Protein AF-0000000080186053 (afdb_homodimer)

Radius of gyration: 22.61 Å; Cα contacts (8 Å, |Δi|>4): 946; chains: 2; bounding box: 53×70×53 Å

Nearest PDB structures (foldseek):
  4cyd-assembly2_C  TM=8.422E-01  e=8.838E-14  Corynebacterium glutamicum
  4cyd-assembly2_A  TM=8.359E-01  e=6.202E-14  Corynebacterium glutamicum
  3i54-assembly2_C  TM=8.418E-01  e=5.192E-13  Mycobacterium tuberculosis
  4ev0-assembly1_A  TM=4.659E-01  e=2.142E-13  Thermus thermophilus HB8
  6flo-assembly2_B  TM=8.415E-01  e=1.588E-06  Trypanosoma brucei brucei TREU927

Secondary structure (DSSP, 8-state):
------GGGSHHHHHS-HHHHHHHGGG-EEEEE-TT-EEE-TT----EEEEESS-EEEEEEE-TTS-EEE---B-TT--S-HHHHHT--S-SSEEEEEE-EEEEEEEHHHHHHHHHT-HHHHHHHHHHHHHHHHHHHHHHHHHHHS-HHHHHHHHHHHHHTTSSSSEEE--HHHHHHHHTS-HHHHHHHHHHHHHTTSEEEETTEEEES-HHHHHHHS-THHHHHHHHHIIIIIS-----------------SS---/------GGGSHHHHHS-HHHHHHHGGG-EEEEE-TT-EEE-TT----EEEEESS-EEEEEEE-TTS-EEE---B-TT--S-HHHHHT--S-SSEEEEEE-EEEEEEEHHHHHHHHHT-HHHHHHHHHHHHHHHHHHHHHHHHHHHS-HHHHHHHHHHHHHTTSSSSEEE--HHHHHHHHTS-HHHHHHHHHHHHHTTSEEEETTEEEES-HHHHHHHS-THHHHHHHHHIIIIIS-----------------SS---

InterPro domains:
  IPR012318 Crp-type HTH domain [PF13545] (150-216)
  IPR012318 Crp-type HTH domain [PS51063] (146-212)
  IPR014710 RmlC-like jelly roll fold [G3DSA:2.60.120.10] (8-148)
  IPR018490 Cyclic nucleotide-binding domain superfamily [SSF51206] (8-137)
  IPR036388 Winged helix-like DNA-binding domain superfamily [G3DSA:1.10.10.10] (149-217)
  IPR036390 Winged helix DNA-binding domain superfamily [SSF46785] (147-222)
  IPR050397 Global Transcriptional Regulators in Environmental Response [PTHR24567] (9-226)

Organism: NCBI:txid1233

Sequence (514 aa):
MFLLQSPKQNRILAALPPEDYARLLPYLEFVSMPLGQTIYEPRAAVTHMYFPTSSIVAPLYAIENGASVRLAIIGNEGLTGISALLGGGGTPAGIVVQSAGNGYRIKANTLKKEFDRGGNLQHVILRYTQALITQTSQNAVCNRHHNIEQQLCRFLLMSLDRLSGEEMQMTHEQIAIMLGVRRESVTQAALKLQTIGAIRYSRGHITVLDREELEDTVCECYAVVNDEYDRLLWNHVPDTVQEPAKPSTSKQLWSVNMFLLQSPKQNRILAALPPEDYARLLPYLEFVSMPLGQTIYEPRAAVTHMYFPTSSIVAPLYAIENGASVRLAIIGNEGLTGISALLGGGGTPAGIVVQSAGNGYRIKANTLKKEFDRGGNLQHVILRYTQALITQTSQNAVCNRHHNIEQQLCRFLLMSLDRLSGEEMQMTHEQIA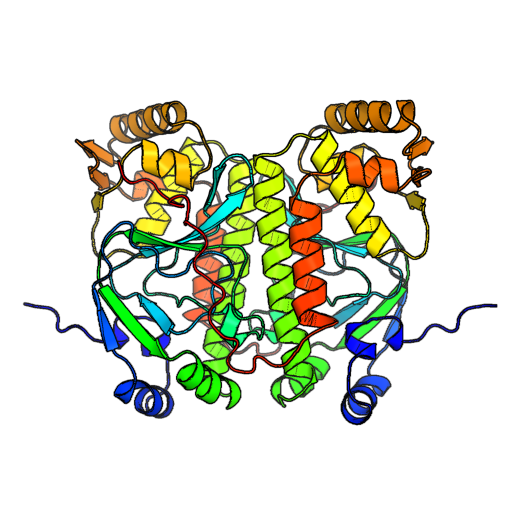IMLGVRRESVTQAALKLQTIGAIRYSRGHITVLDREELEDTVCECYAVVNDEYDRLLWNHVPDTVQEPAKPSTSKQLWSVN

pLDDT: mean 88.52, std 16.22, range [31.64, 98.69]

Structure (mmCIF, N/CA/C/O backbone):
data_AF-0000000080186053-model_v1
#
loop_
_entity.id
_entity.type
_entity.pdbx_description
1 polymer 'cAMP-binding domain of CRP or a regulatory subunit of cAMP-dependent protein kinases'
#
loop_
_atom_site.group_PDB
_atom_site.id
_atom_site.type_symbol
_atom_site.label_atom_id
_atom_site.label_alt_id
_atom_site.label_comp_id
_atom_site.label_asym_id
_atom_site.label_entity_id
_atom_site.label_seq_id
_atom_site.pdbx_PDB_ins_code
_atom_site.Cartn_x
_atom_site.Cartn_y
_atom_site.Cartn_z
_atom_site.occupancy
_atom_site.B_iso_or_equiv
_atom_site.auth_seq_id
_atom_site.auth_comp_id
_atom_site.auth_asym_id
_atom_site.auth_atom_id
_atom_site.pdbx_PDB_model_num
ATOM 1 N N . MET A 1 1 ? -7.805 34.25 18.016 1 32.62 1 MET A N 1
ATOM 2 C CA . MET A 1 1 ? -9.102 33.594 18.078 1 32.62 1 MET A CA 1
ATOM 3 C C . MET A 1 1 ? -8.93 32.062 18.188 1 32.62 1 MET A C 1
ATOM 5 O O . MET A 1 1 ? -8.227 31.469 17.375 1 32.62 1 MET A O 1
ATOM 9 N N . PHE A 1 2 ? -8.852 31.5 19.344 1 42.53 2 PHE A N 1
ATOM 10 C CA . PHE A 1 2 ? -8.602 30.094 19.641 1 42.53 2 PHE A CA 1
ATOM 11 C C . PHE A 1 2 ? -9.43 29.188 18.734 1 42.53 2 PHE A C 1
ATOM 13 O O . PHE A 1 2 ? -10.664 29.25 18.734 1 42.53 2 PHE A O 1
ATOM 20 N N . LEU A 1 3 ? -9.156 29.094 17.547 1 50.91 3 LEU A N 1
ATOM 21 C CA . LEU A 1 3 ? -9.961 28.266 16.672 1 50.91 3 LEU A CA 1
ATOM 22 C C . LEU A 1 3 ? -10.453 27.016 17.406 1 50.91 3 LEU A C 1
ATOM 24 O O . LEU A 1 3 ? -9.672 26.328 18.047 1 50.91 3 LEU A O 1
ATOM 28 N N . LEU A 1 4 ? -11.594 27.031 17.812 1 69 4 LEU A N 1
ATOM 29 C CA . LEU A 1 4 ? -12.297 25.984 18.531 1 69 4 LEU A CA 1
ATOM 30 C C . LEU A 1 4 ? -12.055 24.625 17.891 1 69 4 LEU A C 1
ATOM 32 O O . LEU A 1 4 ? -12.141 24.484 16.672 1 69 4 LEU A O 1
ATOM 36 N N . GLN A 1 5 ? -11.305 23.75 18.547 1 87.06 5 GLN A N 1
ATOM 37 C CA . GLN A 1 5 ? -11.055 22.375 18.141 1 87.06 5 GLN A CA 1
ATOM 38 C C . GLN A 1 5 ? -12.352 21.672 17.766 1 87.06 5 GLN A C 1
ATOM 40 O O . GLN A 1 5 ? -13.336 21.734 18.516 1 87.06 5 GLN A O 1
ATOM 45 N N . SER A 1 6 ? -12.469 21.406 16.562 1 95.19 6 SER A N 1
ATOM 46 C CA . SER A 1 6 ? -13.625 20.672 16.062 1 95.19 6 SER A CA 1
ATOM 47 C C . SER A 1 6 ? -13.195 19.406 15.328 1 95.19 6 SER A C 1
ATOM 49 O O . SER A 1 6 ? -12.227 19.422 14.562 1 95.19 6 SER A O 1
ATOM 51 N N . PRO A 1 7 ? -13.938 18.328 15.586 1 97.06 7 PRO A N 1
ATOM 52 C CA . PRO A 1 7 ? -13.617 17.109 14.836 1 97.06 7 PRO A CA 1
ATOM 53 C C . PRO A 1 7 ? -13.719 17.312 13.328 1 97.06 7 PRO A C 1
ATOM 55 O O . PRO A 1 7 ? -13.07 16.594 12.562 1 97.06 7 PRO A O 1
ATOM 58 N N . LYS A 1 8 ? -14.422 18.312 12.914 1 96.62 8 LYS A N 1
ATOM 59 C CA . LYS A 1 8 ? -14.648 18.547 11.492 1 96.62 8 LYS A CA 1
ATOM 60 C C . LYS A 1 8 ? -13.43 19.188 10.836 1 96.62 8 LYS A C 1
ATOM 62 O O . LYS A 1 8 ? -13.406 19.406 9.625 1 96.62 8 LYS A O 1
ATOM 67 N N . GLN A 1 9 ? -12.477 19.484 11.664 1 96.19 9 GLN A N 1
ATOM 68 C CA . GLN A 1 9 ? -11.195 19.875 11.094 1 96.19 9 GLN A CA 1
ATOM 69 C C . GLN A 1 9 ? -10.531 18.703 10.383 1 96.19 9 GLN A C 1
ATOM 71 O O . GLN A 1 9 ? -9.602 18.891 9.594 1 96.19 9 GLN A O 1
ATOM 76 N N . ASN A 1 10 ? -10.93 17.516 10.719 1 97.44 10 ASN A N 1
ATOM 77 C CA . ASN A 1 10 ? -10.594 16.344 9.906 1 97.44 10 ASN A CA 1
ATOM 78 C C . ASN A 1 10 ? -11.523 16.219 8.703 1 97.44 10 ASN A C 1
ATOM 80 O O . ASN A 1 10 ? -12.742 16.156 8.867 1 97.44 10 ASN A O 1
ATOM 84 N N . ARG A 1 11 ? -10.984 16.047 7.598 1 96.12 11 ARG A N 1
ATOM 85 C CA . ARG A 1 11 ? -11.75 16.156 6.359 1 96.12 11 ARG A CA 1
ATOM 86 C C . ARG A 1 11 ? -12.633 14.938 6.141 1 96.12 11 ARG A C 1
ATOM 88 O O . ARG A 1 11 ? -13.664 15.023 5.469 1 96.12 11 ARG A O 1
ATOM 95 N N . ILE A 1 12 ? -12.25 13.781 6.637 1 97 12 ILE A N 1
ATOM 96 C CA . ILE A 1 12 ? -13.102 12.602 6.551 1 97 12 ILE A CA 1
ATOM 97 C C . ILE A 1 12 ? -14.367 12.812 7.367 1 97 12 ILE A C 1
ATOM 99 O O . ILE A 1 12 ? -15.477 12.562 6.887 1 97 12 ILE A O 1
ATOM 103 N N . LEU A 1 13 ? -14.188 13.297 8.586 1 97.5 13 LEU A N 1
ATOM 104 C CA . LEU A 1 13 ? -15.32 13.562 9.461 1 97.5 13 LEU A CA 1
ATOM 105 C C . LEU A 1 13 ? -16.188 14.695 8.906 1 97.5 13 LEU A C 1
ATOM 107 O O . LEU A 1 13 ? -17.406 14.648 8.992 1 97.5 13 LEU A O 1
ATOM 111 N N . ALA A 1 14 ? -15.539 15.664 8.336 1 96.31 14 ALA A N 1
ATOM 112 C CA . ALA A 1 14 ? -16.234 16.812 7.773 1 96.31 14 ALA A CA 1
ATOM 113 C C . ALA A 1 14 ? -17.094 16.406 6.582 1 96.31 14 ALA A C 1
ATOM 115 O O . ALA A 1 14 ? -18.109 17.031 6.293 1 96.31 14 ALA A O 1
ATOM 116 N N . ALA A 1 15 ? -16.703 15.375 5.93 1 94.44 15 ALA A N 1
ATOM 117 C CA . ALA A 1 15 ? -17.359 14.953 4.695 1 94.44 15 ALA A CA 1
ATOM 118 C C . ALA A 1 15 ? -18.578 14.07 4.996 1 94.44 15 ALA A C 1
ATOM 120 O O . ALA A 1 15 ? -19.391 13.797 4.105 1 94.44 15 ALA A O 1
ATOM 121 N N . LEU A 1 16 ? -18.75 13.648 6.188 1 95.81 16 LEU A N 1
ATOM 122 C CA . LEU A 1 16 ? -19.828 12.742 6.531 1 95.81 16 LEU A CA 1
ATOM 123 C C . LEU A 1 16 ? -21.172 13.477 6.523 1 95.81 16 LEU A C 1
ATOM 125 O O . LEU A 1 16 ? -21.25 14.625 6.961 1 95.81 16 LEU A O 1
ATOM 129 N N . PRO A 1 17 ? -22.188 12.766 6.066 1 95.69 17 PRO A N 1
ATOM 130 C CA . PRO A 1 17 ? -23.531 13.328 6.27 1 95.69 17 PRO A CA 1
ATOM 131 C C . PRO A 1 17 ? -23.844 13.602 7.738 1 95.69 17 PRO A C 1
ATOM 133 O O . PRO A 1 17 ? -23.328 12.906 8.617 1 95.69 17 PRO A O 1
ATOM 136 N N . PRO A 1 18 ? -24.703 14.531 7.957 1 96.75 18 PRO A N 1
ATOM 137 C CA . PRO A 1 18 ? -25 14.938 9.328 1 96.75 18 PRO A CA 1
ATOM 138 C C . PRO A 1 18 ? -25.422 13.766 10.219 1 96.75 18 PRO A C 1
ATOM 140 O O . PRO A 1 18 ? -25 13.688 11.375 1 96.75 18 PRO A O 1
ATOM 143 N N . GLU A 1 19 ? -26.156 12.852 9.703 1 96.25 19 GLU A N 1
ATOM 144 C CA . GLU A 1 19 ? -26.641 11.727 10.5 1 96.25 19 GLU A CA 1
ATOM 145 C C . GLU A 1 19 ? -25.484 10.797 10.898 1 96.25 19 GLU A C 1
ATOM 147 O O . GLU A 1 19 ? -25.438 10.32 12.031 1 96.25 19 GLU A O 1
ATOM 152 N N . ASP A 1 20 ? -24.625 10.547 9.961 1 95.94 20 ASP A N 1
ATOM 153 C CA . ASP A 1 20 ? -23.469 9.703 10.227 1 95.94 20 ASP A CA 1
ATOM 154 C C . ASP A 1 20 ? -22.531 10.359 11.242 1 95.94 20 ASP A C 1
ATOM 156 O O . ASP A 1 20 ? -22.047 9.703 12.164 1 95.94 20 ASP A O 1
ATOM 160 N N . TYR A 1 21 ? -22.344 11.641 11.023 1 97.38 21 TYR A N 1
ATOM 161 C CA . TYR A 1 21 ? -21.484 12.398 11.93 1 97.38 21 TYR A CA 1
ATOM 162 C C . TYR A 1 21 ? -22.062 12.414 13.336 1 97.38 21 TYR A C 1
ATOM 164 O O . TYR A 1 21 ? -21.328 12.234 14.312 1 97.38 21 TYR A O 1
ATOM 172 N N . ALA A 1 22 ? -23.297 12.57 13.445 1 97.5 22 ALA A N 1
ATOM 173 C CA . ALA A 1 22 ? -23.969 12.648 14.742 1 97.5 22 ALA A CA 1
ATOM 174 C C . ALA A 1 22 ? -23.828 11.344 15.516 1 97.5 22 ALA A C 1
ATOM 176 O O . ALA A 1 22 ? -23.734 11.352 16.75 1 97.5 22 ALA A O 1
ATOM 177 N N . ARG A 1 23 ? -23.734 10.234 14.82 1 96.81 23 ARG A N 1
ATOM 178 C CA . ARG A 1 23 ? -23.594 8.938 15.477 1 96.81 23 ARG A CA 1
ATOM 179 C C . ARG A 1 23 ? -22.188 8.758 16.047 1 96.81 23 ARG A C 1
ATOM 181 O O . ARG A 1 23 ? -22 8.062 17.047 1 96.81 23 ARG A O 1
ATOM 188 N N . LEU A 1 24 ? -21.219 9.453 15.453 1 97.75 24 LEU A N 1
ATOM 189 C CA . LEU A 1 24 ? -19.844 9.289 15.875 1 97.75 24 LEU A CA 1
ATOM 190 C C . LEU A 1 24 ? -19.469 10.328 16.938 1 97.75 24 LEU A C 1
ATOM 192 O O . LEU A 1 24 ? -18.625 10.062 17.797 1 97.75 24 LEU A O 1
ATOM 196 N N . LEU A 1 25 ? -20.078 11.445 16.875 1 98.12 25 LEU A N 1
ATOM 197 C CA . LEU A 1 25 ? -19.672 12.641 17.609 1 98.12 25 LEU A CA 1
ATOM 198 C C . LEU A 1 25 ? -19.547 12.344 19.109 1 98.12 25 LEU A C 1
ATOM 200 O O . LEU A 1 25 ? -18.562 12.719 19.734 1 98.12 25 LEU A O 1
ATOM 204 N N . PRO A 1 26 ? -20.469 11.594 19.734 1 98.19 26 PRO A N 1
ATOM 205 C CA . PRO A 1 26 ? -20.406 11.367 21.188 1 98.19 26 PRO A CA 1
ATOM 206 C C . PRO A 1 26 ? -19.188 10.531 21.594 1 98.19 26 PRO A C 1
ATOM 208 O O . PRO A 1 26 ? -18.812 10.508 22.766 1 98.19 26 PRO A O 1
ATOM 211 N N . TYR A 1 27 ? -18.594 9.875 20.656 1 98.44 27 TYR A N 1
ATOM 212 C CA . TYR A 1 27 ? -17.547 8.922 21 1 98.44 27 TYR A CA 1
ATOM 213 C C . TYR A 1 27 ? -16.172 9.477 20.641 1 98.44 27 TYR A C 1
ATOM 215 O O . TYR A 1 27 ? -15.148 8.852 20.922 1 98.44 27 TYR A O 1
ATOM 223 N N . LEU A 1 28 ? -16.172 10.609 19.953 1 98.56 28 LEU A N 1
ATOM 224 C CA . LEU A 1 28 ? -14.906 11.227 19.562 1 98.56 28 LEU A CA 1
ATOM 225 C C . LEU A 1 28 ? -14.266 11.945 20.75 1 98.56 28 LEU A C 1
ATOM 227 O O . LEU A 1 28 ? -14.914 12.758 21.406 1 98.56 28 LEU A O 1
ATOM 231 N N . GLU A 1 29 ? -12.977 11.648 21 1 98.38 29 GLU A N 1
ATOM 232 C CA . GLU A 1 29 ? -12.219 12.258 22.078 1 98.38 29 GLU A CA 1
ATOM 233 C C . GLU A 1 29 ? -11.07 13.109 21.547 1 98.38 29 GLU A C 1
ATOM 235 O O . GLU A 1 29 ? -10.242 12.625 20.766 1 98.38 29 GLU A O 1
ATOM 240 N N . PHE A 1 30 ? -11.039 14.305 22.031 1 98.06 30 PHE A N 1
ATOM 241 C CA . PHE A 1 30 ? -9.93 15.18 21.672 1 98.06 30 PHE A CA 1
ATOM 242 C C . PHE A 1 30 ? -8.633 14.703 22.312 1 98.06 30 PHE A C 1
ATOM 244 O O . PHE A 1 30 ? -8.609 14.281 23.469 1 98.06 30 PHE A O 1
ATOM 251 N N . VAL A 1 31 ? -7.539 14.75 21.516 1 98.19 31 VAL A N 1
ATOM 252 C CA . VAL A 1 31 ? -6.254 14.312 22.047 1 98.19 31 VAL A CA 1
ATOM 253 C C . VAL A 1 31 ? -5.137 15.203 21.516 1 98.19 31 VAL A C 1
ATOM 255 O O . VAL A 1 31 ? -5.172 15.617 20.344 1 98.19 31 VAL A O 1
ATOM 258 N N . SER A 1 32 ? -4.246 15.484 22.375 1 97.81 32 SER A N 1
ATOM 259 C CA . SER A 1 32 ? -2.979 16.062 21.922 1 97.81 32 SER A CA 1
ATOM 260 C C . SER A 1 32 ? -2.043 14.992 21.375 1 97.81 32 SER A C 1
ATOM 262 O O . SER A 1 32 ? -1.988 13.875 21.906 1 97.81 32 SER A O 1
ATOM 264 N N . MET A 1 33 ? -1.346 15.344 20.328 1 96.75 33 MET A N 1
ATOM 265 C CA . MET A 1 33 ? -0.433 14.414 19.656 1 96.75 33 MET A CA 1
ATOM 266 C C . MET A 1 33 ? 0.966 15.008 19.547 1 96.75 33 MET A C 1
ATOM 268 O O . MET A 1 33 ? 1.315 15.609 18.531 1 96.75 33 MET A O 1
ATOM 272 N N . PRO A 1 34 ? 1.771 14.773 20.562 1 95.69 34 PRO A N 1
ATOM 273 C CA . PRO A 1 34 ? 3.109 15.375 20.562 1 95.69 34 PRO A CA 1
ATOM 274 C C . PRO A 1 34 ? 4.078 14.664 19.625 1 95.69 34 PRO A C 1
ATOM 276 O O . PRO A 1 34 ? 3.941 13.453 19.391 1 95.69 34 PRO A O 1
ATOM 279 N N . LEU A 1 35 ? 5 15.398 19.203 1 90.31 35 LEU A N 1
ATOM 280 C CA . LEU A 1 35 ? 6.023 14.891 18.297 1 90.31 35 LEU A CA 1
ATOM 281 C C . LEU A 1 35 ? 6.688 13.641 18.875 1 90.31 35 LEU A C 1
ATOM 283 O O . LEU A 1 35 ? 7.035 13.602 20.047 1 90.31 35 LEU A O 1
ATOM 287 N N . GLY A 1 36 ? 6.754 12.602 18.062 1 90.06 36 GLY A N 1
ATOM 288 C CA . GLY A 1 36 ? 7.512 11.414 18.422 1 90.06 36 GLY A CA 1
ATOM 289 C C . GLY A 1 36 ? 6.68 10.375 19.156 1 90.06 36 GLY A C 1
ATOM 290 O O . GLY A 1 36 ? 7.129 9.242 19.359 1 90.06 36 GLY A O 1
ATOM 291 N N . GLN A 1 37 ? 5.531 10.758 19.516 1 94.75 37 GLN A N 1
ATOM 292 C CA . GLN A 1 37 ? 4.664 9.797 20.188 1 94.75 37 GLN A CA 1
ATOM 293 C C . GLN A 1 37 ? 4.355 8.609 19.281 1 94.75 37 GLN A C 1
ATOM 295 O O . GLN A 1 37 ? 3.99 8.789 18.125 1 94.75 37 GLN A O 1
ATOM 300 N N . THR A 1 38 ? 4.531 7.418 19.828 1 95.06 38 THR A N 1
ATOM 301 C CA . THR A 1 38 ? 4.078 6.215 19.141 1 95.06 38 THR A CA 1
ATOM 302 C C . THR A 1 38 ? 2.598 5.969 19.391 1 95.06 38 THR A C 1
ATOM 304 O O . THR A 1 38 ? 2.195 5.719 20.531 1 95.06 38 THR A O 1
ATOM 307 N N . ILE A 1 39 ? 1.86 6.016 18.312 1 95.38 39 ILE A N 1
ATOM 308 C CA . ILE A 1 39 ? 0.421 5.824 18.438 1 95.38 39 ILE A CA 1
ATOM 309 C C . ILE A 1 39 ? 0.088 4.336 18.359 1 95.38 39 ILE A C 1
ATOM 311 O O . ILE A 1 39 ? -0.821 3.854 19.031 1 95.38 39 ILE A O 1
ATOM 315 N N . TYR A 1 40 ? 0.778 3.631 17.484 1 95.56 40 TYR A N 1
ATOM 316 C CA . TYR A 1 40 ? 0.703 2.18 17.375 1 95.56 40 TYR A CA 1
ATOM 317 C C . TYR A 1 40 ? 2.092 1.556 17.406 1 95.56 40 TYR A C 1
ATOM 319 O O . TYR A 1 40 ? 2.979 1.948 16.641 1 95.56 40 TYR A O 1
ATOM 327 N N . GLU A 1 41 ? 2.221 0.557 18.297 1 94.5 41 GLU A N 1
ATOM 328 C CA . GLU A 1 41 ? 3.396 -0.3 18.188 1 94.5 41 GLU A CA 1
ATOM 329 C C . GLU A 1 41 ? 3.207 -1.369 17.109 1 94.5 41 GLU A C 1
ATOM 331 O O . GLU A 1 41 ? 2.086 -1.829 16.875 1 94.5 41 GLU A O 1
ATOM 336 N N . PRO A 1 42 ? 4.316 -1.743 16.5 1 92.88 42 PRO A N 1
ATOM 337 C CA . PRO A 1 42 ? 4.191 -2.83 15.523 1 92.88 42 PRO A CA 1
ATOM 338 C C . PRO A 1 42 ? 3.461 -4.047 16.094 1 92.88 42 PRO A C 1
ATOM 340 O O . PRO A 1 42 ? 3.766 -4.496 17.188 1 92.88 42 PRO A O 1
ATOM 343 N N . ARG A 1 43 ? 2.459 -4.516 15.375 1 91.56 43 ARG A N 1
ATOM 344 C CA . ARG A 1 43 ? 1.707 -5.742 15.625 1 91.56 43 ARG A CA 1
ATOM 345 C C . ARG A 1 43 ? 0.765 -5.574 16.812 1 91.56 43 ARG A C 1
ATOM 347 O O . ARG A 1 43 ? 0.023 -6.496 17.156 1 91.56 43 ARG A O 1
ATOM 354 N N . ALA A 1 44 ? 0.838 -4.402 17.422 1 92 44 ALA A N 1
ATOM 355 C CA . ALA A 1 44 ? -0.08 -4.168 18.547 1 92 44 ALA A CA 1
ATOM 356 C C . ALA A 1 44 ? -1.52 -4.051 18.047 1 92 44 ALA A C 1
ATOM 358 O O . ALA A 1 44 ? -1.767 -3.549 16.953 1 92 44 ALA A O 1
ATOM 359 N N . ALA A 1 45 ? -2.393 -4.43 18.891 1 91.75 45 ALA A N 1
ATOM 360 C CA . ALA A 1 45 ? -3.809 -4.289 18.562 1 91.75 45 ALA A CA 1
ATOM 361 C C . ALA A 1 45 ? -4.203 -2.82 18.453 1 91.75 45 ALA A C 1
ATOM 363 O O . ALA A 1 45 ? -3.695 -1.974 19.188 1 91.75 45 ALA A O 1
ATOM 364 N N . VAL A 1 46 ? -5.102 -2.568 17.562 1 95.12 46 VAL A N 1
ATOM 365 C CA . VAL A 1 46 ? -5.633 -1.221 17.391 1 95.12 46 VAL A CA 1
ATOM 366 C C . VAL A 1 46 ? -6.809 -1.007 18.344 1 95.12 46 VAL A C 1
ATOM 368 O O . VAL A 1 46 ? -7.895 -1.546 18.125 1 95.12 46 VAL A O 1
ATOM 371 N N . THR A 1 47 ? -6.605 -0.28 19.328 1 95.75 47 THR A N 1
ATOM 372 C CA . THR A 1 47 ? -7.652 -0.054 20.312 1 95.75 47 THR A CA 1
ATOM 373 C C . THR A 1 47 ? -8.438 1.217 20 1 95.75 47 THR A C 1
ATOM 375 O O . THR A 1 47 ? -9.633 1.303 20.281 1 95.75 47 THR A O 1
ATOM 378 N N . HIS A 1 48 ? -7.637 2.182 19.453 1 97.69 48 HIS A N 1
ATOM 379 C CA . HIS A 1 48 ? -8.242 3.436 19.016 1 97.69 48 HIS A CA 1
ATOM 380 C C . HIS A 1 48 ? -7.801 3.797 17.609 1 97.69 48 HIS A C 1
ATOM 382 O O . HIS A 1 48 ? -6.715 3.408 17.172 1 97.69 48 HIS A O 1
ATOM 388 N N . MET A 1 49 ? -8.648 4.453 17 1 98.19 49 MET A N 1
ATOM 389 C CA . MET A 1 49 ? -8.305 5.07 15.727 1 98.19 49 MET A CA 1
ATOM 390 C C . MET A 1 49 ? -8.242 6.59 15.852 1 98.19 49 MET A C 1
ATOM 392 O O . MET A 1 49 ? -8.969 7.18 16.641 1 98.19 49 MET A O 1
ATOM 396 N N . TYR A 1 50 ? -7.414 7.184 15.086 1 98.69 50 TYR A N 1
ATOM 397 C CA . TYR A 1 50 ? -7.164 8.609 15.234 1 98.69 50 TYR A CA 1
ATOM 398 C C . TYR A 1 50 ? -7.516 9.359 13.953 1 98.69 50 TYR A C 1
ATOM 400 O O . TYR A 1 50 ? -7.227 8.891 12.852 1 98.69 50 TYR A O 1
ATOM 408 N N . PHE A 1 51 ? -8.141 10.508 14.148 1 98.69 51 PHE A N 1
ATOM 409 C CA . PHE A 1 51 ? -8.398 11.508 13.117 1 98.69 51 PHE A CA 1
ATOM 410 C C . PHE A 1 51 ? -7.586 12.766 13.367 1 98.69 51 PHE A C 1
ATOM 412 O O . PHE A 1 51 ? -8.039 13.68 14.062 1 98.69 51 PHE A O 1
ATOM 419 N N . PRO A 1 52 ? -6.402 12.828 12.695 1 98.31 52 PRO A N 1
ATOM 420 C CA . PRO A 1 52 ? -5.602 14.039 12.906 1 98.31 52 PRO A CA 1
ATOM 421 C C . PRO A 1 52 ? -6.301 15.305 12.422 1 98.31 52 PRO A C 1
ATOM 423 O O . PRO A 1 52 ? -7.004 15.273 11.406 1 98.31 52 PRO A O 1
ATOM 426 N N . THR A 1 53 ? -6.102 16.375 13.117 1 97.25 53 THR A N 1
ATOM 427 C CA . THR A 1 53 ? -6.629 17.672 12.695 1 97.25 53 THR A CA 1
ATOM 428 C C . THR A 1 53 ? -5.496 18.641 12.359 1 97.25 53 THR A C 1
ATOM 430 O O . THR A 1 53 ? -5.516 19.297 11.32 1 97.25 53 THR A O 1
ATOM 433 N N . SER A 1 54 ? -4.488 18.719 13.219 1 95.31 54 SER A N 1
ATOM 434 C CA . SER A 1 54 ? -3.365 19.625 12.969 1 95.31 54 SER A CA 1
ATOM 435 C C . SER A 1 54 ? -2.033 18.891 13.102 1 95.31 54 SER A C 1
ATOM 437 O O . SER A 1 54 ? -0.97 19.516 13.055 1 95.31 54 SER A O 1
ATOM 439 N N . SER A 1 55 ? -2.049 17.641 13.328 1 95.88 55 SER A N 1
ATOM 440 C CA . SER A 1 55 ? -0.851 16.812 13.414 1 95.88 55 SER A CA 1
ATOM 441 C C . SER A 1 55 ? -0.667 15.961 12.164 1 95.88 55 SER A C 1
ATOM 443 O O . SER A 1 55 ? -1.586 15.836 11.352 1 95.88 55 SER A O 1
ATOM 445 N N . ILE A 1 56 ? 0.525 15.445 12.016 1 96.81 56 ILE A N 1
ATOM 446 C CA . ILE A 1 56 ? 0.83 14.453 10.984 1 96.81 56 ILE A CA 1
ATOM 447 C C . ILE A 1 56 ? 1.407 13.195 11.633 1 96.81 56 ILE A C 1
ATOM 449 O O . ILE A 1 56 ? 2.283 13.281 12.492 1 96.81 56 ILE A O 1
ATOM 453 N N . VAL A 1 57 ? 0.886 12.102 11.258 1 97.12 57 VAL A N 1
ATOM 454 C CA . VAL A 1 57 ? 1.438 10.836 11.719 1 97.12 57 VAL A CA 1
ATOM 455 C C . VAL A 1 57 ? 1.992 10.047 10.539 1 97.12 57 VAL A C 1
ATOM 457 O O . VAL A 1 57 ? 1.655 10.328 9.383 1 97.12 57 VAL A O 1
ATOM 460 N N . ALA A 1 58 ? 2.814 9.094 10.844 1 95.75 58 ALA A N 1
ATOM 461 C CA . ALA A 1 58 ? 3.467 8.352 9.766 1 95.75 58 ALA A CA 1
ATOM 462 C C . ALA A 1 58 ? 3.625 6.875 10.141 1 95.75 58 ALA A C 1
ATOM 464 O O . ALA A 1 58 ? 4.164 6.551 11.203 1 95.75 58 ALA A O 1
ATOM 465 N N . PRO A 1 59 ? 3.08 6.004 9.273 1 95.5 59 PRO A N 1
ATOM 466 C CA . PRO A 1 59 ? 3.451 4.594 9.414 1 95.5 59 PRO A CA 1
ATOM 467 C C . PRO A 1 59 ? 4.91 4.324 9.047 1 95.5 59 PRO A C 1
ATOM 469 O O . PRO A 1 59 ? 5.371 4.758 7.992 1 95.5 59 PRO A O 1
ATOM 472 N N . LEU A 1 60 ? 5.566 3.617 9.945 1 91.5 60 LEU A N 1
ATOM 473 C CA . LEU A 1 60 ? 6.961 3.234 9.758 1 91.5 60 LEU A CA 1
ATOM 474 C C . LEU A 1 60 ? 7.117 1.718 9.789 1 91.5 60 LEU A C 1
ATOM 476 O O . LEU A 1 60 ? 6.539 1.046 10.641 1 91.5 60 LEU A O 1
ATOM 480 N N . TYR A 1 61 ? 7.742 1.248 8.828 1 87.69 61 TYR A N 1
ATOM 481 C CA . TYR A 1 61 ? 8.109 -0.164 8.805 1 87.69 61 TYR A CA 1
ATOM 482 C C . TYR A 1 61 ? 9.586 -0.35 9.156 1 87.69 61 TYR A C 1
ATOM 484 O O . TYR A 1 61 ? 10.461 0.225 8.508 1 87.69 61 TYR A O 1
ATOM 492 N N . ALA A 1 62 ? 9.797 -1.167 10.172 1 83.19 62 ALA A N 1
ATOM 493 C CA . ALA A 1 62 ? 11.172 -1.41 10.617 1 83.19 62 ALA A CA 1
ATOM 494 C C . ALA A 1 62 ? 11.617 -2.822 10.258 1 83.19 62 ALA A C 1
ATOM 496 O O . ALA A 1 62 ? 10.82 -3.762 10.281 1 83.19 62 ALA A O 1
ATOM 497 N N . ILE A 1 63 ? 12.883 -2.869 9.883 1 83.88 63 ILE A N 1
ATOM 498 C CA . ILE A 1 63 ? 13.43 -4.188 9.594 1 83.88 63 ILE A CA 1
ATOM 499 C C . ILE A 1 63 ? 14.414 -4.586 10.695 1 83.88 63 ILE A C 1
ATOM 501 O O . ILE A 1 63 ? 14.617 -3.838 11.656 1 83.88 63 ILE A O 1
ATOM 505 N N . GLU A 1 64 ? 14.961 -5.754 10.609 1 82 64 GLU A N 1
ATOM 506 C CA . GLU A 1 64 ? 15.727 -6.387 11.68 1 82 64 GLU A CA 1
ATOM 507 C C . GLU A 1 64 ? 17 -5.594 11.992 1 82 64 GLU A C 1
ATOM 509 O O . GLU A 1 64 ? 17.406 -5.512 13.148 1 82 64 GLU A O 1
ATOM 514 N N . ASN A 1 65 ? 17.562 -4.945 11.023 1 80.94 65 ASN A N 1
ATOM 515 C CA . ASN A 1 65 ? 18.828 -4.246 11.25 1 80.94 65 ASN A CA 1
ATOM 516 C C . ASN A 1 65 ? 18.594 -2.854 11.828 1 80.94 65 ASN A C 1
ATOM 518 O O . ASN A 1 65 ? 19.531 -2.072 11.969 1 80.94 65 ASN A O 1
ATOM 522 N N . GLY A 1 66 ? 17.328 -2.574 12.055 1 79.88 66 GLY A N 1
ATOM 523 C CA . GLY A 1 66 ? 17.016 -1.323 12.727 1 79.88 66 GLY A CA 1
ATOM 524 C C . GLY A 1 66 ? 16.641 -0.211 11.766 1 79.88 66 GLY A C 1
ATOM 525 O O . GLY A 1 66 ? 16.188 0.855 12.195 1 79.88 66 GLY A O 1
ATOM 526 N N . ALA A 1 67 ? 16.844 -0.441 10.547 1 82.44 67 ALA A N 1
ATOM 527 C CA . ALA A 1 67 ? 16.438 0.56 9.57 1 82.44 67 ALA A CA 1
ATOM 528 C C . ALA A 1 67 ? 14.922 0.629 9.453 1 82.44 67 ALA A C 1
ATOM 530 O O . ALA A 1 67 ? 14.227 -0.337 9.766 1 82.44 67 ALA A O 1
ATOM 531 N N . SER A 1 68 ? 14.438 1.795 9.133 1 83.62 68 SER A N 1
ATOM 532 C CA . SER A 1 68 ? 13 1.994 8.961 1 83.62 68 SER A CA 1
ATOM 533 C C . SER A 1 68 ? 12.711 2.83 7.719 1 83.62 68 SER A C 1
ATOM 535 O O . SER A 1 68 ? 13.586 3.539 7.219 1 83.62 68 SER A O 1
ATOM 537 N N . VAL A 1 69 ? 11.516 2.584 7.27 1 83.5 69 VAL A N 1
ATOM 538 C CA . VAL A 1 69 ? 11.07 3.375 6.129 1 83.5 69 VAL A CA 1
ATOM 539 C C . VAL A 1 69 ? 9.672 3.924 6.395 1 83.5 69 VAL A C 1
ATOM 541 O O . VAL A 1 69 ? 8.812 3.215 6.922 1 83.5 69 VAL A O 1
ATOM 544 N N . ARG A 1 70 ? 9.531 5.16 6.035 1 90 70 ARG A N 1
ATOM 545 C CA . ARG A 1 70 ? 8.211 5.785 6.113 1 90 70 ARG A CA 1
ATOM 546 C C . ARG A 1 70 ? 7.348 5.398 4.922 1 90 70 ARG A C 1
ATOM 548 O O . ARG A 1 70 ? 7.746 5.59 3.77 1 90 70 ARG A O 1
ATOM 555 N N . LEU A 1 71 ? 6.195 4.949 5.195 1 92.12 71 LEU A N 1
ATOM 556 C CA . LEU A 1 71 ? 5.34 4.422 4.137 1 92.12 71 LEU A CA 1
ATOM 557 C C . LEU A 1 71 ? 4.438 5.516 3.574 1 92.12 71 LEU A C 1
ATOM 559 O O . LEU A 1 71 ? 4.102 5.5 2.389 1 92.12 71 LEU A O 1
ATOM 563 N N . ALA A 1 72 ? 4.055 6.406 4.434 1 95.19 72 ALA A N 1
ATOM 564 C CA . ALA A 1 72 ? 3.125 7.48 4.086 1 95.19 72 ALA A CA 1
ATOM 565 C C . ALA A 1 72 ? 3.104 8.555 5.168 1 95.19 72 ALA A C 1
ATOM 567 O O . ALA A 1 72 ? 3.76 8.414 6.203 1 95.19 72 ALA A O 1
ATOM 568 N N . ILE A 1 73 ? 2.479 9.664 4.891 1 96.19 73 ILE A N 1
ATOM 569 C CA . ILE A 1 73 ? 2.129 10.641 5.914 1 96.19 73 ILE A CA 1
ATOM 570 C C . ILE A 1 73 ? 0.614 10.836 5.949 1 96.19 73 ILE A C 1
ATOM 572 O O . ILE A 1 73 ? -0.045 10.82 4.906 1 96.19 73 ILE A O 1
ATOM 576 N N . ILE A 1 74 ? 0.161 10.961 7.102 1 97.94 74 ILE A N 1
ATOM 577 C CA . ILE A 1 74 ? -1.279 11.078 7.305 1 97.94 74 ILE A CA 1
ATOM 578 C C . ILE A 1 74 ? -1.581 12.328 8.133 1 97.94 74 ILE A C 1
ATOM 580 O O . ILE A 1 74 ? -1.104 12.461 9.266 1 97.94 74 ILE A O 1
ATOM 584 N N . GLY A 1 75 ? -2.326 13.25 7.562 1 97.38 75 GLY A N 1
ATOM 585 C CA . GLY A 1 75 ? -2.783 14.445 8.25 1 97.38 75 GLY A CA 1
ATOM 586 C C . GLY A 1 75 ? -4.293 14.5 8.406 1 97.38 75 GLY A C 1
ATOM 587 O O . GLY A 1 75 ? -4.93 13.492 8.719 1 97.38 75 GLY A O 1
ATOM 588 N N . ASN A 1 76 ? -4.855 15.688 8.211 1 96.94 76 ASN A N 1
ATOM 589 C CA . ASN A 1 76 ? -6.273 15.898 8.469 1 96.94 76 ASN A CA 1
ATOM 590 C C . ASN A 1 76 ? -7.145 15.32 7.359 1 96.94 76 ASN A C 1
ATOM 592 O O . ASN A 1 76 ? -8.375 15.312 7.465 1 96.94 76 ASN A O 1
ATOM 596 N N . GLU A 1 77 ? -6.555 14.812 6.336 1 96.31 77 GLU A N 1
ATOM 597 C CA . GLU A 1 77 ? -7.293 14.172 5.25 1 96.31 77 GLU A CA 1
ATOM 598 C C . GLU A 1 77 ? -7.566 12.703 5.551 1 96.31 77 GLU A C 1
ATOM 600 O O . GLU A 1 77 ? -8.281 12.031 4.805 1 96.31 77 GLU A O 1
ATOM 605 N N . GLY A 1 78 ? -7 12.195 6.676 1 97.44 78 GLY A N 1
ATOM 606 C CA . GLY A 1 78 ? -7.062 10.75 6.828 1 97.44 78 GLY A CA 1
ATOM 607 C C . GLY A 1 78 ? -7.379 10.312 8.25 1 97.44 78 GLY A C 1
ATOM 608 O O . GLY A 1 78 ? -7.852 11.109 9.055 1 97.44 78 GLY A O 1
ATOM 609 N N . LEU A 1 79 ? -7.227 9 8.453 1 97.88 79 LEU A N 1
ATOM 610 C CA . LEU A 1 79 ? -7.34 8.359 9.758 1 97.88 79 LEU A CA 1
ATOM 611 C C . LEU A 1 79 ? -6.359 7.195 9.875 1 97.88 79 LEU A C 1
ATOM 613 O O . LEU A 1 79 ? -5.883 6.676 8.867 1 97.88 79 LEU A O 1
ATOM 617 N N . THR A 1 80 ? -6.023 6.844 11.055 1 97.69 80 THR A N 1
ATOM 618 C CA . THR A 1 80 ? -5.117 5.727 11.297 1 97.69 80 THR A CA 1
ATOM 619 C C . THR A 1 80 ? -5.895 4.488 11.734 1 97.69 80 THR A C 1
ATOM 621 O O . THR A 1 80 ? -7.07 4.578 12.094 1 97.69 80 THR A O 1
ATOM 624 N N . GLY A 1 81 ? -5.25 3.393 11.617 1 96.25 81 GLY A N 1
ATOM 625 C CA . GLY A 1 81 ? -5.82 2.164 12.148 1 96.25 81 GLY A CA 1
ATOM 626 C C . GLY A 1 81 ? -6.789 1.493 11.195 1 96.25 81 GLY A C 1
ATOM 627 O O . GLY A 1 81 ? -7.637 0.703 11.625 1 96.25 81 GLY A O 1
ATOM 628 N N . ILE A 1 82 ? -6.738 1.814 9.938 1 96.31 82 ILE A N 1
ATOM 629 C CA . ILE A 1 82 ? -7.668 1.292 8.938 1 96.31 82 ILE A CA 1
ATOM 630 C C . ILE A 1 82 ? -7.578 -0.232 8.898 1 96.31 82 ILE A C 1
ATOM 632 O O . ILE A 1 82 ? -8.539 -0.906 8.523 1 96.31 82 ILE A O 1
ATOM 636 N N . SER A 1 83 ? -6.445 -0.776 9.312 1 95.62 83 SER A N 1
ATOM 637 C CA . SER A 1 83 ? -6.262 -2.225 9.32 1 95.62 83 SER A CA 1
ATOM 638 C C . SER A 1 83 ? -7.324 -2.908 10.18 1 95.62 83 SER A C 1
ATOM 640 O O . SER A 1 83 ? -7.762 -4.016 9.859 1 95.62 83 SER A O 1
ATOM 642 N N . ALA A 1 84 ? -7.742 -2.268 11.242 1 95.19 84 ALA A N 1
ATOM 643 C CA . ALA A 1 84 ? -8.773 -2.826 12.109 1 95.19 84 ALA A CA 1
ATOM 644 C C . ALA A 1 84 ? -10.125 -2.875 11.398 1 95.19 84 ALA A C 1
ATOM 646 O O . ALA A 1 84 ? -10.93 -3.777 11.641 1 95.19 84 ALA A O 1
ATOM 647 N N . LEU A 1 85 ? -10.367 -1.932 10.539 1 96.38 85 LEU A N 1
ATOM 648 C CA . LEU A 1 85 ? -11.617 -1.89 9.789 1 96.38 85 LEU A CA 1
ATOM 649 C C . LEU A 1 85 ? -11.609 -2.926 8.664 1 96.38 85 LEU A C 1
ATOM 651 O O . LEU A 1 85 ? -12.648 -3.494 8.336 1 96.38 85 LEU A O 1
ATOM 655 N N . LEU A 1 86 ? -10.398 -3.143 8.109 1 94.94 86 LEU A N 1
ATOM 656 C CA . LEU A 1 86 ? -10.258 -4.094 7.016 1 94.94 86 LEU A CA 1
ATOM 657 C C . LEU A 1 86 ? -10.25 -5.527 7.535 1 94.94 86 LEU A C 1
ATOM 659 O O . LEU A 1 86 ? -10.398 -6.477 6.762 1 94.94 86 LEU A O 1
ATOM 663 N N . GLY A 1 87 ? -10.109 -5.762 8.852 1 85.44 87 GLY A N 1
ATOM 664 C CA . GLY A 1 87 ? -10.219 -7.082 9.453 1 85.44 87 GLY A CA 1
ATOM 665 C C . GLY A 1 87 ? -8.883 -7.637 9.922 1 85.44 87 GLY A C 1
ATOM 666 O O . GLY A 1 87 ? -8.773 -8.836 10.203 1 85.44 87 GLY A O 1
ATOM 667 N N . GLY A 1 88 ? -7.871 -6.906 9.969 1 80 88 GLY A N 1
ATOM 668 C CA . GLY A 1 88 ? -6.559 -7.434 10.305 1 80 88 GLY A CA 1
ATOM 669 C C . GLY A 1 88 ? -6.117 -7.086 11.711 1 80 88 GLY A C 1
ATOM 670 O O . GLY A 1 88 ? -5.27 -7.77 12.289 1 80 88 GLY A O 1
ATOM 671 N N . GLY A 1 89 ? -6.539 -5.988 12.234 1 85.62 89 GLY A N 1
ATOM 672 C CA . GLY A 1 89 ? -6.012 -5.539 13.516 1 85.62 89 GLY A CA 1
ATOM 673 C C . GLY A 1 89 ? -4.645 -4.883 13.406 1 85.62 89 GLY A C 1
ATOM 674 O O . GLY A 1 89 ? -4.453 -3.979 12.586 1 85.62 89 GLY A O 1
ATOM 675 N N . GLY A 1 90 ? -3.662 -5.496 14.156 1 89.19 90 GLY A N 1
ATOM 676 C CA . GLY A 1 90 ? -2.322 -4.93 14.148 1 89.19 90 GLY A CA 1
ATOM 677 C C . GLY A 1 90 ? -1.57 -5.199 12.859 1 89.19 90 GLY A C 1
ATOM 678 O O . GLY A 1 90 ? -1.82 -6.199 12.188 1 89.19 90 GLY A O 1
ATOM 679 N N . THR A 1 91 ? -0.709 -4.242 12.547 1 91.69 91 THR A N 1
ATOM 680 C CA . THR A 1 91 ? 0.117 -4.359 11.344 1 91.69 91 THR A CA 1
ATOM 681 C C . THR A 1 91 ? 1.596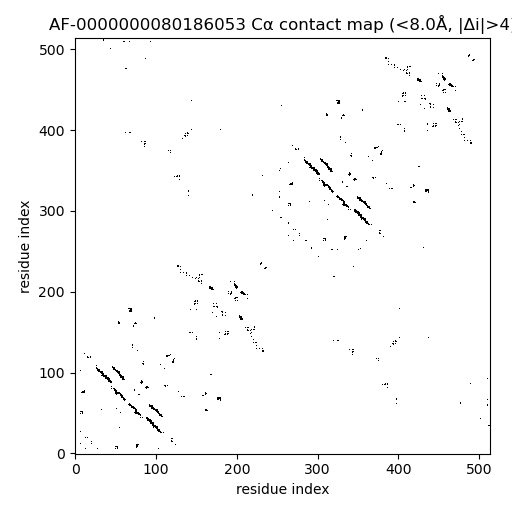 -4.434 11.719 1 91.69 91 THR A C 1
ATOM 683 O O . THR A 1 91 ? 1.984 -4.047 12.82 1 91.69 91 THR A O 1
ATOM 686 N N . PRO A 1 92 ? 2.414 -4.91 10.82 1 91.44 92 PRO A N 1
ATOM 687 C CA . PRO A 1 92 ? 3.855 -4.895 11.078 1 91.44 92 PRO A CA 1
ATOM 688 C C . PRO A 1 92 ? 4.418 -3.48 11.195 1 91.44 92 PRO A C 1
ATOM 690 O O . PRO A 1 92 ? 5.504 -3.289 11.75 1 91.44 92 PRO A O 1
ATOM 693 N N . ALA A 1 93 ? 3.705 -2.523 10.672 1 92.31 93 ALA A N 1
ATOM 694 C CA . ALA A 1 93 ? 4.152 -1.137 10.773 1 92.31 93 ALA A CA 1
ATOM 695 C C . ALA A 1 93 ? 3.689 -0.504 12.086 1 92.31 93 ALA A C 1
ATOM 697 O O . ALA A 1 93 ? 2.6 -0.807 12.578 1 92.31 93 ALA A O 1
ATOM 698 N N . GLY A 1 94 ? 4.551 0.286 12.633 1 94.12 94 GLY A N 1
ATOM 699 C CA . GLY A 1 94 ? 4.121 1.212 13.664 1 94.12 94 GLY A CA 1
ATOM 700 C C . GLY A 1 94 ? 3.744 2.578 13.125 1 94.12 94 GLY A C 1
ATOM 701 O O . GLY A 1 94 ? 3.986 2.877 11.953 1 94.12 94 GLY A O 1
ATOM 702 N N . ILE A 1 95 ? 3.076 3.33 14.023 1 96.5 95 ILE A N 1
ATOM 703 C CA . ILE A 1 95 ? 2.727 4.688 13.617 1 96.5 95 ILE A CA 1
ATOM 704 C C . ILE A 1 95 ? 3.229 5.684 14.664 1 96.5 95 ILE A C 1
ATOM 706 O O . ILE A 1 95 ? 3.014 5.492 15.859 1 96.5 95 ILE A O 1
ATOM 710 N N . VAL A 1 96 ? 3.854 6.742 14.188 1 94.25 96 VAL A N 1
ATOM 711 C CA . VAL A 1 96 ? 4.422 7.758 15.07 1 94.25 96 VAL A CA 1
ATOM 712 C C . VAL A 1 96 ? 3.93 9.141 14.648 1 94.25 96 VAL A C 1
ATOM 714 O O . VAL A 1 96 ? 3.596 9.359 13.477 1 94.25 96 VAL A O 1
ATOM 717 N N . VAL A 1 97 ? 3.914 10.047 15.641 1 95.38 97 VAL A N 1
ATOM 718 C CA . VAL A 1 97 ? 3.602 11.438 15.328 1 95.38 97 VAL A CA 1
ATOM 719 C C . VAL A 1 97 ? 4.832 12.125 14.742 1 95.38 97 VAL A C 1
ATOM 721 O O . VAL A 1 97 ? 5.867 12.234 15.406 1 95.38 97 VAL A O 1
ATOM 724 N N . GLN A 1 98 ? 4.691 12.539 13.57 1 92.25 98 GLN A N 1
ATOM 725 C CA . GLN A 1 98 ? 5.789 13.164 12.844 1 92.25 98 GLN A CA 1
ATOM 726 C C . GLN A 1 98 ? 5.785 14.672 13.031 1 92.25 98 GLN A C 1
ATOM 728 O O . GLN A 1 98 ? 6.84 15.305 13.062 1 92.25 98 GLN A O 1
ATOM 733 N N . SER A 1 99 ? 4.672 15.25 13.008 1 92.44 99 SER A N 1
ATOM 734 C CA . SER A 1 99 ? 4.469 16.656 13.336 1 92.44 99 SER A CA 1
ATOM 735 C C . SER A 1 99 ? 3.459 16.828 14.469 1 92.44 99 SER A C 1
ATOM 737 O O . SER A 1 99 ? 2.342 16.312 14.391 1 92.44 99 SER A O 1
ATOM 739 N N . ALA A 1 100 ? 3.877 17.562 15.406 1 93.38 100 ALA A N 1
ATOM 740 C CA . ALA A 1 100 ? 3.033 17.734 16.578 1 93.38 100 ALA A CA 1
ATOM 741 C C . ALA A 1 100 ? 1.748 18.484 16.234 1 93.38 100 ALA A C 1
ATOM 743 O O . ALA A 1 100 ? 1.73 19.297 15.305 1 93.38 100 ALA A O 1
ATOM 744 N N . GLY A 1 101 ? 0.695 18.219 17.062 1 94.81 101 GLY A N 1
ATOM 745 C CA . GLY A 1 101 ? -0.604 18.859 16.938 1 94.81 101 GLY A CA 1
ATOM 746 C C . GLY A 1 101 ? -1.7 18.141 17.703 1 94.81 101 GLY A C 1
ATOM 747 O O . GLY A 1 101 ? -1.491 17.703 18.828 1 94.81 101 GLY A O 1
ATOM 748 N N . ASN A 1 102 ? -2.795 18.156 17.016 1 97 102 ASN A N 1
ATOM 749 C CA . ASN A 1 102 ? -3.965 17.594 17.672 1 97 102 ASN A CA 1
ATOM 750 C C . ASN A 1 102 ? -4.723 16.641 16.766 1 97 102 ASN A C 1
ATOM 752 O O . ASN A 1 102 ? -4.426 16.562 15.562 1 97 102 ASN A O 1
ATOM 756 N N . GLY A 1 103 ? -5.664 15.914 17.359 1 97.88 103 GLY A N 1
ATOM 757 C CA . GLY A 1 103 ? -6.605 15.062 16.656 1 97.88 103 GLY A CA 1
ATOM 758 C C . GLY A 1 103 ? -7.746 14.578 17.531 1 97.88 103 GLY A C 1
ATOM 759 O O . GLY A 1 103 ? -7.93 15.07 18.641 1 97.88 103 GLY A O 1
ATOM 760 N N . TYR A 1 104 ? -8.469 13.742 17.016 1 98.69 104 TYR A N 1
ATOM 761 C CA . TYR A 1 104 ? -9.531 13.047 17.734 1 98.69 104 TYR A CA 1
ATOM 762 C C . TYR A 1 104 ? -9.367 11.539 17.609 1 98.69 104 TYR A C 1
ATOM 764 O O . TYR A 1 104 ? -8.914 11.031 16.578 1 98.69 104 TYR A O 1
ATOM 772 N N . ARG A 1 105 ? -9.688 10.867 18.625 1 98.62 105 ARG A N 1
ATOM 773 C CA . ARG A 1 105 ? -9.633 9.414 18.578 1 98.62 105 ARG A CA 1
ATOM 774 C C . ARG A 1 105 ? -10.984 8.805 18.938 1 98.62 105 ARG A C 1
ATOM 776 O O . ARG A 1 105 ? -11.828 9.461 19.547 1 98.62 105 ARG A O 1
ATOM 783 N N . ILE A 1 106 ? -11.219 7.641 18.547 1 98.56 106 ILE A N 1
ATOM 784 C CA . ILE A 1 106 ? -12.438 6.875 18.766 1 98.56 106 ILE A CA 1
ATOM 785 C C . ILE A 1 106 ? -12.094 5.406 19 1 98.56 106 ILE A C 1
ATOM 787 O O . ILE A 1 106 ? -11.141 4.887 18.406 1 98.56 106 ILE A O 1
ATOM 791 N N . LYS A 1 107 ? -12.773 4.746 19.859 1 98.31 107 LYS A N 1
ATOM 792 C CA . LYS A 1 107 ? -12.547 3.318 20.078 1 98.31 107 LYS A CA 1
ATOM 793 C C . LYS A 1 107 ? -12.734 2.533 18.781 1 98.31 107 LYS A C 1
ATOM 795 O O . LYS A 1 107 ? -13.688 2.762 18.047 1 98.31 107 LYS A O 1
ATOM 800 N N . ALA A 1 108 ? -11.844 1.603 18.547 1 97 108 ALA A N 1
ATOM 801 C CA . ALA A 1 108 ? -11.844 0.826 17.312 1 97 108 ALA A CA 1
ATOM 802 C C . ALA A 1 108 ? -13.164 0.085 17.125 1 97 108 ALA A C 1
ATOM 804 O O . ALA A 1 108 ? -13.734 0.088 16.031 1 97 108 ALA A O 1
ATOM 805 N N . ASN A 1 109 ? -13.656 -0.493 18.188 1 96.06 109 ASN A N 1
ATOM 806 C CA . ASN A 1 109 ? -14.891 -1.267 18.109 1 96.06 109 ASN A CA 1
ATOM 807 C C . ASN A 1 109 ? -16.078 -0.387 17.734 1 96.06 109 ASN A C 1
ATOM 809 O O . ASN A 1 109 ? -16.969 -0.814 16.984 1 96.06 109 ASN A O 1
ATOM 813 N N . THR A 1 110 ? -16.094 0.817 18.219 1 97.69 110 THR A N 1
ATOM 814 C CA . THR A 1 110 ? -17.172 1.753 17.922 1 97.69 110 THR A CA 1
ATOM 815 C C . THR A 1 110 ? -17.172 2.127 16.453 1 97.69 110 THR A C 1
ATOM 817 O O . THR A 1 110 ? -18.219 2.08 15.789 1 97.69 110 THR A O 1
ATOM 820 N N . LEU A 1 111 ? -16.016 2.445 15.938 1 97.81 111 LEU A N 1
ATOM 821 C CA . LEU A 1 111 ? -15.945 2.828 14.531 1 97.81 111 LEU A CA 1
ATOM 822 C C . LEU A 1 111 ? -16.203 1.628 13.625 1 97.81 111 LEU A C 1
ATOM 824 O O . LEU A 1 111 ? -16.812 1.769 12.562 1 97.81 111 LEU A O 1
ATOM 828 N N . LYS A 1 112 ? -15.734 0.49 14.047 1 96.94 112 LYS A N 1
ATOM 829 C CA . LYS A 1 112 ? -15.953 -0.726 13.273 1 96.94 112 LYS A CA 1
ATOM 830 C C . LYS A 1 112 ? -17.438 -1.031 13.133 1 96.94 112 LYS A C 1
ATOM 832 O O . LYS A 1 112 ? -17.891 -1.437 12.062 1 96.94 112 LYS A O 1
ATOM 837 N N . LYS A 1 113 ? -18.172 -0.881 14.18 1 96.12 113 LYS A N 1
ATOM 838 C CA . LYS A 1 113 ? -19.609 -1.089 14.141 1 96.12 113 LYS A CA 1
ATOM 839 C C . LYS A 1 113 ? -20.281 -0.155 13.133 1 96.12 113 LYS A C 1
ATOM 841 O O . LYS A 1 113 ? -21.125 -0.585 12.336 1 96.12 113 LYS A O 1
ATOM 846 N N . GLU A 1 114 ? -19.859 1.097 13.188 1 96.56 114 GLU A N 1
ATOM 847 C CA . GLU A 1 114 ? -20.406 2.064 12.242 1 96.56 114 GLU A CA 1
ATOM 848 C C . GLU A 1 114 ? -19.984 1.736 10.812 1 96.56 114 GLU A C 1
ATOM 850 O O . GLU A 1 114 ? -20.797 1.854 9.883 1 96.56 114 GLU A O 1
ATOM 855 N N . PHE A 1 115 ? -18.812 1.318 10.648 1 97.12 115 PHE A N 1
ATOM 856 C CA . PHE A 1 115 ? -18.266 0.93 9.344 1 97.12 115 PHE A CA 1
ATOM 857 C C . PHE A 1 115 ? -19.047 -0.243 8.766 1 97.12 115 PHE A C 1
ATOM 859 O O . PHE A 1 115 ? -19.375 -0.246 7.578 1 97.12 115 PHE A O 1
ATOM 866 N N . ASP A 1 116 ? -19.344 -1.174 9.57 1 94.81 116 ASP A N 1
ATOM 867 C CA . ASP A 1 116 ? -19.984 -2.41 9.125 1 94.81 116 ASP A CA 1
ATOM 868 C C . ASP A 1 116 ? -21.438 -2.174 8.75 1 94.81 116 ASP A C 1
ATOM 870 O O . ASP A 1 116 ? -22.078 -3.031 8.133 1 94.81 116 ASP A O 1
ATOM 874 N N . ARG A 1 117 ? -21.938 -0.979 9.109 1 93.38 117 ARG A N 1
ATOM 875 C CA . ARG A 1 117 ? -23.297 -0.611 8.711 1 93.38 117 ARG A CA 1
ATOM 876 C C . ARG A 1 117 ? -23.359 -0.316 7.211 1 93.38 117 ARG A C 1
ATOM 878 O O . ARG A 1 117 ? -24.453 -0.293 6.625 1 93.38 117 ARG A O 1
ATOM 885 N N . GLY A 1 118 ? -22.188 -0.055 6.707 1 93.38 118 GLY A N 1
ATOM 886 C CA . GLY A 1 118 ? -22.141 0.376 5.316 1 93.38 118 GLY A CA 1
ATOM 887 C C . GLY A 1 118 ? -22.422 1.858 5.145 1 93.38 118 GLY A C 1
ATOM 888 O O . GLY A 1 118 ? -22.016 2.67 5.984 1 93.38 118 GLY A O 1
ATOM 889 N N . GLY A 1 119 ? -22.844 2.268 3.99 1 92.5 119 GLY A N 1
ATOM 890 C CA . GLY A 1 119 ? -23.25 3.641 3.736 1 92.5 119 GLY A CA 1
ATOM 891 C C . GLY A 1 119 ? -22.078 4.57 3.484 1 92.5 119 GLY A C 1
ATOM 892 O O . GLY A 1 119 ? -21.031 4.141 2.998 1 92.5 119 GLY A O 1
ATOM 893 N N . ASN A 1 120 ? -22.281 5.805 3.814 1 94.31 120 ASN A N 1
ATOM 894 C CA . ASN A 1 120 ? -21.359 6.859 3.416 1 94.31 120 ASN A CA 1
ATOM 895 C C . ASN A 1 120 ? -20.031 6.762 4.176 1 94.31 120 ASN A C 1
ATOM 897 O O . ASN A 1 120 ? -18.969 6.969 3.602 1 94.31 120 ASN A O 1
ATOM 901 N N . LEU A 1 121 ? -20.125 6.418 5.43 1 95.94 121 LEU A N 1
ATOM 902 C CA . LEU A 1 121 ? -18.906 6.312 6.219 1 95.94 121 LEU A CA 1
ATOM 903 C C . LEU A 1 121 ? -17.984 5.223 5.668 1 95.94 121 LEU A C 1
ATOM 905 O O . LEU A 1 121 ? -16.781 5.445 5.492 1 95.94 121 LEU A O 1
ATOM 909 N N . GLN A 1 122 ? -18.594 4.07 5.41 1 96.5 122 GLN A N 1
ATOM 910 C CA . GLN A 1 122 ? -17.797 2.979 4.859 1 96.5 122 GLN A CA 1
ATOM 911 C C . GLN A 1 122 ? -17.188 3.365 3.512 1 96.5 122 GLN A C 1
ATOM 913 O O . GLN A 1 122 ? -16 3.121 3.266 1 96.5 122 GLN A O 1
ATOM 918 N N . HIS A 1 123 ? -17.969 4.023 2.717 1 95 123 HIS A N 1
ATOM 919 C CA . HIS A 1 123 ? -17.531 4.371 1.372 1 95 123 HIS A CA 1
ATOM 920 C C . HIS A 1 123 ? -16.375 5.371 1.415 1 95 123 HIS A C 1
ATOM 922 O O . HIS A 1 123 ? -15.391 5.227 0.681 1 95 123 HIS A O 1
ATOM 928 N N . VAL A 1 124 ? -16.484 6.355 2.244 1 96.25 124 VAL A N 1
ATOM 929 C CA . VAL A 1 124 ? -15.43 7.363 2.309 1 96.25 124 VAL A CA 1
ATOM 930 C C . VAL A 1 124 ? -14.148 6.742 2.859 1 96.25 124 VAL A C 1
ATOM 932 O O . VAL A 1 124 ? -13.047 7.055 2.391 1 96.25 124 VAL A O 1
ATOM 935 N N . ILE A 1 125 ? -14.266 5.844 3.816 1 97.19 125 ILE A N 1
ATOM 936 C CA . ILE A 1 125 ? -13.094 5.195 4.398 1 97.19 125 ILE A CA 1
ATOM 937 C C . ILE A 1 125 ? -12.453 4.27 3.373 1 97.19 125 ILE A C 1
ATOM 939 O O . ILE A 1 125 ? -11.227 4.184 3.281 1 97.19 125 ILE A O 1
ATOM 943 N N . LEU A 1 126 ? -13.258 3.594 2.619 1 96.81 126 LEU A N 1
ATOM 944 C CA . LEU A 1 126 ? -12.727 2.717 1.579 1 96.81 126 LEU A CA 1
ATOM 945 C C . LEU A 1 126 ? -12.031 3.525 0.491 1 96.81 126 LEU A C 1
ATOM 947 O O . LEU A 1 126 ? -10.969 3.131 0.002 1 96.81 126 LEU A O 1
ATOM 951 N N . ARG A 1 127 ? -12.547 4.633 0.098 1 96.56 127 ARG A N 1
ATOM 952 C CA . ARG A 1 127 ? -11.883 5.512 -0.861 1 96.56 127 ARG A CA 1
ATOM 953 C C . ARG A 1 127 ? -10.57 6.047 -0.299 1 96.56 127 ARG A C 1
ATOM 955 O O . ARG A 1 127 ? -9.57 6.113 -1.011 1 96.56 127 ARG A O 1
ATOM 962 N N . TYR A 1 128 ? -10.625 6.41 0.979 1 97.5 128 TYR A N 1
ATOM 963 C CA . TYR A 1 128 ? -9.391 6.836 1.63 1 97.5 128 TYR A CA 1
ATOM 964 C C . TYR A 1 128 ? -8.352 5.723 1.608 1 97.5 128 TYR A C 1
ATOM 966 O O . TYR A 1 128 ? -7.168 5.977 1.377 1 97.5 128 TYR A O 1
ATOM 974 N N . THR A 1 129 ? -8.766 4.492 1.914 1 96.81 129 THR A N 1
ATOM 975 C CA . THR A 1 129 ? -7.875 3.338 1.868 1 96.81 129 THR A CA 1
ATOM 976 C C . THR A 1 129 ? -7.195 3.232 0.505 1 96.81 129 THR A C 1
ATOM 978 O O . THR A 1 129 ? -5.98 3.047 0.424 1 96.81 129 THR A O 1
ATOM 981 N N . GLN A 1 130 ? -7.965 3.4 -0.539 1 95.75 130 GLN A N 1
ATOM 982 C CA . GLN A 1 130 ? -7.406 3.367 -1.888 1 95.75 130 GLN A CA 1
ATOM 983 C C . GLN A 1 130 ? -6.387 4.484 -2.09 1 95.75 130 GLN A C 1
ATOM 985 O O . GLN A 1 130 ? -5.332 4.27 -2.689 1 95.75 130 GLN A O 1
ATOM 990 N N . ALA A 1 131 ? -6.676 5.652 -1.646 1 96.44 131 ALA A N 1
ATOM 991 C CA . ALA A 1 131 ? -5.75 6.777 -1.75 1 96.44 131 ALA A CA 1
ATOM 992 C C . ALA A 1 131 ? -4.453 6.488 -1.001 1 96.44 131 ALA A C 1
ATOM 994 O O . ALA A 1 131 ? -3.363 6.801 -1.491 1 96.44 131 ALA A O 1
ATOM 995 N N . LEU A 1 132 ? -4.609 5.906 0.171 1 96.31 132 LEU A N 1
ATOM 996 C CA . LEU A 1 132 ? -3.447 5.574 0.991 1 96.31 132 LEU A CA 1
ATOM 997 C C . LEU A 1 132 ? -2.58 4.523 0.305 1 96.31 132 LEU A C 1
ATOM 999 O O . LEU A 1 132 ? -1.35 4.605 0.349 1 96.31 132 LEU A O 1
ATOM 1003 N N . ILE A 1 133 ? -3.168 3.553 -0.314 1 94.75 133 ILE A N 1
ATOM 1004 C CA . ILE A 1 133 ? -2.438 2.555 -1.086 1 94.75 133 ILE A CA 1
ATOM 1005 C C . ILE A 1 133 ? -1.644 3.24 -2.195 1 94.75 133 ILE A C 1
ATOM 1007 O O . ILE A 1 133 ? -0.465 2.941 -2.4 1 94.75 133 ILE A O 1
ATOM 1011 N N . THR A 1 134 ? -2.273 4.152 -2.844 1 94.19 134 THR A N 1
ATOM 1012 C CA . THR A 1 134 ? -1.602 4.887 -3.912 1 94.19 134 THR A CA 1
ATOM 1013 C C . THR A 1 134 ? -0.417 5.676 -3.361 1 94.19 134 THR A C 1
ATOM 1015 O O . THR A 1 134 ? 0.668 5.668 -3.945 1 94.19 134 THR A O 1
ATOM 1018 N N . GLN A 1 135 ? -0.657 6.355 -2.275 1 95.19 135 GLN A N 1
ATOM 1019 C CA . GLN A 1 135 ? 0.43 7.125 -1.678 1 95.19 135 GLN A CA 1
ATOM 1020 C C . GLN A 1 135 ? 1.616 6.227 -1.34 1 95.19 135 GLN A C 1
ATOM 1022 O O . GLN A 1 135 ? 2.758 6.543 -1.676 1 95.19 135 GLN A O 1
ATOM 1027 N N . THR A 1 136 ? 1.366 5.145 -0.69 1 93.44 136 THR A N 1
ATOM 1028 C CA . THR A 1 136 ? 2.418 4.223 -0.276 1 93.44 136 THR A CA 1
ATOM 1029 C C . THR A 1 136 ? 3.168 3.68 -1.488 1 93.44 136 THR A C 1
ATOM 1031 O O . THR A 1 136 ? 4.398 3.627 -1.489 1 93.44 136 THR A O 1
ATOM 1034 N N . SER A 1 137 ? 2.424 3.295 -2.496 1 91.81 137 SER A N 1
ATOM 1035 C CA . SER A 1 137 ? 3.016 2.758 -3.715 1 91.81 137 SER A CA 1
ATOM 1036 C C . SER A 1 137 ? 3.883 3.799 -4.414 1 91.81 137 SER A C 1
ATOM 1038 O O . SER A 1 137 ? 5.004 3.504 -4.828 1 91.81 137 SER A O 1
ATOM 1040 N N . GLN A 1 138 ? 3.307 4.965 -4.531 1 91.06 138 GLN A N 1
ATOM 1041 C CA . GLN A 1 138 ? 4.027 6.039 -5.207 1 91.06 138 GLN A CA 1
ATOM 1042 C C . GLN A 1 138 ? 5.281 6.43 -4.438 1 91.06 138 GLN A C 1
ATOM 1044 O O . GLN A 1 138 ? 6.301 6.789 -5.035 1 91.06 138 GLN A O 1
ATOM 1049 N N . ASN A 1 139 ? 5.18 6.391 -3.09 1 90.62 139 ASN A N 1
ATOM 1050 C CA . ASN A 1 139 ? 6.359 6.652 -2.275 1 90.62 139 ASN A CA 1
ATOM 1051 C C . ASN A 1 139 ? 7.457 5.621 -2.531 1 90.62 139 ASN A C 1
ATOM 1053 O O . ASN A 1 139 ? 8.633 5.973 -2.635 1 90.62 139 ASN A O 1
ATOM 1057 N N . ALA A 1 140 ? 7.043 4.414 -2.607 1 85.62 140 ALA A N 1
ATOM 1058 C CA . ALA A 1 140 ? 8 3.336 -2.834 1 85.62 140 ALA A CA 1
ATOM 1059 C C . ALA A 1 140 ? 8.734 3.525 -4.16 1 85.62 140 ALA A C 1
ATOM 1061 O O . ALA A 1 140 ? 9.953 3.377 -4.227 1 85.62 140 ALA A O 1
ATOM 1062 N N . VAL A 1 141 ? 8.016 3.887 -5.176 1 85.62 141 VAL A N 1
ATOM 1063 C CA . VAL A 1 141 ? 8.602 4.066 -6.5 1 85.62 141 VAL A CA 1
ATOM 1064 C C . VAL A 1 141 ? 9.5 5.301 -6.5 1 85.62 141 VAL A C 1
ATOM 1066 O O . VAL A 1 141 ? 10.617 5.262 -7.023 1 85.62 141 VAL A O 1
ATOM 1069 N N . CYS A 1 142 ? 9.031 6.332 -5.934 1 89.94 142 CYS A N 1
ATOM 1070 C CA . CYS A 1 142 ? 9.781 7.582 -5.875 1 89.94 142 CYS A CA 1
ATOM 1071 C C . CYS A 1 142 ? 11.109 7.383 -5.16 1 89.94 142 CYS A C 1
ATOM 1073 O O . CYS A 1 142 ? 12.156 7.832 -5.645 1 89.94 142 CYS A O 1
ATOM 1075 N N . ASN A 1 143 ? 11.109 6.688 -4.102 1 84 143 ASN A N 1
ATOM 1076 C CA . ASN A 1 143 ? 12.297 6.473 -3.277 1 84 143 ASN A CA 1
ATOM 1077 C C . ASN A 1 143 ? 13.367 5.68 -4.027 1 84 143 ASN A C 1
ATOM 1079 O O . ASN A 1 143 ? 14.562 5.848 -3.775 1 84 143 ASN A O 1
ATOM 1083 N N . ARG A 1 144 ? 12.883 4.93 -4.902 1 81.62 144 ARG A N 1
ATOM 1084 C CA . ARG A 1 144 ? 13.812 4.074 -5.637 1 81.62 144 ARG A CA 1
ATOM 1085 C C . ARG A 1 144 ? 14.375 4.797 -6.852 1 81.62 144 ARG A C 1
ATOM 1087 O O . ARG A 1 144 ? 15.531 4.578 -7.23 1 81.62 144 ARG A O 1
ATOM 1094 N N . HIS A 1 145 ? 13.633 5.77 -7.453 1 87.19 145 HIS A N 1
ATOM 1095 C CA . HIS A 1 145 ? 14 6.172 -8.805 1 87.19 145 HIS A CA 1
ATOM 1096 C C . HIS A 1 145 ? 14.273 7.672 -8.875 1 87.19 145 HIS A C 1
ATOM 1098 O O . HIS A 1 145 ? 14.867 8.156 -9.844 1 87.19 145 HIS A O 1
ATOM 1104 N N . HIS A 1 146 ? 13.875 8.453 -7.984 1 91.75 146 HIS A N 1
ATOM 1105 C CA . HIS A 1 146 ? 14.07 9.898 -8.039 1 91.75 146 HIS A CA 1
ATOM 1106 C C . HIS A 1 146 ? 15.195 10.336 -7.102 1 91.75 146 HIS A C 1
ATOM 1108 O O . HIS A 1 146 ? 15.492 9.648 -6.121 1 91.75 146 HIS A O 1
ATOM 1114 N N . ASN A 1 147 ? 15.766 11.43 -7.414 1 93.88 147 ASN A N 1
ATOM 1115 C CA . ASN A 1 147 ? 16.906 11.875 -6.621 1 93.88 147 ASN A CA 1
ATOM 1116 C C . ASN A 1 147 ? 16.469 12.523 -5.312 1 93.88 147 ASN A C 1
ATOM 1118 O O . ASN A 1 147 ? 15.281 12.805 -5.125 1 93.88 147 ASN A O 1
ATOM 1122 N N . ILE A 1 148 ? 17.375 12.766 -4.469 1 94.69 148 ILE A N 1
ATOM 1123 C CA . ILE A 1 148 ? 17.094 13.141 -3.088 1 94.69 148 ILE A CA 1
ATOM 1124 C C . ILE A 1 148 ? 16.5 14.547 -3.049 1 94.69 148 ILE A C 1
ATOM 1126 O O . ILE A 1 148 ? 15.672 14.852 -2.182 1 94.69 148 ILE A O 1
ATOM 1130 N N . GLU A 1 149 ? 16.906 15.422 -3.957 1 95.81 149 GLU A N 1
ATOM 1131 C CA . GLU A 1 149 ? 16.328 16.766 -3.994 1 95.81 149 GLU A CA 1
ATOM 1132 C C . GLU A 1 149 ? 14.828 16.703 -4.293 1 95.81 149 GLU A C 1
ATOM 1134 O O . GLU A 1 149 ? 14.031 17.359 -3.619 1 95.81 149 GLU A O 1
ATOM 1139 N N . GLN A 1 150 ? 14.531 15.906 -5.254 1 96.12 150 GLN A N 1
ATOM 1140 C CA . GLN A 1 150 ? 13.133 15.711 -5.617 1 96.12 150 GLN A CA 1
ATOM 1141 C C . GLN A 1 150 ? 12.344 15.086 -4.469 1 96.12 150 GLN A C 1
ATOM 1143 O O . GLN A 1 150 ? 11.227 15.508 -4.164 1 96.12 150 GLN A O 1
ATOM 1148 N N . GLN A 1 151 ? 12.938 14.125 -3.834 1 95.25 151 GLN A N 1
ATOM 1149 C CA . GLN A 1 151 ? 12.281 13.438 -2.723 1 95.25 151 GLN A CA 1
ATOM 1150 C C . GLN A 1 151 ? 12.047 14.391 -1.554 1 95.25 151 GLN A C 1
ATOM 1152 O O . GLN A 1 151 ? 10.984 14.367 -0.933 1 95.25 151 GLN A O 1
ATOM 1157 N N . LEU A 1 152 ? 13.07 15.188 -1.265 1 95.94 152 LEU A N 1
ATOM 1158 C CA . LEU A 1 152 ? 12.938 16.156 -0.18 1 95.94 152 LEU A CA 1
ATOM 1159 C C . LEU A 1 152 ? 11.844 17.172 -0.482 1 95.94 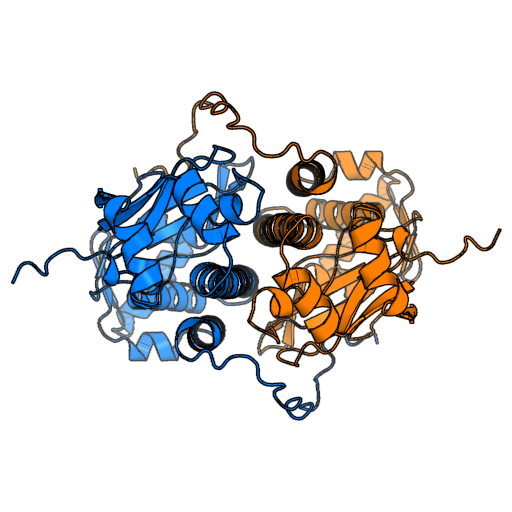152 LEU A C 1
ATOM 1161 O O . LEU A 1 152 ? 11.023 17.484 0.388 1 95.94 152 LEU A O 1
ATOM 1165 N N . CYS A 1 153 ? 11.82 17.672 -1.7 1 97 153 CYS A N 1
ATOM 1166 C CA . CYS A 1 153 ? 10.781 18.609 -2.092 1 97 153 CYS A CA 1
ATOM 1167 C C . CYS A 1 153 ? 9.391 18 -1.938 1 97 153 CYS A C 1
ATOM 1169 O O . CYS A 1 153 ? 8.477 18.641 -1.423 1 97 153 CYS A O 1
ATOM 1171 N N . ARG A 1 154 ? 9.258 16.781 -2.379 1 96.5 154 ARG A N 1
ATOM 1172 C CA . ARG A 1 154 ? 7.988 16.078 -2.242 1 96.5 154 ARG A CA 1
ATOM 1173 C C . ARG A 1 154 ? 7.59 15.953 -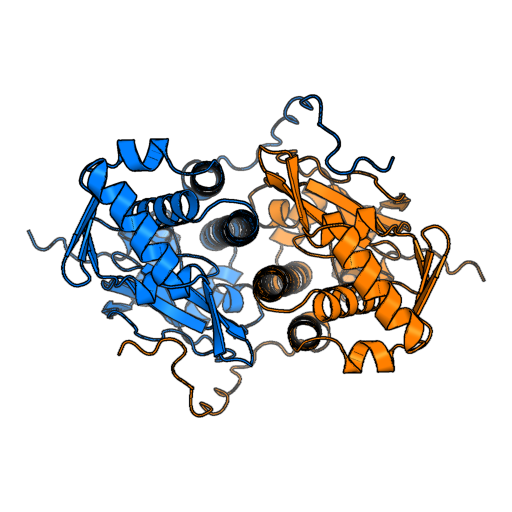0.776 1 96.5 154 ARG A C 1
ATOM 1175 O O . ARG A 1 154 ? 6.434 16.188 -0.417 1 96.5 154 ARG A O 1
ATOM 1182 N N . PHE A 1 155 ? 8.539 15.586 0.035 1 94.81 155 PHE A N 1
ATOM 1183 C CA . PHE A 1 155 ? 8.32 15.445 1.469 1 94.81 155 PHE A CA 1
ATOM 1184 C C . PHE A 1 155 ? 7.812 16.75 2.07 1 94.81 155 PHE A C 1
ATOM 1186 O O . PHE A 1 155 ? 6.82 16.766 2.801 1 94.81 155 PHE A O 1
ATOM 1193 N N . LEU A 1 156 ? 8.477 17.797 1.758 1 95.06 156 LEU A N 1
ATOM 1194 C CA . LEU A 1 156 ? 8.133 19.109 2.295 1 95.06 156 LEU A CA 1
ATOM 1195 C C . LEU A 1 156 ? 6.746 19.531 1.822 1 95.06 156 LEU A C 1
ATOM 1197 O O . LEU A 1 156 ? 5.922 19.984 2.625 1 95.06 156 LEU A O 1
ATOM 1201 N N . LEU A 1 157 ? 6.469 19.375 0.551 1 96.31 157 LEU A N 1
ATOM 1202 C CA . LEU A 1 157 ? 5.195 19.797 -0.016 1 96.31 157 LEU A CA 1
ATOM 1203 C C . LEU A 1 157 ? 4.043 18.984 0.559 1 96.31 157 LEU A C 1
ATOM 1205 O O . LEU A 1 157 ? 3.008 19.547 0.934 1 96.31 157 LEU A O 1
ATOM 1209 N N . MET A 1 158 ? 4.23 17.703 0.669 1 95.62 158 MET A N 1
ATOM 1210 C CA . MET A 1 158 ? 3.189 16.844 1.225 1 95.62 158 MET A CA 1
ATOM 1211 C C . MET A 1 158 ? 2.906 17.203 2.68 1 95.62 158 MET A C 1
ATOM 1213 O O . MET A 1 158 ? 1.758 17.141 3.123 1 95.62 158 MET A O 1
ATOM 1217 N N . SER A 1 159 ? 3.99 17.484 3.365 1 93.94 159 SER A N 1
ATOM 1218 C CA . SER A 1 159 ? 3.82 17.891 4.754 1 93.94 159 SER A CA 1
ATOM 1219 C C . SER A 1 159 ? 3.055 19.219 4.848 1 93.94 159 SER A C 1
ATOM 1221 O O . SER A 1 159 ? 2.131 19.344 5.652 1 93.94 159 SER A O 1
ATOM 1223 N N . LEU A 1 160 ? 3.389 20.125 4.004 1 93.25 160 LEU A N 1
ATOM 1224 C CA . LEU A 1 160 ? 2.756 21.438 3.998 1 93.25 160 LEU A CA 1
ATOM 1225 C C . LEU A 1 160 ? 1.271 21.328 3.674 1 93.25 160 LEU A C 1
ATOM 1227 O O . LEU A 1 160 ? 0.455 22.078 4.215 1 93.25 160 LEU A O 1
ATOM 1231 N N . ASP A 1 161 ? 0.956 20.438 2.801 1 94.12 161 ASP A N 1
ATOM 1232 C CA . ASP A 1 161 ? -0.436 20.234 2.414 1 94.12 161 ASP A CA 1
ATOM 1233 C C . ASP A 1 161 ? -1.282 19.797 3.613 1 94.12 161 ASP A C 1
ATOM 1235 O O . ASP A 1 161 ? -2.51 19.891 3.576 1 94.12 161 ASP A O 1
ATOM 1239 N N . ARG A 1 162 ? -0.656 19.375 4.664 1 93.62 162 ARG A N 1
ATOM 1240 C CA . ARG A 1 162 ? -1.364 18.766 5.785 1 93.62 162 ARG A CA 1
ATOM 1241 C C . ARG A 1 162 ? -1.218 19.609 7.047 1 93.62 162 ARG A C 1
ATOM 1243 O O . ARG A 1 162 ? -1.848 19.312 8.07 1 93.62 162 ARG A O 1
ATOM 1250 N N . LEU A 1 163 ? -0.421 20.578 6.91 1 89.25 163 LEU A N 1
ATOM 1251 C CA . LEU A 1 163 ? -0.192 21.469 8.047 1 89.25 163 LEU A CA 1
ATOM 1252 C C . LEU A 1 163 ? -0.798 22.844 7.789 1 89.25 163 LEU A C 1
ATOM 1254 O O . LEU A 1 163 ? -0.996 23.234 6.637 1 89.25 163 LEU A O 1
ATOM 1258 N N . SER A 1 164 ? -1.208 23.594 8.773 1 83.5 164 SER A N 1
ATOM 1259 C CA . SER A 1 164 ? -1.764 24.938 8.633 1 83.5 164 SER A CA 1
ATOM 1260 C C . SER A 1 164 ? -0.661 25.984 8.5 1 83.5 164 SER A C 1
ATOM 1262 O O . SER A 1 164 ? -0.896 27.078 7.988 1 83.5 164 SER A O 1
ATOM 1264 N N . GLY A 1 165 ? 0.581 25.672 8.633 1 82.75 165 GLY A N 1
ATOM 1265 C CA . GLY A 1 165 ? 1.664 26.641 8.57 1 82.75 165 GLY A CA 1
ATOM 1266 C C . GLY A 1 165 ? 2.758 26.25 7.598 1 82.75 165 GLY A C 1
ATOM 1267 O O . GLY A 1 165 ? 2.623 25.266 6.859 1 82.75 165 GLY A O 1
ATOM 1268 N N . GLU A 1 166 ? 3.715 27.172 7.516 1 88.38 166 GLU A N 1
ATOM 1269 C CA . GLU A 1 166 ? 4.824 26.984 6.586 1 88.38 166 GLU A CA 1
ATOM 1270 C C . GLU A 1 166 ? 6.074 26.484 7.309 1 88.38 166 GLU A C 1
ATOM 1272 O O . GLU A 1 166 ? 7.18 26.562 6.766 1 88.38 166 GLU A O 1
ATOM 1277 N N . GLU A 1 167 ? 5.82 26.047 8.516 1 89.5 167 GLU A N 1
ATOM 1278 C CA . GLU A 1 167 ? 6.969 25.625 9.312 1 89.5 167 GLU A CA 1
ATOM 1279 C C . GLU A 1 167 ? 6.828 24.172 9.758 1 89.5 167 GLU A C 1
ATOM 1281 O O . GLU A 1 167 ? 5.715 23.688 9.945 1 89.5 167 GLU A O 1
ATOM 1286 N N . MET A 1 168 ? 7.961 23.531 9.812 1 88.62 168 MET A N 1
ATOM 1287 C CA . MET A 1 168 ? 8.039 22.156 10.312 1 88.62 168 MET A CA 1
ATOM 1288 C C . MET A 1 168 ? 9.234 22 11.25 1 88.62 168 MET A C 1
ATOM 1290 O O . MET A 1 168 ? 10.305 22.547 11 1 88.62 168 MET A O 1
ATOM 1294 N N . GLN A 1 169 ? 8.992 21.328 12.312 1 89.12 169 GLN A N 1
ATOM 1295 C CA . GLN A 1 169 ? 10.07 20.984 13.227 1 89.12 169 GLN A CA 1
ATOM 1296 C C . GLN A 1 169 ? 10.641 19.609 12.93 1 89.12 169 GLN A C 1
ATOM 1298 O O . GLN A 1 169 ? 10.125 18.594 13.43 1 89.12 169 GLN A O 1
ATOM 1303 N N . MET A 1 170 ? 11.75 19.578 12.188 1 87.88 170 MET A N 1
ATOM 1304 C CA . MET A 1 170 ? 12.375 18.312 11.82 1 87.88 170 MET A CA 1
ATOM 1305 C C . MET A 1 170 ? 13.852 18.5 11.508 1 87.88 170 MET A C 1
ATOM 1307 O O . MET A 1 170 ? 14.211 19.391 10.719 1 87.88 170 MET A O 1
ATOM 1311 N N . THR A 1 171 ? 14.633 17.656 12.148 1 90.19 171 THR A N 1
ATOM 1312 C CA . THR A 1 171 ? 16.062 17.719 11.883 1 90.19 171 THR A CA 1
ATOM 1313 C C . THR A 1 171 ? 16.406 16.984 10.594 1 90.19 171 THR A C 1
ATOM 1315 O O . THR A 1 171 ? 15.586 16.203 10.078 1 90.19 171 THR A O 1
ATOM 1318 N N . HIS A 1 172 ? 17.625 17.219 10.109 1 91.88 172 HIS A N 1
ATOM 1319 C CA . HIS A 1 172 ? 18.094 16.484 8.938 1 91.88 172 HIS A CA 1
ATOM 1320 C C . HIS A 1 172 ? 18.172 14.992 9.211 1 91.88 172 HIS A C 1
ATOM 1322 O O . HIS A 1 172 ? 17.906 14.172 8.32 1 91.88 172 HIS A O 1
ATOM 1328 N N . GLU A 1 173 ? 18.469 14.703 10.422 1 89.69 173 GLU A N 1
ATOM 1329 C CA . GLU A 1 173 ? 18.531 13.297 10.812 1 89.69 173 GLU A CA 1
ATOM 1330 C C . GLU A 1 173 ? 17.156 12.641 10.75 1 89.69 173 GLU A C 1
ATOM 1332 O O . GLU A 1 173 ? 17.031 11.516 10.258 1 89.69 173 GLU A O 1
ATOM 1337 N N . GLN A 1 174 ? 16.203 13.328 11.203 1 85.12 174 GLN A N 1
ATOM 1338 C CA . GLN A 1 174 ? 14.844 12.805 11.172 1 85.12 174 GLN A CA 1
ATOM 1339 C C . GLN A 1 174 ? 14.344 12.648 9.742 1 85.12 174 GLN A C 1
ATOM 1341 O O . GLN A 1 174 ? 13.711 11.648 9.406 1 85.12 174 GLN A O 1
ATOM 1346 N N . ILE A 1 175 ? 14.656 13.586 8.953 1 89.69 175 ILE A N 1
ATOM 1347 C CA . ILE A 1 175 ? 14.25 13.516 7.555 1 89.69 175 ILE A CA 1
ATOM 1348 C C . ILE A 1 175 ? 14.945 12.344 6.871 1 89.69 175 ILE A C 1
ATOM 1350 O O . ILE A 1 175 ? 14.336 11.625 6.078 1 89.69 175 ILE A O 1
ATOM 1354 N N . ALA A 1 176 ? 16.219 12.172 7.191 1 90.06 176 ALA A N 1
ATOM 1355 C CA . ALA A 1 176 ? 16.984 11.062 6.625 1 90.06 176 ALA A CA 1
ATOM 1356 C C . ALA A 1 176 ? 16.344 9.719 6.969 1 90.06 176 ALA A C 1
ATOM 1358 O O . ALA A 1 176 ? 16.25 8.836 6.113 1 90.06 176 ALA A O 1
ATOM 1359 N N . ILE A 1 177 ? 15.844 9.617 8.117 1 82.31 177 ILE A N 1
ATOM 1360 C CA . ILE A 1 177 ? 15.164 8.398 8.555 1 82.31 177 ILE A CA 1
ATOM 1361 C C . ILE A 1 177 ? 13.867 8.219 7.77 1 82.31 177 ILE A C 1
ATOM 1363 O O . ILE A 1 177 ? 13.602 7.129 7.254 1 82.31 177 ILE A O 1
ATOM 1367 N N . MET A 1 178 ? 13.125 9.242 7.598 1 83.69 178 MET A N 1
ATOM 1368 C CA . MET A 1 178 ? 11.836 9.172 6.906 1 83.69 178 MET A CA 1
ATOM 1369 C C . MET A 1 178 ? 12.023 8.82 5.438 1 83.69 178 MET A C 1
ATOM 1371 O O . MET A 1 178 ? 11.195 8.117 4.855 1 83.69 178 MET A O 1
ATOM 1375 N N . LEU A 1 179 ? 13.133 9.266 4.926 1 86.12 179 LEU A N 1
ATOM 1376 C CA . LEU A 1 179 ? 13.359 9.055 3.502 1 86.12 179 LEU A CA 1
ATOM 1377 C C . LEU A 1 179 ? 14.227 7.824 3.264 1 86.12 179 LEU A C 1
ATOM 1379 O O . LEU A 1 179 ? 14.414 7.402 2.121 1 86.12 179 LEU A O 1
ATOM 1383 N N . GLY A 1 180 ? 14.766 7.258 4.363 1 81.81 180 GLY A N 1
ATOM 1384 C CA . GLY A 1 180 ? 15.609 6.078 4.246 1 81.81 180 GLY A CA 1
ATOM 1385 C C . GLY A 1 180 ? 16.938 6.355 3.568 1 81.81 180 GLY A C 1
ATOM 1386 O O . GLY A 1 180 ? 17.406 5.543 2.773 1 81.81 180 GLY A O 1
ATOM 1387 N N . VAL A 1 181 ? 17.484 7.535 3.787 1 86.62 181 VAL A N 1
ATOM 1388 C CA . VAL A 1 181 ? 18.75 7.934 3.168 1 86.62 181 VAL A CA 1
ATOM 1389 C C . VAL A 1 181 ? 19.734 8.391 4.242 1 86.62 181 VAL A C 1
ATOM 1391 O O . VAL A 1 181 ? 19.422 8.359 5.434 1 86.62 181 VAL A O 1
ATOM 1394 N N . ARG A 1 182 ? 20.875 8.773 3.748 1 90.12 182 ARG A N 1
ATOM 1395 C CA . ARG A 1 182 ? 21.875 9.281 4.676 1 90.12 182 ARG A CA 1
ATOM 1396 C C . ARG A 1 182 ? 21.609 10.742 5.027 1 90.12 182 ARG A C 1
ATOM 1398 O O . ARG A 1 182 ? 21.188 11.523 4.176 1 90.12 182 ARG A O 1
ATOM 1405 N N . ARG A 1 183 ? 21.969 11.07 6.242 1 93.38 183 ARG A N 1
ATOM 1406 C CA . ARG A 1 183 ? 21.781 12.43 6.734 1 93.38 183 ARG A CA 1
ATOM 1407 C C . ARG A 1 183 ? 22.531 13.438 5.863 1 93.38 183 ARG A C 1
ATOM 1409 O O . ARG A 1 183 ? 22.016 14.531 5.609 1 93.38 183 ARG A O 1
ATOM 1416 N N . GLU A 1 184 ? 23.688 13.031 5.367 1 96.38 184 GLU A N 1
ATOM 1417 C CA . GLU A 1 184 ? 24.516 13.922 4.551 1 96.38 184 GLU A CA 1
ATOM 1418 C C . GLU A 1 184 ? 23.812 14.281 3.246 1 96.38 184 GLU A C 1
ATOM 1420 O O . GLU A 1 184 ? 23.938 15.406 2.756 1 96.38 184 GLU A O 1
ATOM 1425 N N . SER A 1 185 ? 23.094 13.367 2.75 1 95.81 185 SER A N 1
ATOM 1426 C CA . SER A 1 185 ? 22.344 13.609 1.521 1 95.81 185 SER A CA 1
ATOM 1427 C C . SER A 1 185 ? 21.234 14.633 1.742 1 95.81 185 SER A C 1
ATOM 1429 O O . SER A 1 185 ? 21.031 15.516 0.906 1 95.81 185 SER A O 1
ATOM 1431 N N . VAL A 1 186 ? 20.609 14.57 2.848 1 95.19 186 VAL A N 1
ATOM 1432 C CA . VAL A 1 186 ? 19.547 15.5 3.184 1 95.19 186 VAL A CA 1
ATOM 1433 C C . VAL A 1 186 ? 20.125 16.891 3.402 1 95.19 186 VAL A C 1
ATOM 1435 O O . VAL A 1 186 ? 19.578 17.891 2.922 1 95.19 186 VAL A O 1
ATOM 1438 N N . THR A 1 187 ? 21.25 16.922 4.07 1 96.44 187 THR A N 1
ATOM 1439 C CA . THR A 1 187 ? 21.906 18.188 4.348 1 96.44 187 THR A CA 1
ATOM 1440 C C . THR A 1 187 ? 22.266 18.906 3.049 1 96.44 187 THR A C 1
ATOM 1442 O O . THR A 1 187 ? 22 20.109 2.902 1 96.44 187 THR A O 1
ATOM 1445 N N . GLN A 1 188 ? 22.797 18.172 2.117 1 97.38 188 GLN A N 1
ATOM 1446 C CA . GLN A 1 188 ? 23.172 18.75 0.835 1 97.38 188 GLN A CA 1
ATOM 1447 C C . GLN A 1 188 ? 21.953 19.219 0.056 1 97.38 188 GLN A C 1
ATOM 1449 O O . GLN A 1 188 ? 21.969 20.312 -0.525 1 97.38 188 GLN A O 1
ATOM 1454 N N . ALA A 1 189 ? 20.984 18.438 0.054 1 97 189 ALA A N 1
ATOM 1455 C CA . ALA A 1 189 ? 19.766 18.812 -0.646 1 97 189 ALA A CA 1
ATOM 1456 C C . ALA A 1 189 ? 19.125 20.047 -0.015 1 97 189 ALA A C 1
ATOM 1458 O O . ALA A 1 189 ? 18.641 20.922 -0.724 1 97 189 ALA A O 1
ATOM 1459 N N . ALA A 1 190 ? 19.109 20.094 1.304 1 96.56 190 ALA A N 1
ATOM 1460 C CA . ALA A 1 190 ? 18.547 21.234 2.02 1 96.56 190 ALA A CA 1
ATOM 1461 C C . ALA A 1 190 ? 19.312 22.516 1.718 1 96.56 190 ALA A C 1
ATOM 1463 O O . ALA A 1 190 ? 18.734 23.578 1.57 1 96.56 190 ALA A O 1
ATOM 1464 N N . LEU A 1 191 ? 20.562 22.344 1.658 1 96.62 191 LEU A N 1
ATOM 1465 C CA . LEU A 1 191 ? 21.406 23.5 1.34 1 96.62 191 LEU A CA 1
ATOM 1466 C C . LEU A 1 191 ? 21.078 24.047 -0.042 1 96.62 191 LEU A C 1
ATOM 1468 O O . LEU A 1 191 ? 21.031 25.266 -0.232 1 96.62 191 LEU A O 1
ATOM 1472 N N . LYS A 1 192 ? 20.891 23.203 -0.956 1 97.06 192 LYS A N 1
ATOM 1473 C CA . LYS A 1 192 ? 20.531 23.625 -2.307 1 97.06 192 LYS A CA 1
ATOM 1474 C C . LYS A 1 192 ? 19.203 24.375 -2.311 1 97.06 192 LYS A C 1
ATOM 1476 O O . LYS A 1 192 ? 19.078 25.422 -2.949 1 97.06 192 LYS A O 1
ATOM 1481 N N . LEU A 1 193 ? 18.281 23.859 -1.63 1 96.75 193 LEU A N 1
ATOM 1482 C CA . LEU A 1 193 ? 16.969 24.5 -1.559 1 96.75 193 LEU A CA 1
ATOM 1483 C C . LEU A 1 193 ? 17.062 25.844 -0.857 1 96.75 193 LEU A C 1
ATOM 1485 O O . LEU A 1 193 ? 16.328 26.781 -1.203 1 96.75 193 LEU A O 1
ATOM 1489 N N . GLN A 1 194 ? 17.906 25.922 0.11 1 96.31 194 GLN A N 1
ATOM 1490 C CA . GLN A 1 194 ? 18.125 27.188 0.81 1 96.31 194 GLN A CA 1
ATOM 1491 C C . GLN A 1 194 ? 18.781 28.219 -0.106 1 96.31 194 GLN A C 1
ATOM 1493 O O . GLN A 1 194 ? 18.438 29.406 -0.073 1 96.31 194 GLN A O 1
ATOM 1498 N N . THR A 1 195 ? 19.688 27.781 -0.842 1 96.81 195 THR A N 1
ATOM 1499 C CA . THR A 1 195 ? 20.438 28.656 -1.747 1 96.81 195 THR A CA 1
ATOM 1500 C C . THR A 1 195 ? 19.5 29.312 -2.756 1 96.81 195 THR A C 1
ATOM 1502 O O . THR A 1 195 ? 19.656 30.484 -3.09 1 96.81 195 THR A O 1
ATOM 1505 N N . ILE A 1 196 ? 18.484 28.578 -3.172 1 95.81 196 ILE A N 1
ATOM 1506 C CA . ILE A 1 196 ? 17.594 29.141 -4.18 1 95.81 196 ILE A CA 1
ATOM 1507 C C . ILE A 1 196 ? 16.438 29.859 -3.5 1 95.81 196 ILE A C 1
ATOM 1509 O O . ILE A 1 196 ? 15.484 30.281 -4.164 1 95.81 196 ILE A O 1
ATOM 1513 N N . GLY A 1 197 ? 16.469 29.891 -2.15 1 95.94 197 GLY A N 1
ATOM 1514 C CA . GLY A 1 197 ? 15.508 30.672 -1.387 1 95.94 197 GLY A CA 1
ATOM 1515 C C . GLY A 1 197 ? 14.188 29.953 -1.153 1 95.94 197 GLY A C 1
ATOM 1516 O O . GLY A 1 197 ? 13.188 30.578 -0.808 1 95.94 197 GLY A O 1
ATOM 1517 N N . ALA A 1 198 ? 14.18 28.688 -1.33 1 97 198 ALA A N 1
ATOM 1518 C CA . ALA A 1 198 ? 12.938 27.922 -1.186 1 97 198 ALA A CA 1
ATOM 1519 C C . ALA A 1 198 ? 12.617 27.672 0.285 1 97 198 ALA A C 1
ATOM 1521 O O . ALA A 1 198 ? 11.453 27.688 0.683 1 97 198 ALA A O 1
ATOM 1522 N N . ILE A 1 199 ? 13.703 27.453 1.04 1 97.44 199 ILE A N 1
ATOM 1523 C CA . ILE A 1 199 ? 13.477 27.156 2.451 1 97.44 199 ILE A CA 1
ATOM 1524 C C . ILE A 1 199 ? 14.516 27.891 3.303 1 97.44 199 ILE A C 1
ATOM 1526 O O . ILE A 1 199 ? 15.516 28.391 2.779 1 97.44 199 ILE A O 1
ATOM 1530 N N . ARG A 1 200 ? 14.203 28.016 4.527 1 96.62 200 ARG A N 1
ATOM 1531 C CA . ARG A 1 200 ? 15.148 28.391 5.578 1 96.62 200 ARG A CA 1
ATOM 1532 C C . ARG A 1 200 ? 15.242 27.297 6.637 1 96.62 200 ARG A C 1
ATOM 1534 O O . ARG A 1 200 ? 14.219 26.781 7.098 1 96.62 200 ARG A O 1
ATOM 1541 N N . TYR A 1 201 ? 16.453 26.859 6.805 1 92.06 201 TYR A N 1
ATOM 1542 C CA . TYR A 1 201 ? 16.688 25.828 7.809 1 92.06 201 TYR A CA 1
ATOM 1543 C C . TYR A 1 201 ? 17.516 26.375 8.961 1 92.06 201 TYR A C 1
ATOM 1545 O O . TYR A 1 201 ? 18.562 26.984 8.734 1 92.06 201 TYR A O 1
ATOM 1553 N N . SER A 1 202 ? 16.984 26.219 10.227 1 89.38 202 SER A N 1
ATOM 1554 C CA . SER A 1 202 ? 17.734 26.641 11.406 1 89.38 202 SER A CA 1
ATOM 1555 C C . SER A 1 202 ? 17.359 25.781 12.625 1 89.38 202 SER A C 1
ATOM 1557 O O . SER A 1 202 ? 16.203 25.766 13.047 1 89.38 202 SER A O 1
ATOM 1559 N N . ARG A 1 203 ? 18.281 25.078 13.234 1 86.31 203 ARG A N 1
ATOM 1560 C CA . ARG A 1 203 ? 18.172 24.328 14.492 1 86.31 203 ARG A CA 1
ATOM 1561 C C . ARG A 1 203 ? 16.969 23.406 14.484 1 86.31 203 ARG A C 1
ATOM 1563 O O . ARG A 1 203 ? 16.156 23.422 15.422 1 86.31 203 ARG A O 1
ATOM 1570 N N . GLY A 1 204 ? 16.734 22.719 13.445 1 87.38 204 GLY A N 1
ATOM 1571 C CA . GLY A 1 204 ? 15.672 21.719 13.391 1 87.38 204 GLY A CA 1
ATOM 1572 C C . GLY A 1 204 ? 14.344 22.297 12.938 1 87.38 204 GLY A C 1
ATOM 1573 O O . GLY A 1 204 ? 13.312 21.625 13.016 1 87.38 204 GLY A O 1
ATOM 1574 N N . HIS A 1 205 ? 14.43 23.516 12.516 1 91.44 205 HIS A N 1
ATOM 1575 C CA . HIS A 1 205 ? 13.234 24.172 12.008 1 91.44 205 HIS A CA 1
ATOM 1576 C C . HIS A 1 205 ? 13.352 24.469 10.523 1 91.44 205 HIS A C 1
ATOM 1578 O O . HIS A 1 205 ? 14.344 25.062 10.078 1 91.44 205 HIS A O 1
ATOM 1584 N N . ILE A 1 206 ? 12.359 24.016 9.836 1 94.12 206 ILE A N 1
ATOM 1585 C CA . ILE A 1 206 ? 12.32 24.297 8.398 1 94.12 206 ILE A CA 1
ATOM 1586 C C . ILE A 1 206 ? 11.172 25.25 8.094 1 94.12 206 ILE A C 1
ATOM 1588 O O . ILE A 1 206 ? 10.023 24.969 8.453 1 94.12 206 ILE A O 1
ATOM 1592 N N . THR A 1 207 ? 11.492 26.328 7.523 1 95.75 207 THR A N 1
ATOM 1593 C CA . THR A 1 207 ? 10.484 27.266 7.035 1 95.75 207 THR A CA 1
ATOM 1594 C C . THR A 1 207 ? 10.469 27.297 5.508 1 95.75 207 THR A C 1
ATOM 1596 O O . THR A 1 207 ? 11.5 27.531 4.875 1 95.75 207 THR A O 1
ATOM 1599 N N . VAL A 1 208 ? 9.383 27.047 4.941 1 96.19 208 VAL A N 1
ATOM 1600 C CA . VAL A 1 208 ? 9.25 27.156 3.492 1 96.19 208 VAL A CA 1
ATOM 1601 C C . VAL A 1 208 ? 8.969 28.594 3.1 1 96.19 208 VAL A C 1
ATOM 1603 O O . VAL A 1 208 ? 7.961 29.172 3.51 1 96.19 208 VAL A O 1
ATOM 1606 N N . LEU A 1 209 ? 9.766 29.156 2.35 1 97 209 LEU A N 1
ATOM 1607 C CA . LEU A 1 209 ? 9.695 30.562 1.973 1 97 209 LEU A CA 1
ATOM 1608 C C . LEU A 1 209 ? 9.008 30.734 0.623 1 97 209 LEU A C 1
ATOM 1610 O O . LEU A 1 209 ? 8.352 31.75 0.378 1 97 209 LEU A O 1
ATOM 1614 N N . ASP A 1 210 ? 9.18 29.828 -0.229 1 96.62 210 ASP A N 1
ATOM 1615 C CA . ASP A 1 210 ? 8.625 29.891 -1.579 1 96.62 210 ASP A CA 1
ATOM 1616 C C . ASP A 1 210 ? 8.148 28.5 -2.035 1 96.62 210 ASP A C 1
ATOM 1618 O O . ASP A 1 210 ? 8.938 27.719 -2.559 1 96.62 210 ASP A O 1
ATOM 1622 N N . ARG A 1 211 ? 6.938 28.281 -1.981 1 95.62 211 ARG A N 1
ATOM 1623 C CA . ARG A 1 211 ? 6.344 27 -2.33 1 95.62 211 ARG A CA 1
ATOM 1624 C C . ARG A 1 211 ? 6.52 26.703 -3.814 1 95.62 211 ARG A C 1
ATOM 1626 O O . ARG A 1 211 ? 6.723 25.547 -4.199 1 95.62 211 ARG A O 1
ATOM 1633 N N . GLU A 1 212 ? 6.43 27.703 -4.641 1 96.38 212 GLU A N 1
ATOM 1634 C CA . GLU A 1 212 ? 6.543 27.531 -6.086 1 96.38 212 GLU A CA 1
ATOM 1635 C C . GLU A 1 212 ? 7.906 26.953 -6.465 1 96.38 212 GLU A C 1
ATOM 1637 O O . GLU A 1 212 ? 8.016 26.156 -7.387 1 96.38 212 GLU A O 1
ATOM 1642 N N . GLU A 1 213 ? 8.906 27.391 -5.82 1 96.56 213 GLU A N 1
ATOM 1643 C CA . GLU A 1 213 ? 10.242 26.875 -6.082 1 96.56 213 GLU A CA 1
ATOM 1644 C C . GLU A 1 213 ? 10.32 25.375 -5.785 1 96.56 213 GLU A C 1
ATOM 1646 O O . GLU A 1 213 ? 11.008 24.625 -6.492 1 96.56 213 GLU A O 1
ATOM 1651 N N . LEU A 1 214 ? 9.641 24.953 -4.711 1 97.12 214 LEU A N 1
ATOM 1652 C CA . LEU A 1 214 ? 9.578 23.531 -4.387 1 97.12 214 LEU A CA 1
ATOM 1653 C C . LEU A 1 214 ? 8.805 22.75 -5.453 1 97.12 214 LEU A C 1
ATOM 1655 O O . LEU A 1 214 ? 9.219 21.672 -5.863 1 97.12 214 LEU A O 1
ATOM 1659 N N . GLU A 1 215 ? 7.727 23.328 -5.938 1 96.62 215 GLU A N 1
ATOM 1660 C CA . GLU A 1 215 ? 6.875 22.688 -6.938 1 96.62 215 GLU A CA 1
ATOM 1661 C C . GLU A 1 215 ? 7.586 22.562 -8.281 1 96.62 215 GLU A C 1
ATOM 1663 O O . GLU A 1 215 ? 7.328 21.641 -9.047 1 96.62 215 GLU A O 1
ATOM 1668 N N . ASP A 1 216 ? 8.461 23.438 -8.508 1 96 216 ASP A N 1
ATOM 1669 C CA . ASP A 1 216 ? 9.234 23.391 -9.734 1 96 216 ASP A CA 1
ATOM 1670 C C . ASP A 1 216 ? 10.305 22.297 -9.68 1 96 216 ASP A C 1
ATOM 1672 O O . ASP A 1 216 ? 10.742 21.812 -10.719 1 96 216 ASP A O 1
ATOM 1676 N N . THR A 1 217 ? 10.688 21.922 -8.477 1 95.31 217 THR A N 1
ATOM 1677 C CA . THR A 1 217 ? 11.797 21 -8.297 1 95.31 217 THR A CA 1
ATOM 1678 C C . THR A 1 217 ? 11.289 19.578 -8.039 1 95.31 217 THR A C 1
ATOM 1680 O O . THR A 1 217 ? 11.969 18.594 -8.344 1 95.31 217 THR A O 1
ATOM 1683 N N . VAL A 1 218 ? 10.102 19.453 -7.559 1 97 218 VAL A N 1
ATOM 1684 C CA . VAL A 1 218 ? 9.562 18.172 -7.117 1 97 218 VAL A CA 1
ATOM 1685 C C . VAL A 1 218 ? 9.305 17.281 -8.328 1 97 218 VAL A C 1
ATOM 1687 O O . VAL A 1 218 ? 9.125 17.766 -9.445 1 97 218 VAL A O 1
ATOM 1690 N N . CYS A 1 219 ? 9.336 16.016 -8.172 1 95.69 219 CYS A N 1
ATOM 1691 C CA . CYS A 1 219 ? 9.07 15.047 -9.227 1 95.69 219 CYS A CA 1
ATOM 1692 C C . CYS A 1 219 ? 7.57 14.859 -9.438 1 95.69 219 CYS A C 1
ATOM 1694 O O . CYS A 1 219 ? 6.762 15.367 -8.648 1 95.69 219 CYS A O 1
ATOM 1696 N N . GLU A 1 220 ? 7.125 14.148 -10.453 1 95 220 GLU A N 1
ATOM 1697 C CA . GLU A 1 220 ? 5.746 13.906 -10.859 1 95 220 GLU A CA 1
ATOM 1698 C C . GLU A 1 220 ? 4.965 13.18 -9.773 1 95 220 GLU A C 1
ATOM 1700 O O . GLU A 1 220 ? 3.73 13.188 -9.773 1 95 220 GLU A O 1
ATOM 1705 N N . CYS A 1 221 ? 5.656 12.523 -8.852 1 95 221 CYS A N 1
ATOM 1706 C CA . CYS A 1 221 ? 5.016 11.68 -7.84 1 95 221 CYS A CA 1
ATOM 1707 C C . CYS A 1 221 ? 4.129 12.516 -6.922 1 95 221 CYS A C 1
ATOM 1709 O O . CYS A 1 221 ? 3.115 12.023 -6.418 1 95 221 CYS A O 1
ATOM 1711 N N . TYR A 1 222 ? 4.492 13.797 -6.711 1 96.69 222 TYR A N 1
ATOM 1712 C CA . TYR A 1 222 ? 3.697 14.703 -5.891 1 96.69 222 TYR A CA 1
ATOM 1713 C C . TYR A 1 222 ? 2.305 14.891 -6.48 1 96.69 222 TYR A C 1
ATOM 1715 O O . TYR A 1 222 ? 1.3 14.719 -5.789 1 96.69 222 TYR A O 1
ATOM 1723 N N . ALA A 1 223 ? 2.244 15.141 -7.723 1 95.69 223 ALA A N 1
ATOM 1724 C CA . ALA A 1 223 ? 0.972 15.383 -8.398 1 95.69 223 ALA A CA 1
ATOM 1725 C C . ALA A 1 223 ? 0.137 14.109 -8.461 1 95.69 223 ALA A C 1
ATOM 1727 O O . ALA A 1 223 ? -1.085 14.148 -8.305 1 95.69 223 ALA A O 1
ATOM 1728 N N . VAL A 1 224 ? 0.743 13.008 -8.688 1 94.06 224 VAL A N 1
ATOM 1729 C CA . VAL A 1 224 ? 0.034 11.742 -8.805 1 94.06 224 VAL A CA 1
ATOM 1730 C C . VAL A 1 224 ? -0.749 11.469 -7.52 1 94.06 224 VAL A C 1
ATOM 1732 O O . VAL A 1 224 ? -1.939 11.148 -7.566 1 94.06 224 VAL A O 1
ATOM 1735 N N . VAL A 1 225 ? -0.095 11.609 -6.352 1 95.19 225 VAL A N 1
ATOM 1736 C CA . VAL A 1 225 ? -0.716 11.312 -5.062 1 95.19 225 VAL A CA 1
ATOM 1737 C C . VAL A 1 225 ? -1.82 12.328 -4.781 1 95.19 225 VAL A C 1
ATOM 1739 O O . VAL A 1 225 ? -2.939 11.953 -4.418 1 95.19 225 VAL A O 1
ATOM 1742 N N . ASN A 1 226 ? -1.554 13.594 -5.004 1 95 226 ASN A N 1
ATOM 1743 C CA . ASN A 1 226 ? -2.543 14.633 -4.73 1 95 226 ASN A CA 1
ATOM 1744 C C . ASN A 1 226 ? -3.771 14.484 -5.625 1 95 226 ASN A C 1
ATOM 1746 O O . ASN A 1 226 ? -4.902 14.664 -5.168 1 95 226 ASN A O 1
ATOM 1750 N N . ASP A 1 227 ? -3.518 14.18 -6.855 1 93.75 227 ASP A N 1
ATOM 1751 C CA . ASP A 1 227 ? -4.621 13.984 -7.789 1 93.75 227 ASP A CA 1
ATOM 1752 C C . ASP A 1 227 ? -5.527 12.836 -7.34 1 93.75 227 ASP A C 1
ATOM 1754 O O . ASP A 1 227 ? -6.75 12.914 -7.473 1 93.75 227 ASP A O 1
ATOM 1758 N N . GLU A 1 228 ? -4.91 11.828 -6.859 1 93.38 228 GLU A N 1
ATOM 1759 C CA . GLU A 1 228 ? -5.688 10.68 -6.406 1 93.38 228 GLU A CA 1
ATOM 1760 C C . GLU A 1 228 ? -6.527 11.031 -5.18 1 93.38 228 GLU A C 1
ATOM 1762 O O . GLU A 1 228 ? -7.691 10.633 -5.082 1 93.38 228 GLU A O 1
ATOM 1767 N N . TYR A 1 229 ? -5.98 11.758 -4.203 1 94.25 229 TYR A N 1
ATOM 1768 C CA . TYR A 1 229 ? -6.75 12.195 -3.041 1 94.25 229 TYR A CA 1
ATOM 1769 C C . TYR A 1 229 ? -7.91 13.086 -3.457 1 94.25 229 TYR A C 1
ATOM 1771 O O . TYR A 1 229 ? -9.023 12.938 -2.955 1 94.25 229 TYR A O 1
ATOM 1779 N N . ASP A 1 230 ? -7.637 13.984 -4.359 1 93.62 230 ASP A N 1
ATOM 1780 C CA . ASP A 1 230 ? -8.68 14.883 -4.84 1 93.62 230 ASP A CA 1
ATOM 1781 C C . ASP A 1 230 ? -9.812 14.109 -5.512 1 93.62 230 ASP A C 1
ATOM 1783 O O . ASP A 1 230 ? -10.984 14.352 -5.234 1 93.62 230 ASP A O 1
ATOM 1787 N N . ARG A 1 231 ? -9.453 13.234 -6.363 1 92.06 231 ARG A N 1
ATOM 1788 C CA . ARG A 1 231 ? -10.422 12.453 -7.133 1 92.06 231 ARG A CA 1
ATOM 1789 C C . ARG A 1 231 ? -11.258 11.562 -6.219 1 92.06 231 ARG A C 1
ATOM 1791 O O . ARG A 1 231 ? -12.477 11.453 -6.395 1 92.06 231 ARG A O 1
ATOM 1798 N N . LEU A 1 232 ? -10.633 11 -5.242 1 92.88 232 LEU A N 1
ATOM 1799 C CA . LEU A 1 232 ? -11.289 9.961 -4.445 1 92.88 232 LEU A CA 1
ATOM 1800 C C . LEU A 1 232 ? -12.047 10.578 -3.273 1 92.88 232 LEU A C 1
ATOM 1802 O O . LEU A 1 232 ? -13.07 10.047 -2.848 1 92.88 232 LEU A O 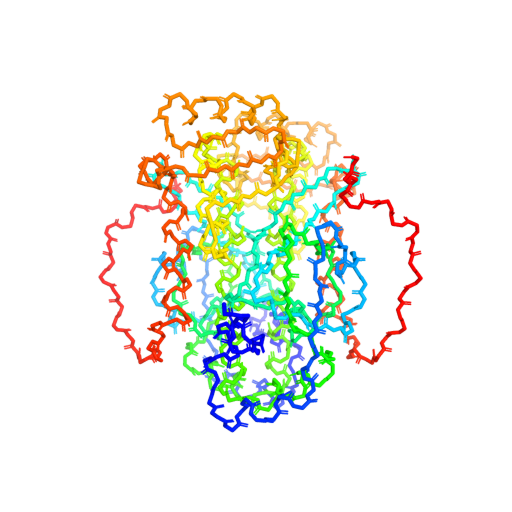1
ATOM 1806 N N . LEU A 1 233 ? -11.555 11.695 -2.74 1 91 233 LEU A N 1
ATOM 1807 C CA . LEU A 1 233 ? -12.125 12.172 -1.485 1 91 233 LEU A CA 1
ATOM 1808 C C . LEU A 1 233 ? -12.828 13.508 -1.682 1 91 233 LEU A C 1
ATOM 1810 O O . LEU A 1 233 ? -13.875 13.758 -1.084 1 91 233 LEU A O 1
ATOM 1814 N N . TRP A 1 234 ? -12.406 14.328 -2.502 1 82 234 TRP A N 1
ATOM 1815 C CA . TRP A 1 234 ? -12.906 15.703 -2.516 1 82 234 TRP A CA 1
ATOM 1816 C C . TRP A 1 234 ? -13.789 15.945 -3.74 1 82 234 TRP A C 1
ATOM 1818 O O . TRP A 1 234 ? -14.711 16.75 -3.695 1 82 234 TRP A O 1
ATOM 1828 N N . ASN A 1 235 ? -13.531 15.266 -4.758 1 76.5 235 ASN A N 1
ATOM 1829 C CA . ASN A 1 235 ? -14.32 15.43 -5.977 1 76.5 235 ASN A CA 1
ATOM 1830 C C . ASN A 1 235 ? -14.938 14.109 -6.426 1 76.5 235 ASN A C 1
ATOM 1832 O O . ASN A 1 235 ? -15.062 13.852 -7.625 1 76.5 235 ASN A O 1
ATOM 1836 N N . HIS A 1 236 ? -15.164 13.336 -5.398 1 72.31 236 HIS A N 1
ATOM 1837 C CA . HIS A 1 236 ? -15.625 12 -5.758 1 72.31 236 HIS A CA 1
ATOM 1838 C C . HIS A 1 236 ? -17 12.047 -6.406 1 72.31 236 HIS A C 1
ATOM 1840 O O . HIS A 1 236 ? -17.938 12.602 -5.836 1 72.31 236 HIS A O 1
ATOM 1846 N N . VAL A 1 237 ? -16.922 11.781 -7.723 1 61.75 237 VAL A N 1
ATOM 1847 C CA . VAL A 1 237 ? -18.188 11.547 -8.422 1 61.75 237 VAL A CA 1
ATOM 1848 C C . VAL A 1 237 ? -18.484 10.055 -8.469 1 61.75 237 VAL A C 1
ATOM 1850 O O . VAL A 1 237 ? -17.672 9.266 -8.953 1 61.75 237 VAL A O 1
ATOM 1853 N N . PRO A 1 238 ? -19.453 9.664 -7.715 1 56.75 238 PRO A N 1
ATOM 1854 C CA . PRO A 1 238 ? -19.75 8.227 -7.707 1 56.75 238 PRO A CA 1
ATOM 1855 C C . PRO A 1 238 ? -19.672 7.602 -9.102 1 56.75 238 PRO A C 1
ATOM 1857 O O . PRO A 1 238 ? -20 8.266 -10.094 1 56.75 238 PRO A O 1
ATOM 1860 N N . ASP A 1 239 ? -18.719 6.762 -9.281 1 51.19 239 ASP A N 1
ATOM 1861 C CA . ASP A 1 239 ? -18.406 6.082 -10.531 1 51.19 239 ASP A CA 1
ATOM 1862 C C . ASP A 1 239 ? -19.672 5.844 -11.352 1 51.19 239 ASP A C 1
ATOM 1864 O O . ASP A 1 239 ? -20.531 5.039 -10.969 1 51.19 239 ASP A O 1
ATOM 1868 N N . THR A 1 240 ? -20.406 6.883 -11.703 1 42.31 240 THR A N 1
ATOM 1869 C CA . THR A 1 240 ? -21.141 6.441 -12.883 1 42.31 240 THR A CA 1
ATOM 1870 C C . THR A 1 240 ? -20.203 5.746 -13.875 1 42.31 240 THR A C 1
ATOM 1872 O O . THR A 1 240 ? -19.016 6.039 -13.922 1 42.31 240 THR A O 1
ATOM 1875 N N . VAL A 1 241 ? -20.672 4.785 -14.531 1 41.47 241 VAL A N 1
ATOM 1876 C CA . VAL A 1 241 ? -19.969 4.02 -15.555 1 41.47 241 VAL A CA 1
ATOM 1877 C C . VAL A 1 241 ? -19.078 4.953 -16.375 1 41.47 241 VAL A C 1
ATOM 1879 O O . VA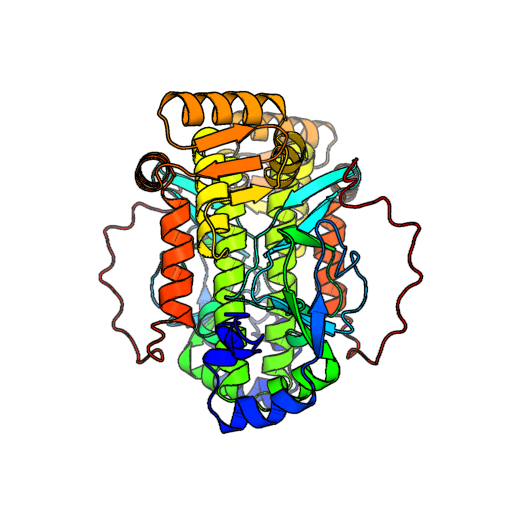L A 1 241 ? -19.594 5.793 -17.125 1 41.47 241 VAL A O 1
ATOM 1882 N N . GLN A 1 242 ? -18.141 5.621 -15.867 1 41.22 242 GLN A N 1
ATOM 1883 C CA . GLN A 1 242 ? -17.312 6.477 -16.719 1 41.22 242 GLN A CA 1
ATOM 1884 C C . GLN A 1 242 ? -16.844 5.723 -17.953 1 41.22 242 GLN A C 1
ATOM 1886 O O . GLN A 1 242 ? -16.562 4.527 -17.891 1 41.22 242 GLN A O 1
ATOM 1891 N N . GLU A 1 243 ? -17.031 6.363 -19.078 1 37.78 243 GLU A N 1
ATOM 1892 C CA . GLU A 1 243 ? -16.562 5.871 -20.375 1 37.78 243 GLU A CA 1
ATOM 1893 C C . GLU A 1 243 ? -15.062 5.602 -20.344 1 37.78 243 GLU A C 1
ATOM 1895 O O . GLU A 1 243 ? -14.297 6.34 -19.719 1 37.78 243 GLU A O 1
ATOM 1900 N N . PRO A 1 244 ? -14.664 4.465 -20.75 1 36.75 244 PRO A N 1
ATOM 1901 C CA . PRO A 1 244 ? -13.234 4.152 -20.812 1 36.75 244 PRO A CA 1
ATOM 1902 C C . PRO A 1 244 ? -12.406 5.297 -21.375 1 36.75 244 PRO A C 1
ATOM 1904 O O . PRO A 1 244 ? -12.766 5.867 -22.406 1 36.75 244 PRO A O 1
ATOM 1907 N N . ALA A 1 245 ? -11.719 6.02 -20.625 1 38.22 245 ALA A N 1
ATOM 1908 C CA . ALA A 1 245 ? -10.82 6.992 -21.234 1 38.22 245 ALA A CA 1
ATOM 1909 C C . ALA A 1 245 ? -10.141 6.402 -22.469 1 38.22 245 ALA A C 1
ATOM 1911 O O . ALA A 1 245 ? -9.93 5.191 -22.547 1 38.22 245 ALA A O 1
ATOM 1912 N N . LYS A 1 246 ? -9.883 7.246 -23.5 1 34.03 246 LYS A N 1
ATOM 1913 C CA . LYS A 1 246 ? -9.242 6.828 -24.75 1 34.03 246 LYS A CA 1
ATOM 1914 C C . LYS A 1 246 ? -7.898 6.152 -24.484 1 34.03 246 LYS A C 1
ATOM 1916 O O . LYS A 1 246 ? -7.098 6.652 -23.688 1 34.03 246 LYS A O 1
ATOM 1921 N N . PRO A 1 247 ? -7.641 4.898 -24.922 1 31.64 247 PRO A N 1
ATOM 1922 C CA . PRO A 1 247 ? -6.355 4.207 -24.781 1 31.64 247 PRO A CA 1
ATOM 1923 C C . PRO A 1 247 ? -5.168 5.074 -25.203 1 31.64 247 PRO A C 1
ATOM 1925 O O . PRO A 1 247 ? -5.137 5.582 -26.312 1 31.64 247 PRO A O 1
ATOM 1928 N N . SER A 1 248 ? -4.711 6.012 -24.469 1 32.38 248 SER A N 1
ATOM 1929 C CA . SER A 1 248 ? -3.492 6.602 -25.016 1 32.38 248 SER A CA 1
ATOM 1930 C C . SER A 1 248 ? -2.535 5.523 -25.516 1 32.38 248 SER A C 1
ATOM 1932 O O . SER A 1 248 ? -2.582 4.383 -25.062 1 32.38 248 SER A O 1
ATOM 1934 N N . THR A 1 249 ? -1.82 5.734 -26.625 1 31.98 249 THR A N 1
ATOM 1935 C CA . THR A 1 249 ? -0.784 4.883 -27.188 1 31.98 249 THR A CA 1
ATOM 1936 C C . THR A 1 249 ? 0.147 4.355 -26.094 1 31.98 249 THR A C 1
ATOM 1938 O O . THR A 1 249 ? 0.869 5.129 -25.469 1 31.98 249 THR A O 1
ATOM 1941 N N . SER A 1 250 ? -0.229 3.422 -25.359 1 35.41 250 SER A N 1
ATOM 1942 C CA . SER A 1 250 ? 0.314 2.709 -24.203 1 35.41 250 SER A CA 1
ATOM 1943 C C . SER A 1 250 ? 1.788 2.373 -24.406 1 35.41 250 SER A C 1
ATOM 1945 O O . SER A 1 250 ? 2.139 1.614 -25.312 1 35.41 250 SER A O 1
ATOM 1947 N N . LYS A 1 251 ? 2.625 3.289 -24.281 1 42.03 251 LYS A N 1
ATOM 1948 C CA . LYS A 1 251 ? 3.979 2.744 -24.203 1 42.03 251 LYS A CA 1
ATOM 1949 C C . LYS A 1 251 ? 4.016 1.474 -23.359 1 42.03 251 LYS A C 1
ATOM 1951 O O . LYS A 1 251 ? 3.504 1.451 -22.25 1 42.03 251 LYS A O 1
ATOM 1956 N N . GLN A 1 252 ? 4.219 0.242 -23.953 1 44.69 252 GLN A N 1
ATOM 1957 C CA . GLN A 1 252 ? 4.234 -1.11 -23.406 1 44.69 252 GLN A CA 1
ATOM 1958 C C . GLN A 1 252 ? 4.848 -1.13 -22.016 1 44.69 252 GLN A C 1
ATOM 1960 O O . GLN A 1 252 ? 5.969 -0.656 -21.812 1 44.69 252 GLN A O 1
ATOM 1965 N N . LEU A 1 253 ? 4.023 -1.107 -21 1 43.41 253 LEU A N 1
ATOM 1966 C CA . LEU A 1 253 ? 4.504 -1.215 -19.625 1 43.41 253 LEU A CA 1
ATOM 1967 C C . LEU A 1 253 ? 5.629 -2.236 -19.531 1 43.41 253 LEU A C 1
ATOM 1969 O O . LEU A 1 253 ? 6.473 -2.148 -18.625 1 43.41 253 LEU A O 1
ATOM 1973 N N . TRP A 1 254 ? 5.496 -3.424 -20.375 1 44.44 254 TRP A N 1
ATOM 1974 C CA . TRP A 1 254 ? 6.426 -4.547 -20.328 1 44.44 254 TRP A CA 1
ATOM 1975 C C . TRP A 1 254 ? 6.844 -4.98 -21.719 1 44.44 254 TRP A C 1
ATOM 1977 O O . TRP A 1 254 ? 5.996 -5.266 -22.578 1 44.44 254 TRP A O 1
ATOM 1987 N N . SER A 1 255 ? 7.711 -4.375 -22.375 1 41.16 255 SER A N 1
ATOM 1988 C CA . SER A 1 255 ? 8.133 -4.922 -23.656 1 41.16 255 SER A CA 1
ATOM 1989 C C . SER A 1 255 ? 8.789 -6.289 -23.484 1 41.16 255 SER A C 1
ATOM 1991 O O . SER A 1 255 ? 9.758 -6.434 -22.75 1 41.16 255 SER A O 1
ATOM 1993 N N . VAL A 1 256 ? 8.023 -7.352 -23.547 1 34.97 256 VAL A N 1
ATOM 1994 C CA . VAL A 1 256 ? 8.68 -8.648 -23.734 1 34.97 256 VAL A CA 1
ATOM 1995 C C . VAL A 1 256 ? 9.406 -8.672 -25.062 1 34.97 256 VAL A C 1
ATOM 1997 O O . VAL A 1 256 ? 8.781 -8.531 -26.125 1 34.97 256 VAL A O 1
ATOM 2000 N N . ASN A 1 257 ? 10.438 -8.039 -25.25 1 32.97 257 ASN A N 1
ATOM 2001 C CA . ASN A 1 257 ? 11.164 -8.367 -26.469 1 32.97 257 ASN A CA 1
ATOM 2002 C C . ASN A 1 257 ? 11.492 -9.852 -26.547 1 32.97 257 ASN A C 1
ATOM 2004 O O . ASN A 1 257 ? 11.797 -10.477 -25.531 1 32.97 257 ASN A O 1
ATOM 2008 N N . MET B 1 1 ? -4.512 -36.469 -15.828 1 32.62 1 MET B N 1
ATOM 2009 C CA . MET B 1 1 ? -5.871 -36.156 -15.375 1 32.62 1 MET B CA 1
ATOM 2010 C C . MET B 1 1 ? -6.145 -34.656 -15.43 1 32.62 1 MET B C 1
ATOM 2012 O O . MET B 1 1 ? -5.371 -33.875 -14.891 1 32.62 1 MET B O 1
ATOM 2016 N N . PHE B 1 2 ? -6.645 -34.094 -16.484 1 42.34 2 PHE B N 1
ATOM 2017 C CA . PHE B 1 2 ? -6.887 -32.688 -16.781 1 42.34 2 PHE B CA 1
ATOM 2018 C C . PHE B 1 2 ? -7.52 -32 -15.586 1 42.34 2 PHE B C 1
ATOM 2020 O O . PHE B 1 2 ? -8.594 -32.375 -15.125 1 42.34 2 PHE B O 1
ATOM 2027 N N . LEU B 1 3 ? -6.863 -31.812 -14.586 1 50.38 3 LEU B N 1
ATOM 2028 C CA . LEU B 1 3 ? -7.465 -31.172 -13.414 1 50.38 3 LEU B CA 1
ATOM 2029 C C . LEU B 1 3 ? -8.508 -30.141 -13.836 1 50.38 3 LEU B C 1
ATOM 2031 O O . LEU B 1 3 ? -8.234 -29.281 -14.688 1 50.38 3 LEU B O 1
ATOM 2035 N N . LEU B 1 4 ? -9.688 -30.469 -13.781 1 68.56 4 LEU B N 1
ATOM 2036 C CA . LEU B 1 4 ? -10.867 -29.672 -14.125 1 68.56 4 LEU B CA 1
ATOM 2037 C C . LEU B 1 4 ? -10.766 -28.266 -13.539 1 68.56 4 LEU B C 1
ATOM 2039 O O . LEU B 1 4 ? -10.414 -28.094 -12.367 1 68.56 4 LEU B O 1
ATOM 2043 N N . GLN B 1 5 ? -10.578 -27.25 -14.398 1 87.06 5 GLN B N 1
ATOM 2044 C CA . GLN B 1 5 ? -10.578 -25.844 -14.047 1 87.06 5 GLN B CA 1
ATOM 2045 C C . GLN B 1 5 ? -11.773 -25.5 -13.164 1 87.06 5 GLN B C 1
ATOM 2047 O O . GLN B 1 5 ? -12.906 -25.859 -13.484 1 87.06 5 GLN B O 1
ATOM 2052 N N . SER B 1 6 ? -11.484 -25.203 -11.992 1 95.25 6 SER B N 1
ATOM 2053 C CA . SER B 1 6 ? -12.516 -24.781 -11.047 1 95.25 6 SER B CA 1
ATOM 2054 C C . SER B 1 6 ? -12.203 -23.406 -10.461 1 95.25 6 SER B C 1
ATOM 2056 O O . SER B 1 6 ? -11.055 -23.125 -10.117 1 95.25 6 SER B O 1
ATOM 2058 N N . PRO B 1 7 ? -13.242 -22.594 -10.383 1 97.06 7 PRO B N 1
ATOM 2059 C CA . PRO B 1 7 ? -13.008 -21.297 -9.734 1 97.06 7 PRO B CA 1
ATOM 2060 C C . PRO B 1 7 ? -12.484 -21.438 -8.312 1 97.06 7 PRO B C 1
ATOM 2062 O O . PRO B 1 7 ? -11.805 -20.531 -7.809 1 97.06 7 PRO B O 1
ATOM 2065 N N . LYS B 1 8 ? -12.68 -22.562 -7.715 1 96.62 8 LYS B N 1
ATOM 2066 C CA . LYS B 1 8 ? -12.289 -22.766 -6.324 1 96.62 8 LYS B CA 1
ATOM 2067 C C . LYS B 1 8 ? -10.789 -23.031 -6.207 1 96.62 8 LYS B C 1
ATOM 2069 O O . LYS B 1 8 ? -10.266 -23.172 -5.102 1 96.62 8 LYS B O 1
ATOM 2074 N N . GLN B 1 9 ? -10.164 -23.109 -7.348 1 96.19 9 GLN B N 1
ATOM 2075 C CA . GLN B 1 9 ? -8.711 -23.094 -7.316 1 96.19 9 GLN B CA 1
ATOM 2076 C C . GLN B 1 9 ? -8.172 -21.75 -6.84 1 96.19 9 GLN B C 1
ATOM 2078 O O . GLN B 1 9 ? -7.004 -21.641 -6.469 1 96.19 9 GLN B O 1
ATOM 2083 N N . ASN B 1 10 ? -8.961 -20.75 -6.941 1 97.38 10 ASN B N 1
ATOM 2084 C CA . ASN B 1 10 ? -8.68 -19.484 -6.254 1 97.38 10 ASN B CA 1
ATOM 2085 C C . ASN B 1 10 ? -9.094 -19.547 -4.785 1 97.38 10 ASN B C 1
ATOM 2087 O O . ASN B 1 10 ? -10.25 -19.844 -4.473 1 97.38 10 ASN B O 1
ATOM 2091 N N . ARG B 1 11 ? -8.25 -19.172 -3.951 1 96.12 11 ARG B N 1
ATOM 2092 C CA . ARG B 1 11 ? -8.43 -19.422 -2.525 1 96.12 11 ARG B CA 1
ATOM 2093 C C . ARG B 1 11 ? -9.461 -18.484 -1.926 1 96.12 11 ARG B C 1
ATOM 2095 O O . ARG B 1 11 ? -10.102 -18.797 -0.922 1 96.12 11 ARG B O 1
ATOM 2102 N N . ILE B 1 12 ? -9.625 -17.297 -2.465 1 96.94 12 ILE B N 1
ATOM 2103 C CA . ILE B 1 12 ? -10.664 -16.375 -2.004 1 96.94 12 ILE B CA 1
ATOM 2104 C C . ILE B 1 12 ? -12.039 -16.969 -2.299 1 96.94 12 ILE B C 1
ATOM 2106 O O . ILE B 1 12 ? -12.906 -17.016 -1.426 1 96.94 12 ILE B O 1
ATOM 2110 N N . LEU B 1 13 ? -12.195 -17.453 -3.52 1 97.44 13 LEU B N 1
ATOM 2111 C CA . LEU B 1 13 ? -13.461 -18.062 -3.918 1 97.44 13 LEU B CA 1
ATOM 2112 C C . LEU B 1 13 ? -13.711 -19.344 -3.146 1 97.44 13 LEU B C 1
ATOM 2114 O O . LEU B 1 13 ? -14.844 -19.641 -2.764 1 97.44 13 LEU B O 1
ATOM 2118 N N . ALA B 1 14 ? -12.664 -20.078 -2.916 1 96.25 14 ALA B N 1
ATOM 2119 C CA . ALA B 1 14 ? -12.773 -21.344 -2.193 1 96.25 14 ALA B CA 1
ATOM 2120 C C . ALA B 1 14 ? -13.195 -21.109 -0.746 1 96.25 14 ALA B C 1
ATOM 2122 O O . ALA B 1 14 ? -13.82 -21.984 -0.132 1 96.25 14 ALA B O 1
ATOM 2123 N N . ALA B 1 15 ? -12.883 -19.984 -0.233 1 94.44 15 ALA B N 1
ATOM 2124 C CA . ALA B 1 15 ? -13.125 -19.688 1.178 1 94.44 15 ALA B CA 1
ATOM 2125 C C . ALA B 1 15 ? -14.547 -19.188 1.402 1 94.44 15 ALA B C 1
ATOM 2127 O O . ALA B 1 15 ? -15.008 -19.094 2.543 1 94.44 15 ALA B O 1
ATOM 2128 N N . LEU B 1 16 ? -15.258 -18.891 0.383 1 95.81 16 LEU B N 1
ATOM 2129 C CA . LEU B 1 16 ? -16.594 -18.328 0.522 1 95.81 16 LEU B CA 1
ATOM 2130 C C . LEU B 1 16 ? -17.578 -19.406 0.987 1 95.81 16 LEU B C 1
ATOM 2132 O O . LEU B 1 16 ? -17.516 -20.547 0.547 1 95.81 16 LEU B O 1
ATOM 2136 N N . PRO B 1 17 ? -18.516 -18.984 1.833 1 95.75 17 PRO B N 1
ATOM 2137 C CA . PRO B 1 17 ? -19.625 -19.891 2.113 1 95.75 17 PRO B CA 1
ATOM 2138 C C . PRO B 1 17 ? -20.375 -20.312 0.853 1 95.75 17 PRO B C 1
ATOM 2140 O O . PRO B 1 17 ? -20.438 -19.547 -0.115 1 95.75 17 PRO B O 1
ATOM 2143 N N . PRO B 1 18 ? -20.969 -21.453 0.917 1 96.75 18 PRO B N 1
ATOM 2144 C CA . PRO B 1 18 ? -21.641 -21.984 -0.268 1 96.75 18 PRO B CA 1
ATOM 2145 C C . PRO B 1 18 ? -22.656 -21.016 -0.866 1 96.75 18 PRO B C 1
ATOM 2147 O O . PRO B 1 18 ? -22.75 -20.875 -2.09 1 96.75 18 PRO B O 1
ATOM 2150 N N . GLU B 1 19 ? -23.375 -20.297 -0.057 1 96.25 19 GLU B N 1
ATOM 2151 C CA . GLU B 1 19 ? -24.391 -19.391 -0.548 1 96.25 19 GLU B CA 1
ATOM 2152 C C . GLU B 1 19 ? -23.766 -18.203 -1.291 1 96.25 19 GLU B C 1
ATOM 2154 O O . GLU B 1 19 ? -24.281 -17.797 -2.338 1 96.25 19 GLU B O 1
ATOM 2159 N N . ASP B 1 20 ? -22.734 -17.688 -0.738 1 95.94 20 ASP B N 1
ATOM 2160 C CA . ASP B 1 20 ? -22.031 -16.578 -1.372 1 95.94 20 ASP B CA 1
ATOM 2161 C C . ASP B 1 20 ? -21.406 -17 -2.695 1 95.94 20 ASP B C 1
ATOM 2163 O O . ASP B 1 20 ? -21.484 -16.297 -3.693 1 95.94 20 ASP B O 1
ATOM 2167 N N . TYR B 1 21 ? -20.812 -18.172 -2.635 1 97.38 21 TYR B N 1
ATOM 2168 C CA . TYR B 1 21 ? -20.172 -18.719 -3.832 1 97.38 21 TYR B CA 1
ATOM 2169 C C . TYR B 1 21 ? -21.203 -18.969 -4.926 1 97.38 21 TYR B C 1
ATOM 2171 O O . TYR B 1 21 ? -20.969 -18.641 -6.094 1 97.38 21 TYR B O 1
ATOM 2179 N N . ALA B 1 22 ? -22.312 -19.453 -4.566 1 97.5 22 ALA B N 1
ATOM 2180 C CA . ALA B 1 22 ? -23.359 -19.781 -5.52 1 97.5 22 ALA B CA 1
ATOM 2181 C C . ALA B 1 22 ? -23.875 -18.531 -6.223 1 97.5 22 ALA B C 1
ATOM 2183 O O . ALA B 1 22 ? -24.25 -18.578 -7.398 1 97.5 22 ALA B O 1
ATOM 2184 N N . ARG B 1 23 ? -23.844 -17.391 -5.566 1 96.81 23 ARG B N 1
ATOM 2185 C CA . ARG B 1 23 ? -24.312 -16.141 -6.148 1 96.81 23 ARG B CA 1
ATOM 2186 C C . ARG B 1 23 ? -23.328 -15.633 -7.199 1 96.81 23 ARG B C 1
ATOM 2188 O O . ARG B 1 23 ? -23.719 -14.969 -8.156 1 96.81 23 ARG B O 1
ATOM 2195 N N . LEU B 1 24 ? -22.047 -16 -7.043 1 97.81 24 LEU B N 1
ATOM 2196 C CA . LEU B 1 24 ? -21.031 -15.5 -7.945 1 97.81 24 LEU B CA 1
ATOM 2197 C C . LEU B 1 24 ? -20.812 -16.453 -9.117 1 97.81 24 LEU B C 1
ATOM 2199 O O . LEU B 1 24 ? -20.469 -16.016 -10.219 1 97.81 24 LEU B O 1
ATOM 2203 N N . LEU B 1 25 ? -21.031 -17.688 -8.898 1 98.12 25 LEU B N 1
ATOM 2204 C CA . LEU B 1 25 ? -20.625 -18.766 -9.789 1 98.12 25 LEU B CA 1
ATOM 2205 C C . LEU B 1 25 ? -21.156 -18.531 -11.203 1 98.12 25 LEU B C 1
ATOM 2207 O O . LEU B 1 25 ? -20.406 -18.656 -12.18 1 98.12 25 LEU B O 1
ATOM 2211 N N . PRO B 1 26 ? -22.406 -18.094 -11.398 1 98.19 26 PRO B N 1
ATOM 2212 C CA . PRO B 1 26 ? -22.938 -17.938 -12.758 1 98.19 26 PRO B CA 1
ATOM 2213 C C . PRO B 1 26 ? -22.25 -16.828 -13.539 1 98.19 26 PRO B C 1
ATOM 2215 O O . PRO B 1 26 ? -22.359 -16.766 -14.766 1 98.19 26 PRO B O 1
ATOM 2218 N N . TYR B 1 27 ? -21.547 -15.984 -12.867 1 98.44 27 TYR B N 1
ATOM 2219 C CA . TYR B 1 27 ? -21 -14.797 -13.523 1 98.44 27 TYR B CA 1
ATOM 2220 C C . TYR B 1 27 ? -19.484 -14.945 -13.727 1 98.44 27 TYR B C 1
ATOM 2222 O O . TYR B 1 27 ? -18.859 -14.086 -14.352 1 98.44 27 TYR B O 1
ATOM 2230 N N . LEU B 1 28 ? -18.938 -16 -13.156 1 98.56 28 LEU B N 1
ATOM 2231 C CA . LEU B 1 28 ? -17.5 -16.234 -13.305 1 98.56 28 LEU B CA 1
ATOM 2232 C C . LEU B 1 28 ? -17.188 -16.828 -14.672 1 98.56 28 LEU B C 1
ATOM 2234 O O . LEU B 1 28 ? -17.781 -17.812 -15.078 1 98.56 28 LEU B O 1
ATOM 2238 N N . GLU B 1 29 ? -16.219 -16.203 -15.375 1 98.38 29 GLU B N 1
ATOM 2239 C CA . GLU B 1 29 ? -15.789 -16.641 -16.703 1 98.38 29 GLU B CA 1
ATOM 2240 C C . GLU B 1 29 ? -14.336 -17.125 -16.672 1 98.38 29 GLU B C 1
ATOM 2242 O O . GLU B 1 29 ? -13.445 -16.391 -16.25 1 98.38 29 GLU B O 1
ATOM 2247 N N . PHE B 1 30 ? -14.164 -18.281 -17.203 1 98.06 30 PHE B N 1
ATOM 2248 C CA . PHE B 1 30 ? -12.812 -18.812 -17.328 1 98.06 30 PHE B CA 1
ATOM 2249 C C . PHE B 1 30 ? -12.016 -18.031 -18.375 1 98.06 30 PHE B C 1
ATOM 2251 O O . PHE B 1 30 ? -12.547 -17.703 -19.438 1 98.06 30 PHE B O 1
ATOM 2258 N N . VAL B 1 31 ? -10.742 -17.75 -18.062 1 98.12 31 VAL B N 1
ATOM 2259 C CA . VAL B 1 31 ? -9.922 -17 -19 1 98.12 31 VAL B CA 1
ATOM 2260 C C . VAL B 1 31 ? -8.492 -17.531 -18.969 1 98.12 31 VAL B C 1
ATOM 2262 O O . VAL B 1 31 ? -7.973 -17.875 -17.906 1 98.12 31 VAL B O 1
ATOM 2265 N N . SER B 1 32 ? -7.934 -17.609 -20.125 1 97.81 32 SER B N 1
ATOM 2266 C CA . SER B 1 32 ? -6.492 -17.797 -20.219 1 97.81 32 SER B CA 1
ATOM 2267 C C . SER B 1 32 ? -5.746 -16.484 -20 1 97.81 32 SER B C 1
ATOM 2269 O O . SER B 1 32 ? -6.195 -15.43 -20.453 1 97.81 32 SER B O 1
ATOM 2271 N N . MET B 1 33 ? -4.641 -16.578 -19.312 1 96.69 33 MET B N 1
ATOM 2272 C CA . MET B 1 33 ? -3.836 -15.406 -18.984 1 96.69 33 MET B CA 1
ATOM 2273 C C . MET B 1 33 ? -2.393 -15.594 -19.438 1 96.69 33 MET B C 1
ATOM 2275 O O . MET B 1 33 ? -1.543 -16.016 -18.656 1 96.69 33 MET B O 1
ATOM 2279 N N . PRO B 1 34 ? -2.113 -15.211 -20.656 1 95.5 34 PRO B N 1
ATOM 2280 C CA . PRO B 1 34 ? -0.765 -15.422 -21.188 1 95.5 34 PRO B CA 1
ATOM 2281 C C . PRO B 1 34 ? 0.252 -14.43 -20.641 1 95.5 34 PRO B C 1
ATOM 2283 O O . PRO B 1 34 ? -0.106 -13.297 -20.297 1 95.5 34 PRO B O 1
ATOM 2286 N N . LEU B 1 35 ? 1.429 -14.867 -20.641 1 90 35 LEU B N 1
ATOM 2287 C CA . LEU B 1 35 ? 2.541 -14.055 -20.156 1 90 35 LEU B CA 1
ATOM 2288 C C . LEU B 1 35 ? 2.578 -12.703 -20.859 1 90 35 LEU B C 1
ATOM 2290 O O . LEU B 1 35 ? 2.443 -12.641 -22.094 1 90 35 LEU B O 1
ATOM 2294 N N . GLY B 1 36 ? 2.656 -11.641 -20.078 1 89.81 36 GLY B N 1
ATOM 2295 C CA . GLY B 1 36 ? 2.871 -10.32 -20.641 1 89.81 36 GLY B CA 1
ATOM 2296 C C . GLY B 1 36 ? 1.581 -9.586 -20.953 1 89.81 36 GLY B C 1
ATOM 2297 O O . GLY B 1 36 ? 1.597 -8.391 -21.25 1 89.81 36 GLY B O 1
ATOM 2298 N N . GLN B 1 37 ? 0.525 -10.281 -20.875 1 94.75 37 GLN B N 1
ATOM 2299 C CA . GLN B 1 37 ? -0.756 -9.625 -21.125 1 94.75 37 GLN B CA 1
ATOM 2300 C C . GLN B 1 37 ? -1.015 -8.523 -20.094 1 94.75 37 GLN B C 1
ATOM 2302 O O . GLN B 1 37 ? -0.861 -8.727 -18.891 1 94.75 37 GLN B O 1
ATOM 2307 N N . THR B 1 38 ? -1.379 -7.363 -20.594 1 95.06 38 THR B N 1
ATOM 2308 C CA . THR B 1 38 ? -1.845 -6.293 -19.734 1 95.06 38 THR B CA 1
ATOM 2309 C C . THR B 1 38 ? -3.324 -6.465 -19.406 1 95.06 38 THR B C 1
ATOM 2311 O O . THR B 1 38 ? -4.176 -6.402 -20.297 1 95.06 38 THR B O 1
ATOM 2314 N N . ILE B 1 39 ? -3.559 -6.648 -18.125 1 95.38 39 ILE B N 1
ATOM 2315 C CA . ILE B 1 39 ? -4.938 -6.855 -17.688 1 95.38 39 ILE B CA 1
ATOM 2316 C C . ILE B 1 39 ? -5.598 -5.508 -17.406 1 95.38 39 ILE B C 1
ATOM 2318 O O . ILE B 1 39 ? -6.789 -5.324 -17.672 1 95.38 39 ILE B O 1
ATOM 2322 N N . TYR B 1 40 ? -4.852 -4.594 -16.828 1 95.56 40 TYR B N 1
ATOM 2323 C CA . TYR B 1 40 ? -5.27 -3.213 -16.625 1 95.56 40 TYR B CA 1
ATOM 2324 C C . TYR B 1 40 ? -4.219 -2.242 -17.141 1 95.56 40 TYR B C 1
ATOM 2326 O O . TYR B 1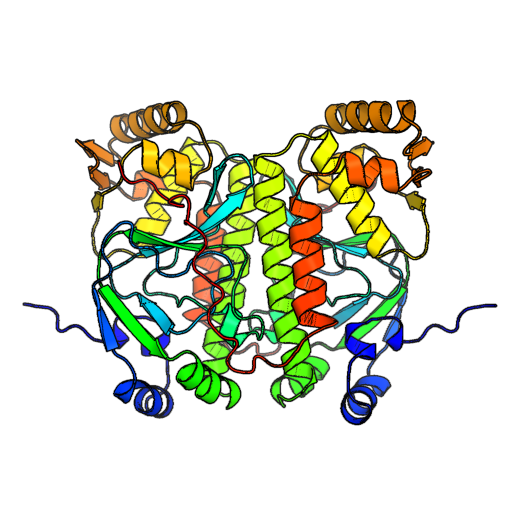 40 ? -3.039 -2.34 -16.797 1 95.56 40 TYR B O 1
ATOM 2334 N N . GLU B 1 41 ? -4.703 -1.294 -17.953 1 94.56 41 GLU B N 1
ATOM 2335 C CA . GLU B 1 41 ? -3.846 -0.149 -18.25 1 94.56 41 GLU B CA 1
ATOM 2336 C C . GLU B 1 41 ? -3.902 0.887 -17.125 1 94.56 41 GLU B C 1
ATOM 2338 O O . GLU B 1 41 ? -4.938 1.045 -16.484 1 94.56 41 GLU B O 1
ATOM 2343 N N . PRO B 1 42 ? -2.789 1.575 -16.953 1 92.88 42 PRO B N 1
ATOM 2344 C CA . PRO B 1 42 ? -2.828 2.639 -15.953 1 92.88 42 PRO B CA 1
ATOM 2345 C C . PRO B 1 42 ? -4.012 3.582 -16.141 1 92.88 42 PRO B C 1
ATOM 2347 O O . PRO B 1 42 ? -4.277 4.039 -17.25 1 92.88 42 PRO B O 1
ATOM 2350 N N . ARG B 1 43 ? -4.762 3.809 -15.078 1 91.56 43 ARG B N 1
ATOM 2351 C CA . ARG B 1 43 ? -5.855 4.77 -14.961 1 91.56 43 ARG B CA 1
ATOM 2352 C C . ARG B 1 43 ? -7.09 4.289 -15.719 1 91.56 43 ARG B C 1
ATOM 2354 O O . ARG B 1 43 ? -8.125 4.961 -15.719 1 91.56 43 ARG B O 1
ATOM 2361 N N . ALA B 1 44 ? -6.945 3.154 -16.375 1 92 44 ALA B N 1
ATOM 2362 C CA . ALA B 1 44 ? -8.109 2.617 -17.078 1 92 44 ALA B CA 1
ATOM 2363 C C . ALA B 1 44 ? -9.172 2.143 -16.094 1 92 44 ALA B C 1
ATOM 2365 O O . ALA B 1 44 ? -8.844 1.655 -15 1 92 44 ALA B O 1
ATOM 2366 N N . ALA B 1 45 ? -10.367 2.223 -16.516 1 91.88 45 ALA B N 1
ATOM 2367 C CA . ALA B 1 45 ? -11.461 1.724 -15.695 1 91.88 45 ALA B CA 1
ATOM 2368 C C . ALA B 1 45 ? -11.367 0.211 -15.516 1 91.88 45 ALA B C 1
ATOM 2370 O O . ALA B 1 45 ? -10.961 -0.505 -16.438 1 91.88 45 ALA B O 1
ATOM 2371 N N . VAL B 1 46 ? -11.766 -0.218 -14.367 1 95.12 46 VAL B N 1
ATOM 2372 C CA . VAL B 1 46 ? -11.812 -1.648 -14.086 1 95.12 46 VAL B CA 1
ATOM 2373 C C . VAL B 1 46 ? -13.156 -2.221 -14.539 1 95.12 46 VAL B C 1
ATOM 2375 O O . VAL B 1 46 ? -14.188 -1.981 -13.906 1 95.12 46 VAL B O 1
ATOM 2378 N N . THR B 1 47 ? -13.141 -2.918 -15.57 1 95.75 47 THR B N 1
ATOM 2379 C CA . THR B 1 47 ? -14.375 -3.471 -16.109 1 95.75 47 THR B CA 1
ATOM 2380 C C . THR B 1 47 ? -14.609 -4.887 -15.586 1 95.75 47 THR B C 1
ATOM 2382 O O . THR B 1 47 ? -15.75 -5.309 -15.414 1 95.75 47 THR B O 1
ATOM 2385 N N . HIS B 1 48 ? -13.453 -5.578 -15.438 1 97.69 48 HIS B N 1
ATOM 2386 C CA . HIS B 1 48 ? -13.484 -6.926 -14.883 1 97.69 48 HIS B CA 1
ATOM 2387 C C . HIS B 1 48 ? -12.469 -7.074 -13.75 1 97.69 48 HIS B C 1
ATOM 2389 O O . HIS B 1 48 ? -11.453 -6.375 -13.727 1 97.69 48 HIS B O 1
ATOM 2395 N N . MET B 1 49 ? -12.82 -7.91 -12.906 1 98.19 49 MET B N 1
ATOM 2396 C CA . MET B 1 49 ? -11.867 -8.336 -11.891 1 98.19 49 MET B CA 1
ATOM 2397 C C . MET B 1 49 ? -11.453 -9.789 -12.109 1 98.19 49 MET B C 1
ATOM 2399 O O . MET B 1 49 ? -12.234 -10.602 -12.602 1 98.19 49 MET B O 1
ATOM 2403 N N . TYR B 1 50 ? -10.266 -10.094 -11.734 1 98.69 50 TYR B N 1
ATOM 2404 C CA . TYR B 1 50 ? -9.711 -11.406 -12.039 1 98.69 50 TYR B CA 1
ATOM 2405 C C . TYR B 1 50 ? -9.344 -12.156 -10.766 1 98.69 50 TYR B C 1
ATOM 2407 O O . TYR B 1 50 ? -8.797 -11.57 -9.828 1 98.69 50 TYR B O 1
ATOM 2415 N N . PHE B 1 51 ? -9.664 -13.445 -10.781 1 98.69 51 PHE B N 1
ATOM 2416 C CA . PHE B 1 51 ? -9.242 -14.414 -9.781 1 98.69 51 PHE B CA 1
ATOM 2417 C C . PHE B 1 51 ? -8.273 -15.422 -10.383 1 98.69 51 PHE B C 1
ATOM 2419 O O . PHE B 1 51 ? -8.688 -16.453 -10.906 1 98.69 51 PHE B O 1
ATOM 2426 N N . PRO B 1 52 ? -6.953 -15.125 -10.203 1 98.31 52 PRO B N 1
ATOM 2427 C CA . PRO B 1 52 ? -5.996 -16.078 -10.766 1 98.31 52 PRO B CA 1
ATOM 2428 C C . PRO B 1 52 ? -6.094 -17.469 -10.125 1 98.31 52 PRO B C 1
ATOM 2430 O O . PRO B 1 52 ? -6.355 -17.578 -8.922 1 98.31 52 PRO B O 1
ATOM 2433 N N . THR B 1 53 ? -5.879 -18.484 -10.898 1 97.19 53 THR B N 1
ATOM 2434 C CA . THR B 1 53 ? -5.84 -19.844 -10.383 1 97.19 53 THR B CA 1
ATOM 2435 C C . THR B 1 53 ? -4.449 -20.453 -10.547 1 97.19 53 THR B C 1
ATOM 2437 O O . THR B 1 53 ? -3.898 -21.016 -9.609 1 97.19 53 THR B O 1
ATOM 2440 N N . SER B 1 54 ? -3.863 -20.297 -11.719 1 95.25 54 SER B N 1
ATOM 2441 C CA . SER B 1 54 ? -2.533 -20.844 -11.961 1 95.25 54 SER B CA 1
ATOM 2442 C C . SER B 1 54 ? -1.595 -19.797 -12.539 1 95.25 54 SER B C 1
ATOM 2444 O O . SER B 1 54 ? -0.471 -20.109 -12.938 1 95.25 54 SER B O 1
ATOM 2446 N N . SER B 1 55 ? -2.023 -18.609 -12.672 1 95.81 55 SER B N 1
ATOM 2447 C CA . SER B 1 55 ? -1.217 -17.484 -13.156 1 95.81 55 SER B CA 1
ATOM 2448 C C . SER B 1 55 ? -0.811 -16.562 -12.023 1 95.81 55 SER B C 1
ATOM 2450 O O . SER B 1 55 ? -1.351 -16.656 -10.914 1 95.81 55 SER B O 1
ATOM 2452 N N . ILE B 1 56 ? 0.16 -15.742 -12.305 1 96.75 56 ILE B N 1
ATOM 2453 C CA . ILE B 1 56 ? 0.55 -14.656 -11.414 1 96.75 56 ILE B CA 1
ATOM 2454 C C . ILE B 1 56 ? 0.481 -13.32 -12.156 1 96.75 56 ILE B C 1
ATOM 2456 O O . ILE B 1 56 ? 0.96 -13.211 -13.289 1 96.75 56 ILE B O 1
ATOM 2460 N N . VAL B 1 57 ? -0.139 -12.383 -11.562 1 97.06 57 VAL B N 1
ATOM 2461 C CA . VAL B 1 57 ? -0.166 -11.039 -12.133 1 97.06 57 VAL B CA 1
ATOM 2462 C C . VAL B 1 57 ? 0.556 -10.062 -11.195 1 97.06 57 VAL B C 1
ATOM 2464 O O . VAL B 1 57 ? 0.767 -10.367 -10.023 1 97.06 57 VAL B O 1
ATOM 2467 N N . ALA B 1 58 ? 0.912 -8.945 -11.734 1 95.62 58 ALA B N 1
ATOM 2468 C CA . ALA B 1 58 ? 1.693 -7.996 -10.945 1 95.62 58 ALA B CA 1
ATOM 2469 C C . ALA B 1 58 ? 1.298 -6.559 -11.266 1 95.62 58 ALA B C 1
ATOM 2471 O O . ALA B 1 58 ? 1.297 -6.156 -12.438 1 95.62 58 ALA B O 1
ATOM 2472 N N . PRO B 1 59 ? 0.899 -5.816 -10.219 1 95.44 59 PRO B N 1
ATOM 2473 C CA . PRO B 1 59 ? 0.796 -4.367 -10.422 1 95.44 59 PRO B CA 1
ATOM 2474 C C . PRO B 1 59 ? 2.156 -3.701 -10.617 1 95.44 59 PRO B C 1
ATOM 2476 O O . PRO B 1 59 ? 3.078 -3.936 -9.828 1 95.44 59 PRO B O 1
ATOM 2479 N N . LEU B 1 60 ? 2.221 -2.896 -11.648 1 91.44 60 LEU B N 1
ATOM 2480 C CA . LEU B 1 60 ? 3.426 -2.145 -11.977 1 91.44 60 LEU B CA 1
ATOM 2481 C C . LEU B 1 60 ? 3.146 -0.646 -11.984 1 91.44 60 LEU B C 1
ATOM 2483 O O . LEU B 1 60 ? 2.131 -0.202 -12.523 1 91.44 60 LEU B O 1
ATOM 2487 N N . TYR B 1 61 ? 3.93 0.022 -11.305 1 87.69 61 TYR B N 1
ATOM 2488 C CA . TYR B 1 61 ? 3.881 1.479 -11.344 1 87.69 61 TYR B CA 1
ATOM 2489 C C . TYR B 1 61 ? 5.008 2.041 -12.203 1 87.69 61 TYR B C 1
ATOM 2491 O O . TYR B 1 61 ? 6.18 1.759 -11.961 1 87.69 61 TYR B O 1
ATOM 2499 N N . ALA B 1 62 ? 4.605 2.842 -13.18 1 83.06 62 ALA B N 1
ATOM 2500 C CA . ALA B 1 62 ? 5.594 3.42 -14.086 1 83.06 62 ALA B CA 1
ATOM 2501 C C . ALA B 1 62 ? 5.746 4.918 -13.844 1 83.06 62 ALA B C 1
ATOM 2503 O O . ALA B 1 62 ? 4.773 5.605 -13.523 1 83.06 62 ALA B O 1
ATOM 2504 N N . ILE B 1 63 ? 6.988 5.324 -13.969 1 83.69 63 ILE B N 1
ATOM 2505 C CA . ILE B 1 63 ? 7.23 6.754 -13.836 1 83.69 63 ILE B CA 1
ATOM 2506 C C . ILE B 1 63 ? 7.59 7.344 -15.203 1 83.69 63 ILE B C 1
ATOM 2508 O O . ILE B 1 63 ? 7.609 6.633 -16.203 1 83.69 63 ILE B O 1
ATOM 2512 N N . GLU B 1 64 ? 7.793 8.617 -15.258 1 81.94 64 GLU B N 1
ATOM 2513 C CA . GLU B 1 64 ? 7.906 9.375 -16.5 1 81.94 64 GLU B CA 1
ATOM 2514 C C . GLU B 1 64 ? 9.125 8.938 -17.312 1 81.94 64 GLU B C 1
ATOM 2516 O O . GLU B 1 64 ? 9.086 8.906 -18.547 1 81.94 64 GLU B O 1
ATOM 2521 N N . ASN B 1 65 ? 10.172 8.523 -16.656 1 80.94 65 ASN B N 1
ATOM 2522 C CA . ASN B 1 65 ? 11.391 8.18 -17.359 1 80.94 65 ASN B CA 1
ATOM 2523 C C . ASN B 1 65 ? 11.344 6.746 -17.891 1 80.94 65 ASN B C 1
ATOM 2525 O O . ASN B 1 65 ? 12.344 6.238 -18.406 1 80.94 65 ASN B O 1
ATOM 2529 N N . GLY B 1 66 ? 10.203 6.117 -17.656 1 79.94 66 GLY B N 1
ATOM 2530 C CA . GLY B 1 66 ? 10.016 4.793 -18.234 1 79.94 66 GLY B CA 1
ATOM 2531 C C . GLY B 1 66 ? 10.328 3.672 -17.266 1 79.94 66 GLY B C 1
ATOM 2532 O O . GLY B 1 66 ? 10.047 2.504 -17.547 1 79.94 66 GLY B O 1
ATOM 2533 N N . ALA B 1 67 ? 10.906 4.02 -16.203 1 82.31 67 ALA B N 1
ATOM 2534 C CA . ALA B 1 67 ? 11.188 2.998 -15.195 1 82.31 67 ALA B CA 1
ATOM 2535 C C . ALA B 1 67 ? 9.898 2.533 -14.516 1 82.31 67 ALA B C 1
ATOM 2537 O O . ALA B 1 67 ? 8.906 3.262 -14.492 1 82.31 67 ALA B O 1
ATOM 2538 N N . SER B 1 68 ? 9.898 1.295 -14.109 1 83.5 68 SER B N 1
ATOM 2539 C CA . SER B 1 68 ? 8.742 0.731 -13.414 1 83.5 68 SER B CA 1
ATOM 2540 C C . SER B 1 68 ? 9.172 -0.085 -12.203 1 83.5 68 SER B C 1
ATOM 2542 O O . SER B 1 68 ? 10.328 -0.499 -12.102 1 83.5 68 SER B O 1
ATOM 2544 N N . VAL B 1 69 ? 8.219 -0.15 -11.328 1 83.5 69 VAL B N 1
ATOM 2545 C CA . VAL B 1 69 ? 8.461 -0.969 -10.141 1 83.5 69 VAL B CA 1
ATOM 2546 C C . VAL B 1 69 ? 7.262 -1.885 -9.891 1 83.5 69 VAL B C 1
ATOM 2548 O O . VAL B 1 69 ? 6.113 -1.464 -10.023 1 83.5 69 VAL B O 1
ATOM 2551 N N . ARG B 1 70 ? 7.602 -3.092 -9.57 1 89.88 70 ARG B N 1
ATOM 2552 C CA . ARG B 1 70 ? 6.574 -4.051 -9.188 1 89.88 70 ARG B CA 1
ATOM 2553 C C . ARG B 1 70 ? 6.145 -3.844 -7.738 1 89.88 70 ARG B C 1
ATOM 2555 O O . ARG B 1 70 ? 6.98 -3.855 -6.832 1 89.88 70 ARG B O 1
ATOM 2562 N N . LEU B 1 71 ? 4.898 -3.746 -7.543 1 92.06 71 LEU B N 1
ATOM 2563 C CA . LEU B 1 71 ? 4.391 -3.416 -6.215 1 92.06 71 LEU B CA 1
ATOM 2564 C C . LEU B 1 71 ? 4.094 -4.68 -5.418 1 92.06 71 LEU B C 1
ATOM 2566 O O . LEU B 1 71 ? 4.23 -4.691 -4.191 1 92.06 71 LEU B O 1
ATOM 2570 N N . ALA B 1 72 ? 3.684 -5.684 -6.113 1 95.12 72 ALA B N 1
ATOM 2571 C CA . ALA B 1 72 ? 3.281 -6.949 -5.504 1 95.12 72 ALA B CA 1
ATOM 2572 C C . ALA B 1 72 ? 3.152 -8.047 -6.559 1 95.12 72 ALA B C 1
ATOM 2574 O O . ALA B 1 72 ? 3.316 -7.793 -7.754 1 95.12 72 ALA B O 1
ATOM 2575 N N . ILE B 1 73 ? 2.998 -9.273 -6.129 1 96.12 73 ILE B N 1
ATOM 2576 C CA . ILE B 1 73 ? 2.57 -10.359 -7 1 96.12 73 ILE B CA 1
ATOM 2577 C C . ILE B 1 73 ? 1.265 -10.953 -6.477 1 96.12 73 ILE B C 1
ATOM 2579 O O . ILE B 1 73 ? 1.064 -11.062 -5.266 1 96.12 73 ILE B O 1
ATOM 2583 N N . ILE B 1 74 ? 0.464 -11.258 -7.375 1 97.88 74 ILE B N 1
ATOM 2584 C CA . ILE B 1 74 ? -0.856 -11.773 -7.031 1 97.88 74 ILE B CA 1
ATOM 2585 C C . ILE B 1 74 ? -1.099 -13.102 -7.75 1 97.88 74 ILE B C 1
ATOM 2587 O O . ILE B 1 74 ? -1.065 -13.156 -8.984 1 97.88 74 ILE B O 1
ATOM 2591 N N . GLY B 1 75 ? -1.302 -14.148 -6.992 1 97.38 75 GLY B N 1
ATOM 2592 C CA . GLY B 1 75 ? -1.643 -15.461 -7.523 1 97.38 75 GLY B CA 1
ATOM 2593 C C . GLY B 1 75 ? -3.021 -15.938 -7.105 1 97.38 75 GLY B C 1
ATOM 2594 O O . GLY B 1 75 ? -3.977 -15.156 -7.098 1 97.38 75 GLY B O 1
ATOM 2595 N N . ASN B 1 76 ? -3.137 -17.219 -6.785 1 96.88 76 ASN B N 1
ATOM 2596 C CA . ASN B 1 76 ? -4.438 -17.812 -6.508 1 96.88 76 ASN B CA 1
ATOM 2597 C C . ASN B 1 76 ? -4.949 -17.438 -5.125 1 96.88 76 ASN B C 1
ATOM 2599 O O . ASN B 1 76 ? -6.082 -17.75 -4.766 1 96.88 76 ASN B O 1
ATOM 2603 N N . GLU B 1 77 ? -4.172 -16.734 -4.367 1 96.31 77 GLU B N 1
ATOM 2604 C CA . GLU B 1 77 ? -4.594 -16.25 -3.051 1 96.31 77 GLU B CA 1
ATOM 2605 C C . GLU B 1 77 ? -5.348 -14.93 -3.154 1 96.31 77 GLU B C 1
ATOM 2607 O O . GLU B 1 77 ? -5.891 -14.438 -2.162 1 96.31 77 GLU B O 1
ATOM 2612 N N . GLY B 1 78 ? -5.395 -14.344 -4.383 1 97.38 78 GLY B N 1
ATOM 2613 C CA . GLY B 1 78 ? -5.895 -12.977 -4.43 1 97.38 78 GLY B CA 1
ATOM 2614 C C . GLY B 1 78 ? -6.824 -12.727 -5.598 1 97.38 78 GLY B C 1
ATOM 2615 O O . GLY B 1 78 ? -7.324 -13.664 -6.223 1 97.38 78 GLY B O 1
ATOM 2616 N N . LEU B 1 79 ? -7.125 -11.438 -5.773 1 97.88 79 LEU B N 1
ATOM 2617 C CA . LEU B 1 79 ? -7.891 -10.914 -6.902 1 97.88 79 LEU B CA 1
ATOM 2618 C C . LEU B 1 79 ? -7.379 -9.539 -7.312 1 97.88 79 LEU B C 1
ATOM 2620 O O . LEU B 1 79 ? -6.719 -8.859 -6.527 1 97.88 79 LEU B O 1
ATOM 2624 N N . THR B 1 80 ? -7.613 -9.18 -8.508 1 97.69 80 THR B N 1
ATOM 2625 C CA . THR B 1 80 ? -7.203 -7.871 -9.008 1 97.69 80 THR B CA 1
ATOM 2626 C C . THR B 1 80 ? -8.391 -6.918 -9.07 1 97.69 80 THR B C 1
ATOM 2628 O O . THR B 1 80 ? -9.547 -7.344 -8.969 1 97.69 80 THR B O 1
ATOM 2631 N N . GLY B 1 81 ? -8.078 -5.68 -9.133 1 96.25 81 GLY B N 1
ATOM 2632 C CA . GLY B 1 81 ? -9.117 -4.684 -9.352 1 96.25 81 GLY B CA 1
ATOM 2633 C C . GLY B 1 81 ? -9.797 -4.25 -8.062 1 96.25 81 GLY B C 1
ATOM 2634 O O . GLY B 1 81 ? -10.922 -3.744 -8.094 1 96.25 81 GLY B O 1
ATOM 2635 N N . ILE B 1 82 ? -9.188 -4.48 -6.934 1 96.31 82 ILE B N 1
ATOM 2636 C CA . ILE B 1 82 ? -9.781 -4.176 -5.637 1 96.31 82 ILE B CA 1
ATOM 2637 C C . ILE B 1 82 ? -10.102 -2.686 -5.551 1 96.31 82 ILE B C 1
ATOM 2639 O O . ILE B 1 82 ? -10.992 -2.277 -4.805 1 96.31 82 ILE B O 1
ATOM 2643 N N . SER B 1 83 ? -9.391 -1.875 -6.328 1 95.62 83 SER B N 1
ATOM 2644 C CA . SER B 1 83 ? -9.617 -0.435 -6.328 1 95.62 83 SER B CA 1
ATOM 2645 C C . SER B 1 83 ? -11.062 -0.108 -6.684 1 95.62 83 SER B C 1
ATOM 2647 O O . SER B 1 83 ? -11.633 0.856 -6.168 1 95.62 83 SER B O 1
ATOM 2649 N N . ALA B 1 84 ? -11.664 -0.893 -7.543 1 95.19 84 ALA B N 1
ATOM 2650 C CA . ALA B 1 84 ? -13.055 -0.68 -7.93 1 95.19 84 ALA B CA 1
ATOM 2651 C C . ALA B 1 84 ? -14 -0.959 -6.762 1 95.19 84 ALA B C 1
ATOM 2653 O O . ALA B 1 84 ? -15.047 -0.316 -6.633 1 95.19 84 ALA B O 1
ATOM 2654 N N . LEU B 1 85 ? -13.648 -1.892 -5.938 1 96.44 85 LEU B N 1
ATOM 2655 C CA . LEU B 1 85 ? -14.461 -2.23 -4.777 1 96.44 85 LEU B CA 1
ATOM 2656 C C . LEU B 1 85 ? -14.312 -1.173 -3.686 1 96.44 85 LEU B C 1
ATOM 2658 O O . LEU B 1 85 ? -15.273 -0.891 -2.959 1 96.44 85 LEU B O 1
ATOM 2662 N N . LEU B 1 86 ? -13.094 -0.608 -3.611 1 95 86 LEU B N 1
ATOM 2663 C CA . LEU B 1 86 ? -12.812 0.403 -2.598 1 95 86 LEU B CA 1
ATOM 2664 C C . LEU B 1 86 ? -13.391 1.756 -3.008 1 95 86 LEU B C 1
ATOM 2666 O O . LEU B 1 86 ? -13.477 2.67 -2.186 1 95 86 LEU B O 1
ATOM 2670 N N . GLY B 1 87 ? -13.82 1.944 -4.266 1 85.38 87 GLY B N 1
ATOM 2671 C CA . GLY B 1 87 ? -14.5 3.152 -4.711 1 85.38 87 GLY B CA 1
ATOM 2672 C C . GLY B 1 87 ? -13.633 4.023 -5.609 1 85.38 87 GLY B C 1
ATOM 2673 O O . GLY B 1 87 ? -13.953 5.191 -5.84 1 85.38 87 GLY B O 1
ATOM 2674 N N . GLY B 1 88 ? -12.562 3.59 -6.09 1 80.06 88 GLY B N 1
ATOM 2675 C CA . GLY B 1 88 ? -11.664 4.438 -6.859 1 80.06 88 GLY B CA 1
ATOM 2676 C C . GLY B 1 88 ? -11.703 4.148 -8.352 1 80.06 88 GLY B C 1
ATOM 2677 O O . GLY B 1 88 ? -11.344 5.004 -9.164 1 80.06 88 GLY B O 1
ATOM 2678 N N . GLY B 1 89 ? -11.977 2.953 -8.742 1 85.69 89 GLY B N 1
ATOM 2679 C CA . GLY B 1 89 ? -11.859 2.596 -10.148 1 85.69 89 GLY B CA 1
ATOM 2680 C C . GLY B 1 89 ? -10.43 2.344 -10.586 1 85.69 89 GLY B C 1
ATOM 2681 O O . GLY B 1 89 ? -9.711 1.57 -9.953 1 85.69 89 GLY B O 1
ATOM 2682 N N . GLY B 1 90 ? -10.008 3.166 -11.617 1 89.44 90 GLY B N 1
ATOM 2683 C CA . GLY B 1 90 ? -8.664 2.986 -12.141 1 89.44 90 GLY B CA 1
ATOM 2684 C C . GLY B 1 90 ? -7.586 3.508 -11.211 1 89.44 90 GLY B C 1
ATOM 2685 O O . GLY B 1 90 ? -7.82 4.438 -10.438 1 89.44 90 GLY B O 1
ATOM 2686 N N . THR B 1 91 ? -6.449 2.832 -11.289 1 91.81 91 THR B N 1
ATOM 2687 C CA . THR B 1 91 ? -5.297 3.223 -10.484 1 91.81 91 THR B CA 1
ATOM 2688 C C . THR B 1 91 ? -4.145 3.674 -11.375 1 91.81 91 THR B C 1
ATOM 2690 O O . THR B 1 91 ? -4.109 3.357 -12.562 1 91.81 91 THR B O 1
ATOM 2693 N N . PRO B 1 92 ? -3.207 4.41 -10.812 1 91.5 92 PRO B N 1
ATOM 2694 C CA . PRO B 1 92 ? -2.02 4.773 -11.594 1 91.5 92 PRO B CA 1
ATOM 2695 C C . PRO B 1 92 ? -1.184 3.561 -11.992 1 91.5 92 PRO B C 1
ATOM 2697 O O . PRO B 1 92 ? -0.386 3.637 -12.93 1 91.5 92 PRO B O 1
ATOM 2700 N N . ALA B 1 93 ? -1.352 2.471 -11.289 1 92.38 93 ALA B N 1
ATOM 2701 C CA . ALA B 1 93 ? -0.619 1.253 -11.625 1 92.38 93 ALA B CA 1
ATOM 2702 C C . ALA B 1 93 ? -1.35 0.45 -12.695 1 92.38 93 ALA B C 1
ATOM 2704 O O . ALA B 1 93 ? -2.582 0.417 -12.727 1 92.38 93 ALA B O 1
ATOM 2705 N N . GLY B 1 94 ? -0.579 -0.109 -13.57 1 94.12 94 GLY B N 1
ATOM 2706 C CA . GLY B 1 94 ? -1.101 -1.17 -14.422 1 94.12 94 GLY B CA 1
ATOM 2707 C C . GLY B 1 94 ? -0.866 -2.557 -13.852 1 94.12 94 GLY B C 1
ATOM 2708 O O . GLY B 1 94 ? -0.133 -2.717 -12.875 1 94.12 94 GLY B O 1
ATOM 2709 N N . ILE B 1 95 ? -1.592 -3.508 -14.477 1 96.5 95 ILE B N 1
ATOM 2710 C CA . ILE B 1 95 ? -1.386 -4.887 -14.039 1 96.5 95 ILE B CA 1
ATOM 2711 C C . ILE B 1 95 ? -1.064 -5.762 -15.25 1 96.5 95 ILE B C 1
ATOM 2713 O O . ILE B 1 95 ? -1.754 -5.703 -16.266 1 96.5 95 ILE B O 1
ATOM 2717 N N . VAL B 1 96 ? -0.045 -6.59 -15.102 1 94.19 96 VAL B N 1
ATOM 2718 C CA . VAL B 1 96 ? 0.404 -7.457 -16.188 1 94.19 96 VAL B CA 1
ATOM 2719 C C . VAL B 1 96 ? 0.5 -8.898 -15.68 1 94.19 96 VAL B C 1
ATOM 2721 O O . VAL B 1 96 ? 0.705 -9.133 -14.484 1 94.19 96 VAL B O 1
ATOM 2724 N N . VAL B 1 97 ? 0.346 -9.836 -16.641 1 95.25 97 VAL B N 1
ATOM 2725 C CA . VAL B 1 97 ? 0.561 -11.242 -16.312 1 95.25 97 VAL B CA 1
ATOM 2726 C C . VAL B 1 97 ? 2.057 -11.539 -16.266 1 95.25 97 VAL B C 1
ATOM 2728 O O . VAL B 1 97 ? 2.756 -11.398 -17.281 1 95.25 97 VAL B O 1
ATOM 2731 N N . GLN B 1 98 ? 2.479 -11.906 -15.164 1 92.19 98 GLN B N 1
ATOM 2732 C CA . GLN B 1 98 ? 3.895 -12.172 -14.93 1 92.19 98 GLN B CA 1
ATOM 2733 C C . GLN B 1 98 ? 4.227 -13.641 -15.172 1 92.19 98 GLN B C 1
ATOM 2735 O O . GLN B 1 98 ? 5.328 -13.969 -15.625 1 92.19 98 GLN B O 1
ATOM 2740 N N . SER B 1 99 ? 3.408 -14.484 -14.766 1 92.31 99 SER B N 1
ATOM 2741 C CA . SER B 1 99 ? 3.486 -15.914 -15.07 1 92.31 99 SER B CA 1
ATOM 2742 C C . SER B 1 99 ? 2.211 -16.406 -15.742 1 92.31 99 SER B C 1
ATOM 2744 O O . SER B 1 99 ? 1.111 -16.203 -15.219 1 92.31 99 SER B O 1
ATOM 2746 N N . ALA B 1 100 ? 2.43 -17.047 -16.812 1 93.19 100 ALA B N 1
ATOM 2747 C CA . ALA B 1 100 ? 1.289 -17.516 -17.594 1 93.19 100 ALA B CA 1
ATOM 2748 C C . ALA B 1 100 ? 0.482 -18.562 -16.828 1 93.19 100 ALA B C 1
ATOM 2750 O O . ALA B 1 100 ? 1.033 -19.312 -16.016 1 93.19 100 ALA B O 1
ATOM 2751 N N . GLY B 1 101 ? -0.837 -18.625 -17.188 1 94.75 101 GLY B N 1
ATOM 2752 C CA . GLY B 1 101 ? -1.771 -19.594 -16.625 1 94.75 101 GLY B CA 1
ATOM 2753 C C . GLY B 1 101 ? -3.223 -19.234 -16.891 1 94.75 101 GLY B C 1
ATOM 2754 O O . GLY B 1 101 ? -3.578 -18.828 -18 1 94.75 101 GLY B O 1
ATOM 2755 N N . ASN B 1 102 ? -3.932 -19.516 -15.836 1 96.94 102 ASN B N 1
ATOM 2756 C CA . ASN B 1 102 ? -5.371 -19.312 -15.977 1 96.94 102 ASN B CA 1
ATOM 2757 C C . ASN B 1 102 ? -5.957 -18.562 -14.797 1 96.94 102 ASN B C 1
ATOM 2759 O O . ASN B 1 102 ? -5.273 -18.344 -13.789 1 96.94 102 ASN B O 1
ATOM 2763 N N . GLY B 1 103 ? -7.207 -18.141 -14.969 1 97.88 103 GLY B N 1
ATOM 2764 C CA . GLY B 1 103 ? -8.008 -17.531 -13.922 1 97.88 103 GLY B CA 1
ATOM 2765 C C . GLY B 1 103 ? -9.477 -17.422 -14.281 1 97.88 103 GLY B C 1
ATOM 2766 O O . GLY B 1 103 ? -9.93 -18 -15.273 1 97.88 103 GLY B O 1
ATOM 2767 N N . TYR B 1 104 ? -10.156 -16.781 -13.477 1 98.69 104 TYR B N 1
ATOM 2768 C CA . TYR B 1 104 ? -11.555 -16.438 -13.711 1 98.69 104 TYR B CA 1
ATOM 2769 C C . TYR B 1 104 ? -11.773 -14.93 -13.586 1 98.69 104 TYR B C 1
ATOM 2771 O O . TYR B 1 104 ? -11.117 -14.266 -12.773 1 98.69 104 TYR B O 1
ATOM 2779 N N . ARG B 1 105 ? -12.609 -14.43 -14.375 1 98.62 105 ARG B N 1
ATOM 2780 C CA . ARG B 1 105 ? -12.938 -13.008 -14.273 1 98.62 105 ARG B CA 1
ATOM 2781 C C . ARG B 1 105 ? -14.438 -12.805 -14.062 1 98.62 105 ARG B C 1
ATOM 2783 O O . ARG B 1 105 ? -15.234 -13.703 -14.352 1 98.62 105 ARG B O 1
ATOM 2790 N N . ILE B 1 106 ? -14.812 -11.734 -13.547 1 98.56 106 ILE B N 1
ATOM 2791 C CA . ILE B 1 106 ? -16.188 -11.344 -13.258 1 98.56 106 ILE B CA 1
ATOM 2792 C C . ILE B 1 106 ? -16.359 -9.844 -13.516 1 98.56 106 ILE B C 1
ATOM 2794 O O . ILE B 1 106 ? -15.438 -9.062 -13.297 1 98.56 106 ILE B O 1
ATOM 2798 N N . LYS B 1 107 ? -17.469 -9.438 -14.023 1 98.25 107 LYS B N 1
ATOM 2799 C CA . LYS B 1 107 ? -17.734 -8.016 -14.234 1 98.25 107 LYS B CA 1
ATOM 2800 C C . LYS B 1 107 ? -17.625 -7.242 -12.922 1 98.25 107 LYS B C 1
ATOM 2802 O O . LYS B 1 107 ? -18.125 -7.684 -11.891 1 98.25 107 LYS B O 1
ATOM 2807 N N . ALA B 1 108 ? -17 -6.105 -12.992 1 97.06 108 ALA B N 1
ATOM 2808 C CA . ALA B 1 108 ? -16.75 -5.293 -11.805 1 97.06 108 ALA B CA 1
ATOM 2809 C C . ALA B 1 108 ? -18.047 -4.926 -11.102 1 97.06 108 ALA B C 1
ATOM 2811 O O . ALA B 1 108 ? -18.156 -5.027 -9.875 1 97.06 108 ALA B O 1
ATOM 2812 N N . ASN B 1 109 ? -19.031 -4.551 -11.867 1 96.06 109 ASN B N 1
ATOM 2813 C CA . ASN B 1 109 ? -20.312 -4.137 -11.289 1 96.06 109 ASN B CA 1
ATOM 2814 C C . ASN B 1 109 ? -20.984 -5.285 -10.547 1 96.06 109 ASN B C 1
ATOM 2816 O O . ASN B 1 109 ? -21.609 -5.074 -9.5 1 96.06 109 ASN B O 1
ATOM 2820 N N . THR B 1 110 ? -20.844 -6.473 -11.062 1 97.69 110 THR B N 1
ATOM 2821 C CA . THR B 1 110 ? -21.438 -7.648 -10.438 1 97.69 110 THR B CA 1
ATOM 2822 C C . THR B 1 110 ? -20.797 -7.934 -9.086 1 97.69 110 THR B C 1
ATOM 2824 O O . THR B 1 110 ? -21.484 -8.133 -8.086 1 97.69 110 THR B O 1
ATOM 2827 N N . LEU B 1 111 ? -19.484 -7.91 -9.055 1 97.81 111 LEU B N 1
ATOM 2828 C CA . LEU B 1 111 ? -18.797 -8.18 -7.805 1 97.81 111 LEU B CA 1
ATOM 2829 C C . LEU B 1 111 ? -19.016 -7.055 -6.805 1 97.81 111 LEU B C 1
ATOM 2831 O O . LEU B 1 111 ? -19.125 -7.297 -5.598 1 97.81 111 LEU B O 1
ATOM 2835 N N . LYS B 1 112 ? -19.062 -5.848 -7.316 1 96.94 112 LYS B N 1
ATOM 2836 C CA . LYS B 1 112 ? -19.297 -4.695 -6.449 1 96.94 112 LYS B CA 1
ATOM 2837 C C . LYS B 1 112 ? -20.641 -4.797 -5.75 1 96.94 112 LYS B C 1
ATOM 2839 O O . LYS B 1 112 ? -20.766 -4.477 -4.562 1 96.94 112 LYS B O 1
ATOM 2844 N N . LYS B 1 113 ? -21.641 -5.195 -6.449 1 96.19 113 LYS B N 1
ATOM 2845 C CA . LYS B 1 113 ? -22.969 -5.387 -5.863 1 96.19 113 LYS B CA 1
ATOM 2846 C C . LYS B 1 113 ? -22.922 -6.406 -4.727 1 96.19 113 LYS B C 1
ATOM 2848 O O . LYS B 1 113 ? -23.484 -6.176 -3.656 1 96.19 113 LYS B O 1
ATOM 2853 N N . GLU B 1 114 ? -22.234 -7.496 -5.004 1 96.62 114 GLU B N 1
ATOM 2854 C CA . GLU B 1 114 ? -22.109 -8.523 -3.973 1 96.62 114 GLU B CA 1
ATOM 2855 C C . GLU B 1 114 ? -21.297 -8.016 -2.787 1 96.62 114 GLU B C 1
ATOM 2857 O O . GLU B 1 114 ? -21.625 -8.289 -1.633 1 96.62 114 GLU B O 1
ATOM 2862 N N . PHE B 1 115 ? -20.297 -7.285 -3.053 1 97.19 115 PHE B N 1
ATOM 2863 C CA . PHE B 1 115 ? -19.438 -6.695 -2.033 1 97.19 115 PHE B CA 1
ATOM 2864 C C . PHE B 1 115 ? -20.219 -5.746 -1.142 1 97.19 115 PHE B C 1
ATOM 2866 O O . PHE B 1 115 ? -20.078 -5.77 0.082 1 97.19 115 PHE B O 1
ATOM 2873 N N . ASP B 1 116 ? -21.031 -4.973 -1.729 1 94.88 116 ASP B N 1
ATOM 2874 C CA . ASP B 1 116 ? -21.766 -3.932 -1.018 1 94.88 116 ASP B CA 1
ATOM 2875 C C . ASP B 1 116 ? -22.859 -4.531 -0.138 1 94.88 116 ASP B C 1
ATOM 2877 O O . ASP B 1 116 ? -23.422 -3.848 0.719 1 94.88 116 ASP B O 1
ATOM 2881 N N . ARG B 1 117 ? -23.125 -5.832 -0.342 1 93.38 117 ARG B N 1
ATOM 2882 C CA . ARG B 1 117 ? -24.078 -6.527 0.518 1 93.38 117 ARG B CA 1
ATOM 2883 C C . ARG B 1 117 ? -23.484 -6.75 1.91 1 93.38 117 ARG B C 1
ATOM 2885 O O . ARG B 1 117 ? -24.234 -7.027 2.859 1 93.38 117 ARG B O 1
ATOM 2892 N N . GLY B 1 118 ? -22.188 -6.66 1.921 1 93.31 118 GLY B N 1
ATOM 2893 C CA . GLY B 1 118 ? -21.516 -6.988 3.166 1 93.31 118 GLY B CA 1
ATOM 2894 C C . GLY B 1 118 ? -21.281 -8.477 3.35 1 93.31 118 GLY B C 1
ATOM 2895 O O . GLY B 1 118 ? -21.031 -9.195 2.381 1 93.31 118 GLY B O 1
ATOM 2896 N N . GLY B 1 119 ? -21.141 -8.922 4.566 1 92.44 119 GLY B N 1
ATOM 2897 C CA . GLY B 1 119 ? -21.031 -10.344 4.883 1 92.44 119 GLY B CA 1
ATOM 2898 C C . GLY B 1 119 ? -19.641 -10.906 4.629 1 92.44 119 GLY B C 1
ATOM 2899 O O . GLY B 1 119 ? -18.656 -10.188 4.715 1 92.44 119 GLY B O 1
ATOM 2900 N N . ASN B 1 120 ? -19.625 -12.164 4.328 1 94.25 120 ASN B N 1
ATOM 2901 C CA . ASN B 1 120 ? -18.375 -12.914 4.297 1 94.25 120 ASN B CA 1
ATOM 2902 C C . ASN B 1 120 ? -17.5 -12.508 3.105 1 94.25 120 ASN B C 1
ATOM 2904 O O . ASN B 1 120 ? -16.281 -12.383 3.232 1 94.25 120 ASN B O 1
ATOM 2908 N N . LEU B 1 121 ? -18.141 -12.266 1.992 1 95.94 121 LEU B N 1
ATOM 2909 C CA . LEU B 1 121 ? -17.375 -11.875 0.812 1 95.94 121 LEU B CA 1
ATOM 2910 C C . LEU B 1 121 ? -16.641 -10.555 1.041 1 95.94 121 LEU B C 1
ATOM 2912 O O . LEU B 1 121 ? -15.453 -10.438 0.75 1 95.94 121 LEU B O 1
ATOM 2916 N N . GLN B 1 122 ? -17.391 -9.586 1.569 1 96.5 122 GLN B N 1
ATOM 2917 C CA . GLN B 1 122 ? -16.781 -8.297 1.843 1 96.5 122 GLN B CA 1
ATOM 2918 C C . GLN B 1 122 ? -15.633 -8.43 2.842 1 96.5 122 GLN B C 1
ATOM 2920 O O . GLN B 1 122 ? -14.555 -7.863 2.641 1 96.5 122 GLN B O 1
ATOM 2925 N N . HIS B 1 123 ? -15.852 -9.242 3.832 1 94.94 123 HIS B N 1
ATOM 2926 C CA . HIS B 1 123 ? -14.859 -9.383 4.891 1 94.94 123 HIS B CA 1
ATOM 2927 C C . HIS B 1 123 ? -13.586 -10.039 4.367 1 94.94 123 HIS B C 1
ATOM 2929 O O . HIS B 1 123 ? -12.484 -9.602 4.688 1 94.94 123 HIS B O 1
ATOM 2935 N N . VAL B 1 124 ? -13.727 -11.055 3.586 1 96.25 124 VAL B N 1
ATOM 2936 C CA . VAL B 1 124 ? -12.539 -11.75 3.078 1 96.25 124 VAL B CA 1
ATOM 2937 C C . VAL B 1 124 ? -11.781 -10.836 2.123 1 96.25 124 VAL B C 1
ATOM 2939 O O . VAL B 1 124 ? -10.547 -10.812 2.131 1 96.25 124 VAL B O 1
ATOM 2942 N N . ILE B 1 125 ? -12.484 -10.055 1.327 1 97.12 125 ILE B N 1
ATOM 2943 C CA . ILE B 1 125 ? -11.836 -9.148 0.385 1 97.12 125 ILE B CA 1
ATOM 2944 C C . ILE B 1 125 ? -11.133 -8.023 1.146 1 97.12 125 ILE B C 1
ATOM 2946 O O . ILE B 1 125 ? -10.031 -7.609 0.775 1 97.12 125 ILE B O 1
ATOM 2950 N N . LEU B 1 126 ? -11.75 -7.551 2.186 1 96.81 126 LEU B N 1
ATOM 2951 C CA . LEU B 1 126 ? -11.125 -6.512 2.998 1 96.81 126 LEU B CA 1
ATOM 2952 C C . LEU B 1 126 ? -9.883 -7.043 3.699 1 96.81 126 LEU B C 1
ATOM 2954 O O . LEU B 1 126 ? -8.859 -6.352 3.777 1 96.81 126 LEU B O 1
ATOM 2958 N N . ARG B 1 127 ? -9.891 -8.234 4.191 1 96.5 127 ARG B N 1
ATOM 2959 C CA . ARG B 1 127 ? -8.711 -8.844 4.785 1 96.5 127 ARG B CA 1
ATOM 2960 C C . ARG B 1 127 ? -7.609 -9.039 3.742 1 96.5 127 ARG B C 1
ATOM 2962 O O . ARG B 1 127 ? -6.434 -8.797 4.023 1 96.5 127 ARG B O 1
ATOM 2969 N N . TYR B 1 128 ? -8.039 -9.469 2.564 1 97.5 128 TYR B N 1
ATOM 2970 C CA . TYR B 1 128 ? -7.074 -9.586 1.478 1 97.5 128 TYR B CA 1
ATOM 2971 C C . TYR B 1 128 ? -6.441 -8.234 1.168 1 97.5 128 TYR B C 1
ATOM 2973 O O . TYR B 1 128 ? -5.234 -8.148 0.926 1 97.5 128 TYR B O 1
ATOM 2981 N N . THR B 1 129 ? -7.258 -7.172 1.104 1 96.81 129 THR B N 1
ATOM 2982 C CA . THR B 1 129 ? -6.762 -5.82 0.876 1 96.81 129 THR B CA 1
ATOM 2983 C C . THR B 1 129 ? -5.68 -5.465 1.891 1 96.81 129 THR B C 1
ATOM 2985 O O . THR B 1 129 ? -4.621 -4.953 1.521 1 96.81 129 THR B O 1
ATOM 2988 N N . GLN B 1 130 ? -5.922 -5.777 3.135 1 95.81 130 GLN B N 1
ATOM 2989 C CA . GLN B 1 130 ? -4.934 -5.523 4.18 1 95.81 130 GLN B CA 1
ATOM 2990 C C . GLN B 1 130 ? -3.652 -6.312 3.924 1 95.81 130 GLN B C 1
ATOM 2992 O O . GLN B 1 130 ? -2.551 -5.789 4.098 1 95.81 130 GLN B O 1
ATOM 2997 N N . ALA B 1 131 ? -3.758 -7.535 3.557 1 96.44 131 ALA B N 1
ATOM 2998 C CA . ALA B 1 131 ? -2.592 -8.359 3.248 1 96.44 131 ALA B CA 1
ATOM 2999 C C . ALA B 1 131 ? -1.799 -7.773 2.082 1 96.44 131 ALA B C 1
ATOM 3001 O O . ALA B 1 131 ? -0.566 -7.75 2.113 1 96.44 131 ALA B O 1
ATOM 3002 N N . LEU B 1 132 ? -2.537 -7.316 1.09 1 96.31 132 LEU B N 1
ATOM 3003 C CA . LEU B 1 132 ? -1.905 -6.727 -0.086 1 96.31 132 LEU B CA 1
ATOM 3004 C C . LEU B 1 132 ? -1.16 -5.445 0.281 1 96.31 132 LEU B C 1
ATOM 3006 O O . LEU B 1 132 ? -0.064 -5.195 -0.224 1 96.31 132 LEU B O 1
ATOM 3010 N N . ILE B 1 133 ? -1.718 -4.637 1.128 1 94.81 133 ILE B N 1
ATOM 3011 C CA . ILE B 1 133 ? -1.05 -3.438 1.625 1 94.81 133 ILE B CA 1
ATOM 3012 C C . ILE B 1 133 ? 0.255 -3.824 2.318 1 94.81 133 ILE B C 1
ATOM 3014 O O . ILE B 1 133 ? 1.296 -3.205 2.084 1 94.81 133 ILE B O 1
ATOM 3018 N N . THR B 1 134 ? 0.189 -4.844 3.107 1 94.19 134 THR B N 1
ATOM 3019 C CA . THR B 1 134 ? 1.384 -5.309 3.801 1 94.19 134 THR B CA 1
ATOM 3020 C C . THR B 1 134 ? 2.441 -5.777 2.805 1 94.19 134 THR B C 1
ATOM 3022 O O . THR B 1 134 ? 3.619 -5.441 2.939 1 94.19 134 THR B O 1
ATOM 3025 N N . GLN B 1 135 ? 2.012 -6.551 1.852 1 95.19 135 GLN B N 1
ATOM 3026 C CA . GLN B 1 135 ? 2.959 -7.027 0.85 1 95.19 135 GLN B CA 1
ATOM 3027 C C . GLN B 1 135 ? 3.641 -5.859 0.138 1 95.19 135 GLN B C 1
ATOM 3029 O O . GLN B 1 135 ? 4.863 -5.84 0.003 1 95.19 135 GLN B O 1
ATOM 3034 N N . THR B 1 136 ? 2.879 -4.926 -0.314 1 93.44 136 THR B N 1
ATOM 3035 C CA . THR B 1 136 ? 3.406 -3.777 -1.041 1 93.44 136 THR B CA 1
ATOM 3036 C C . THR B 1 136 ? 4.379 -2.986 -0.171 1 93.44 136 THR B C 1
ATOM 3038 O O . THR B 1 136 ? 5.457 -2.604 -0.629 1 93.44 136 THR B O 1
ATOM 3041 N N . SER B 1 137 ? 3.99 -2.762 1.061 1 91.94 137 SER B N 1
ATOM 3042 C CA . SER B 1 137 ? 4.828 -2.021 1.998 1 91.94 137 SER B CA 1
ATOM 3043 C C . SER B 1 137 ? 6.141 -2.752 2.264 1 91.94 137 SER B C 1
ATOM 3045 O O . SER B 1 137 ? 7.211 -2.143 2.246 1 91.94 137 SER B O 1
ATOM 3047 N N . GLN B 1 138 ? 6 -4.02 2.525 1 91.25 138 GLN B N 1
ATOM 3048 C CA . GLN B 1 138 ? 7.18 -4.824 2.824 1 91.25 138 GLN B CA 1
ATOM 3049 C C . GLN B 1 138 ? 8.109 -4.902 1.616 1 91.25 138 GLN B C 1
ATOM 3051 O O . GLN B 1 138 ? 9.336 -4.938 1.771 1 91.25 138 GLN B O 1
ATOM 3056 N N . ASN B 1 139 ? 7.5 -4.969 0.414 1 90.62 139 ASN B N 1
ATOM 3057 C CA . ASN B 1 139 ? 8.312 -4.945 -0.796 1 90.62 139 ASN B CA 1
ATOM 3058 C C . ASN B 1 139 ? 9.102 -3.643 -0.915 1 90.62 139 ASN B C 1
ATOM 3060 O O . ASN B 1 139 ? 10.281 -3.656 -1.275 1 90.62 139 ASN B O 1
ATOM 3064 N N . ALA B 1 140 ? 8.438 -2.588 -0.623 1 85.62 140 ALA B N 1
ATOM 3065 C CA . ALA B 1 140 ? 9.078 -1.278 -0.71 1 85.62 140 ALA B CA 1
ATOM 3066 C C . ALA B 1 140 ? 10.273 -1.192 0.23 1 85.62 140 ALA B C 1
ATOM 3068 O O . ALA B 1 140 ? 11.344 -0.714 -0.157 1 85.62 140 ALA B O 1
ATOM 3069 N N . VAL B 1 141 ? 10.117 -1.687 1.422 1 85.75 141 VAL B N 1
ATOM 3070 C CA . VAL B 1 141 ? 11.188 -1.634 2.418 1 85.75 141 VAL B CA 1
ATOM 3071 C C . VAL B 1 141 ? 12.32 -2.572 2.012 1 85.75 141 VAL B C 1
ATOM 3073 O O . VAL B 1 141 ? 13.492 -2.203 2.076 1 85.75 141 VAL B O 1
ATOM 3076 N N . CYS B 1 142 ? 11.969 -3.717 1.609 1 90 142 CYS B N 1
ATOM 3077 C CA . CYS B 1 142 ? 12.953 -4.715 1.205 1 90 142 CYS B CA 1
ATOM 3078 C C . CYS B 1 142 ? 13.812 -4.199 0.058 1 90 142 CYS B C 1
ATOM 3080 O O . CYS B 1 142 ? 15.039 -4.324 0.092 1 90 142 CYS B O 1
ATOM 3082 N N . ASN B 1 143 ? 13.219 -3.588 -0.882 1 84.12 143 ASN B N 1
ATOM 3083 C CA . ASN B 1 143 ? 13.906 -3.102 -2.072 1 84.12 143 ASN B CA 1
ATOM 3084 C C . ASN B 1 143 ? 14.922 -2.014 -1.729 1 84.12 143 ASN B C 1
ATOM 3086 O O . ASN B 1 143 ? 15.938 -1.869 -2.41 1 84.12 143 ASN B O 1
ATOM 3090 N N . ARG B 1 144 ? 14.617 -1.379 -0.698 1 81.75 144 ARG B N 1
ATOM 3091 C CA . ARG B 1 144 ? 15.484 -0.268 -0.313 1 81.75 144 ARG B CA 1
ATOM 3092 C C . ARG B 1 144 ? 16.625 -0.748 0.567 1 81.75 144 ARG B C 1
ATOM 3094 O O . ARG B 1 144 ? 17.734 -0.204 0.506 1 81.75 144 ARG B O 1
ATOM 3101 N N . HIS B 1 145 ? 16.453 -1.854 1.343 1 87.31 145 HIS B N 1
ATOM 3102 C CA . HIS B 1 145 ? 17.391 -2.074 2.436 1 87.31 145 HIS B CA 1
ATOM 3103 C C . HIS B 1 145 ? 18.062 -3.439 2.32 1 87.31 145 HIS B C 1
ATOM 3105 O O . HIS B 1 145 ? 19.078 -3.695 2.977 1 87.31 145 HIS B O 1
ATOM 3111 N N . HIS B 1 146 ? 17.578 -4.336 1.597 1 91.81 146 HIS B N 1
ATOM 3112 C CA . HIS B 1 146 ? 18.156 -5.672 1.493 1 91.81 146 HIS B CA 1
ATOM 3113 C C . HIS B 1 146 ? 18.922 -5.836 0.184 1 91.81 146 HIS B C 1
ATOM 3115 O O . HIS B 1 146 ? 18.641 -5.152 -0.8 1 91.81 146 HIS B O 1
ATOM 3121 N N . ASN B 1 147 ? 19.844 -6.719 0.199 1 93.81 147 ASN B N 1
ATOM 3122 C CA . ASN B 1 147 ? 20.688 -6.875 -0.985 1 93.81 147 ASN B CA 1
ATOM 3123 C C . ASN B 1 147 ? 19.984 -7.688 -2.068 1 93.81 147 ASN B C 1
ATOM 3125 O O . ASN B 1 147 ? 18.938 -8.297 -1.815 1 93.81 147 ASN B O 1
ATOM 3129 N N . ILE B 1 148 ? 20.531 -7.715 -3.199 1 94.62 148 ILE B N 1
ATOM 3130 C CA . ILE B 1 148 ? 19.875 -8.227 -4.395 1 94.62 148 ILE B CA 1
ATOM 3131 C C . ILE B 1 148 ? 19.719 -9.742 -4.281 1 94.62 148 ILE B C 1
ATOM 3133 O O . ILE B 1 148 ? 18.734 -10.305 -4.793 1 94.62 148 ILE B O 1
ATOM 3137 N N . GLU B 1 149 ? 20.641 -10.422 -3.643 1 95.69 149 GLU B N 1
ATOM 3138 C CA . GLU B 1 149 ? 20.516 -11.867 -3.463 1 95.69 149 GLU B CA 1
ATOM 3139 C C . GLU B 1 149 ? 19.281 -12.203 -2.623 1 95.69 149 GLU B C 1
ATOM 3141 O O . GLU B 1 149 ? 18.5 -13.086 -2.98 1 95.69 149 GLU B O 1
ATOM 3146 N N . GLN B 1 150 ? 19.156 -11.461 -1.585 1 96.06 150 GLN B N 1
ATOM 3147 C CA . GLN B 1 150 ? 18 -11.633 -0.716 1 96.06 150 GLN B CA 1
ATOM 3148 C C . GLN B 1 150 ? 16.703 -11.305 -1.454 1 96.06 150 GLN B C 1
ATOM 3150 O O . GLN B 1 150 ? 15.711 -12.031 -1.341 1 96.06 150 GLN B O 1
ATOM 3155 N N . GLN B 1 151 ? 16.719 -10.266 -2.207 1 95.25 151 GLN B N 1
ATOM 3156 C CA . GLN B 1 151 ? 15.547 -9.844 -2.955 1 95.25 151 GLN B CA 1
ATOM 3157 C C . GLN B 1 151 ? 15.156 -10.883 -4 1 95.25 151 GLN B C 1
ATOM 3159 O O . GLN B 1 151 ? 13.969 -11.18 -4.176 1 95.25 151 GLN B O 1
ATOM 3164 N N . LEU B 1 152 ? 16.172 -11.391 -4.688 1 95.88 152 LEU B N 1
ATOM 3165 C CA . LEU B 1 152 ? 15.914 -12.414 -5.695 1 95.88 152 LEU B CA 1
ATOM 3166 C C . LEU B 1 152 ? 15.328 -13.664 -5.059 1 95.88 152 LEU B C 1
ATOM 3168 O O . LEU B 1 152 ? 14.367 -14.234 -5.574 1 95.88 152 LEU B O 1
ATOM 3172 N N . CYS B 1 153 ? 15.906 -14.094 -3.951 1 96.94 153 CYS B N 1
ATOM 3173 C CA . CYS B 1 153 ? 15.383 -15.258 -3.248 1 96.94 153 CYS B CA 1
ATOM 3174 C C . CYS B 1 153 ? 13.93 -15.047 -2.838 1 96.94 153 CYS B C 1
ATOM 3176 O O . CYS B 1 153 ? 13.094 -15.938 -3.006 1 96.94 153 CYS B O 1
ATOM 3178 N N . ARG B 1 154 ? 13.641 -13.898 -2.318 1 96.44 154 ARG B N 1
ATOM 3179 C CA . ARG B 1 154 ? 12.273 -13.578 -1.932 1 96.44 154 ARG B CA 1
ATOM 3180 C C . ARG B 1 154 ? 11.336 -13.641 -3.135 1 96.44 154 ARG B C 1
ATOM 3182 O O . ARG B 1 154 ? 10.242 -14.195 -3.047 1 96.44 154 ARG B O 1
ATOM 3189 N N . PHE B 1 155 ? 11.773 -13.07 -4.207 1 94.81 155 PHE B N 1
ATOM 3190 C CA . PHE B 1 155 ? 11.008 -13.07 -5.445 1 94.81 155 PHE B CA 1
ATOM 3191 C C . PHE B 1 155 ? 10.688 -14.492 -5.883 1 94.81 155 PHE B C 1
ATOM 3193 O O . PHE B 1 155 ? 9.531 -14.812 -6.188 1 94.81 155 PHE B O 1
ATOM 3200 N N . LEU B 1 156 ? 11.68 -15.305 -5.902 1 95 156 LEU B N 1
ATOM 3201 C CA . LEU B 1 156 ? 11.523 -16.688 -6.34 1 95 156 LEU B CA 1
ATOM 3202 C C . LEU B 1 156 ? 10.594 -17.453 -5.406 1 95 156 LEU B C 1
ATOM 3204 O O . LEU B 1 156 ? 9.68 -18.141 -5.863 1 95 156 LEU B O 1
ATOM 3208 N N . LEU B 1 157 ? 10.781 -17.297 -4.121 1 96.25 157 LEU B N 1
ATOM 3209 C CA . LEU B 1 157 ? 9.977 -18.031 -3.143 1 96.25 157 LEU B CA 1
ATOM 3210 C C . LEU B 1 157 ? 8.523 -17.578 -3.197 1 96.25 157 LEU B C 1
ATOM 3212 O O . LEU B 1 157 ? 7.613 -18.422 -3.186 1 96.25 157 LEU B O 1
ATOM 3216 N N . MET B 1 158 ? 8.289 -16.297 -3.301 1 95.56 158 MET B N 1
ATOM 3217 C CA . MET B 1 158 ? 6.926 -15.789 -3.377 1 95.56 158 MET B CA 1
ATOM 3218 C C . MET B 1 158 ? 6.223 -16.281 -4.637 1 95.56 158 MET B C 1
ATOM 3220 O O . MET B 1 158 ? 5.027 -16.578 -4.609 1 95.56 158 MET B O 1
ATOM 3224 N N . SER B 1 159 ? 7.008 -16.312 -5.691 1 93.75 159 SER B N 1
ATOM 3225 C CA . SER B 1 159 ? 6.445 -16.828 -6.934 1 93.75 159 SER B CA 1
ATOM 3226 C C . SER B 1 159 ? 6.086 -18.312 -6.805 1 93.75 159 SER B C 1
ATOM 3228 O O . SER B 1 159 ? 5 -18.719 -7.211 1 93.75 159 SER B O 1
ATOM 3230 N N . LEU B 1 160 ? 6.945 -19.047 -6.199 1 93 160 LEU B N 1
ATOM 3231 C CA . LEU B 1 160 ? 6.742 -20.484 -6.031 1 93 160 LEU B CA 1
ATOM 3232 C C . LEU B 1 160 ? 5.52 -20.75 -5.164 1 93 160 LEU B C 1
ATOM 3234 O O . LEU B 1 160 ? 4.797 -21.734 -5.395 1 93 160 LEU B O 1
ATOM 3238 N N . ASP B 1 161 ? 5.328 -19.938 -4.184 1 94 161 ASP B N 1
ATOM 3239 C CA . ASP B 1 161 ? 4.184 -20.078 -3.293 1 94 161 ASP B CA 1
ATOM 3240 C C . ASP B 1 161 ? 2.869 -19.969 -4.062 1 94 161 ASP B C 1
ATOM 3242 O O . ASP B 1 161 ? 1.819 -20.391 -3.574 1 94 161 ASP B O 1
ATOM 3246 N N . ARG B 1 162 ? 2.92 -19.438 -5.25 1 93.5 162 ARG B N 1
ATOM 3247 C CA . ARG B 1 162 ? 1.708 -19.094 -5.992 1 93.5 162 ARG B CA 1
ATOM 3248 C C . ARG B 1 162 ? 1.594 -19.938 -7.262 1 93.5 162 ARG B C 1
ATOM 3250 O O . ARG B 1 162 ? 0.573 -19.891 -7.949 1 93.5 162 ARG B O 1
ATOM 3257 N N . LEU B 1 163 ? 2.607 -20.656 -7.484 1 88.94 163 LEU B N 1
ATOM 3258 C CA . LEU B 1 163 ? 2.629 -21.5 -8.672 1 88.94 163 LEU B CA 1
ATOM 3259 C C . LEU B 1 163 ? 2.562 -22.984 -8.281 1 88.94 163 LEU B C 1
ATOM 3261 O O . LEU B 1 163 ? 2.928 -23.344 -7.16 1 88.94 163 LEU B O 1
ATOM 3265 N N . SER B 1 164 ? 2.021 -23.859 -9.07 1 83 164 SER B N 1
ATOM 3266 C CA . SER B 1 164 ? 1.944 -25.281 -8.805 1 83 164 SER B CA 1
ATOM 3267 C C . SER B 1 164 ? 3.258 -25.984 -9.148 1 83 164 SER B C 1
ATOM 3269 O O . SER B 1 164 ? 3.539 -27.078 -8.648 1 83 164 SER B O 1
ATOM 3271 N N . GLY B 1 165 ? 4.223 -25.359 -9.734 1 82.56 165 GLY B N 1
ATOM 3272 C CA . GLY B 1 165 ? 5.469 -26 -10.141 1 82.56 165 GLY B CA 1
ATOM 3273 C C . GLY B 1 165 ? 6.699 -25.281 -9.617 1 82.56 165 GLY B C 1
ATOM 3274 O O . GLY B 1 165 ? 6.59 -24.328 -8.836 1 82.56 165 GLY B O 1
ATOM 3275 N N . GLU B 1 166 ? 7.812 -25.891 -9.953 1 88 166 GLU B N 1
ATOM 3276 C CA . GLU B 1 166 ? 9.094 -25.375 -9.5 1 88 166 GLU B CA 1
ATOM 3277 C C . GLU B 1 166 ? 9.805 -24.609 -10.609 1 88 166 GLU B C 1
ATOM 3279 O O . GLU B 1 166 ? 11.008 -24.344 -10.523 1 88 166 GLU B O 1
ATOM 3284 N N . GLU B 1 167 ? 9.008 -24.312 -11.609 1 89 167 GLU B N 1
ATOM 3285 C CA . GLU B 1 167 ? 9.617 -23.641 -12.758 1 89 167 GLU B CA 1
ATOM 3286 C C . GLU B 1 167 ? 8.938 -22.297 -13.031 1 89 167 GLU B C 1
ATOM 3288 O O . GLU B 1 167 ? 7.746 -22.125 -12.758 1 89 167 GLU B O 1
ATOM 3293 N N . MET B 1 168 ? 9.742 -21.375 -13.477 1 88.38 168 MET B N 1
ATOM 3294 C CA . MET B 1 168 ? 9.258 -20.062 -13.898 1 88.38 168 MET B CA 1
ATOM 3295 C C . MET B 1 168 ? 9.922 -19.641 -15.203 1 88.38 168 MET B C 1
ATOM 3297 O O . MET B 1 168 ? 11.117 -19.875 -15.398 1 88.38 168 MET B O 1
ATOM 3301 N N . GLN B 1 169 ? 9.125 -19.125 -16.062 1 89 169 GLN B N 1
ATOM 3302 C CA . GLN B 1 169 ? 9.648 -18.578 -17.312 1 89 169 GLN B CA 1
ATOM 3303 C C . GLN B 1 169 ? 9.891 -17.062 -17.188 1 89 169 GLN B C 1
ATOM 3305 O O . GLN B 1 169 ? 8.977 -16.266 -17.406 1 89 169 GLN B O 1
ATOM 3310 N N . MET B 1 170 ? 11.148 -16.703 -16.891 1 87.62 170 MET B N 1
ATOM 3311 C CA . MET B 1 170 ? 11.5 -15.297 -16.734 1 87.62 170 MET B CA 1
ATOM 3312 C C . MET B 1 170 ? 12.984 -15.078 -17 1 87.62 170 MET B C 1
ATOM 3314 O O . MET B 1 170 ? 13.828 -15.789 -16.469 1 87.62 170 MET B O 1
ATOM 3318 N N . THR B 1 171 ? 13.211 -14.078 -17.844 1 90.06 171 THR B N 1
ATOM 3319 C CA . THR B 1 171 ? 14.602 -13.742 -18.125 1 90.06 171 THR B CA 1
ATOM 3320 C C . THR B 1 171 ? 15.18 -12.867 -17.031 1 90.06 171 THR B C 1
ATOM 3322 O O . THR B 1 171 ? 14.438 -12.328 -16.203 1 90.06 171 THR B O 1
ATOM 3325 N N . HIS B 1 172 ? 16.516 -12.742 -17.047 1 91.75 172 HIS B N 1
ATOM 3326 C CA . HIS B 1 172 ? 17.172 -11.852 -16.094 1 91.75 172 HIS B CA 1
ATOM 3327 C C . HIS B 1 172 ? 16.734 -10.406 -16.297 1 91.75 172 HIS B C 1
ATOM 3329 O O . HIS B 1 172 ? 16.609 -9.648 -15.336 1 91.75 172 HIS B O 1
ATOM 3335 N N . GLU B 1 173 ? 16.469 -10.109 -17.516 1 89.5 173 GLU B N 1
ATOM 3336 C CA . GLU B 1 173 ? 16 -8.758 -17.828 1 89.5 173 GLU B CA 1
ATOM 3337 C C . GLU B 1 173 ? 14.625 -8.5 -17.219 1 89.5 173 GLU B C 1
ATOM 3339 O O . GLU B 1 173 ? 14.383 -7.43 -16.656 1 89.5 173 GLU B O 1
ATOM 3344 N N . GLN B 1 174 ? 13.797 -9.438 -17.312 1 84.88 174 GLN B N 1
ATOM 3345 C CA . GLN B 1 174 ? 12.453 -9.305 -16.75 1 84.88 174 GLN B CA 1
ATOM 3346 C C . GLN B 1 174 ? 12.5 -9.219 -15.227 1 84.88 174 GLN B C 1
ATOM 3348 O O . GLN B 1 174 ? 11.797 -8.406 -14.625 1 84.88 174 GLN B O 1
ATOM 3353 N N . ILE B 1 175 ? 13.328 -9.992 -14.664 1 89.5 175 ILE B N 1
ATOM 3354 C CA . ILE B 1 175 ? 13.477 -9.961 -13.211 1 89.5 175 ILE B CA 1
ATOM 3355 C C . ILE B 1 175 ? 14.039 -8.609 -12.781 1 89.5 175 ILE B C 1
ATOM 3357 O O . ILE B 1 175 ? 13.594 -8.039 -11.773 1 89.5 175 ILE B O 1
ATOM 3361 N N . ALA B 1 176 ? 14.992 -8.117 -13.539 1 89.75 176 ALA B N 1
ATOM 3362 C CA . ALA B 1 176 ? 15.586 -6.812 -13.242 1 89.75 176 ALA B CA 1
ATOM 3363 C C . ALA B 1 176 ? 14.523 -5.715 -13.242 1 89.75 176 ALA B C 1
ATOM 3365 O O . ALA B 1 176 ? 14.516 -4.848 -12.367 1 89.75 176 ALA B O 1
ATOM 3366 N N . ILE B 1 177 ? 13.625 -5.805 -14.125 1 82.06 177 ILE B N 1
ATOM 3367 C CA . ILE B 1 177 ? 12.531 -4.84 -14.219 1 82.06 177 ILE B CA 1
ATOM 3368 C C . ILE B 1 177 ? 11.625 -4.973 -13 1 82.06 177 ILE B C 1
ATOM 3370 O O . ILE B 1 177 ? 11.281 -3.975 -12.352 1 82.06 177 ILE B O 1
ATOM 3374 N N . MET B 1 178 ? 11.305 -6.148 -12.609 1 83.5 178 MET B N 1
ATOM 3375 C CA . MET B 1 178 ? 10.398 -6.398 -11.492 1 83.5 178 MET B CA 1
ATOM 3376 C C . MET B 1 178 ? 11.016 -5.934 -10.18 1 83.5 178 MET B C 1
ATOM 3378 O O . MET B 1 178 ? 10.305 -5.453 -9.289 1 83.5 178 MET B O 1
ATOM 3382 N N . LEU B 1 179 ? 12.312 -6.035 -10.141 1 85.81 179 LEU B N 1
ATOM 3383 C CA . LEU B 1 179 ? 12.992 -5.695 -8.891 1 85.81 179 LEU B CA 1
ATOM 3384 C C . LEU B 1 179 ? 13.508 -4.262 -8.93 1 85.81 179 LEU B C 1
ATOM 3386 O O . LEU B 1 179 ? 13.984 -3.742 -7.914 1 85.81 179 LEU B O 1
ATOM 3390 N N . GLY B 1 180 ? 13.43 -3.627 -10.125 1 81.5 180 GLY B N 1
ATOM 3391 C CA . GLY B 1 180 ? 13.898 -2.258 -10.266 1 81.5 180 GLY B CA 1
ATOM 3392 C C . GLY B 1 180 ? 15.406 -2.129 -10.141 1 81.5 180 GLY B C 1
ATOM 3393 O O . GLY B 1 180 ? 15.906 -1.175 -9.547 1 81.5 180 GLY B O 1
ATOM 3394 N N . VAL B 1 181 ? 16.141 -3.123 -10.602 1 86.44 181 VAL B N 1
ATOM 3395 C CA . VAL B 1 181 ? 17.594 -3.127 -10.523 1 86.44 181 VAL B CA 1
ATOM 3396 C C . VAL B 1 181 ? 18.188 -3.361 -11.906 1 86.44 181 VAL B C 1
ATOM 3398 O O . VAL B 1 181 ? 17.453 -3.475 -12.891 1 86.44 181 VAL B O 1
ATOM 3401 N N . A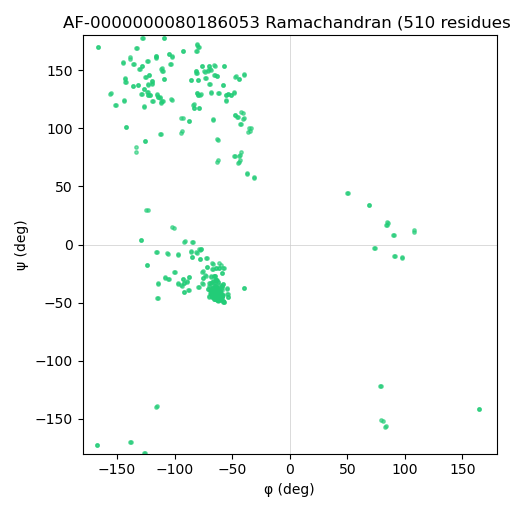RG B 1 182 ? 19.484 -3.391 -11.898 1 89.94 182 ARG B N 1
ATOM 3402 C CA . ARG B 1 182 ? 20.172 -3.654 -13.156 1 89.94 182 ARG B CA 1
ATOM 3403 C C . ARG B 1 182 ? 20.203 -5.148 -13.469 1 89.94 182 ARG B C 1
ATOM 3405 O O . ARG B 1 182 ? 20.359 -5.969 -12.562 1 89.94 182 ARG B O 1
ATOM 3412 N N . ARG B 1 183 ? 20.156 -5.434 -14.75 1 93.25 183 ARG B N 1
ATOM 3413 C CA . ARG B 1 183 ? 20.172 -6.82 -15.211 1 93.25 183 ARG B CA 1
ATOM 3414 C C . ARG B 1 183 ? 21.438 -7.539 -14.734 1 93.25 183 ARG B C 1
ATOM 3416 O O . ARG B 1 183 ? 21.375 -8.719 -14.367 1 93.25 183 ARG B O 1
ATOM 3423 N N . GLU B 1 184 ? 22.547 -6.809 -14.695 1 96.31 184 GLU B N 1
ATOM 3424 C CA . GLU B 1 184 ? 23.812 -7.391 -14.289 1 96.31 184 GLU B CA 1
ATOM 3425 C C . GLU B 1 184 ? 23.781 -7.855 -12.836 1 96.31 184 GLU B C 1
ATOM 3427 O O . GLU B 1 184 ? 24.391 -8.875 -12.492 1 96.31 184 GLU B O 1
ATOM 3432 N N . SER B 1 185 ? 23.094 -7.148 -12.062 1 95.75 185 SER B N 1
ATOM 3433 C CA . SER B 1 185 ? 22.953 -7.516 -10.656 1 95.75 185 SER B CA 1
ATOM 3434 C C . SER B 1 185 ? 22.156 -8.812 -10.5 1 95.75 185 SER B C 1
ATOM 3436 O O . SER B 1 185 ? 22.516 -9.672 -9.695 1 95.75 185 SER B O 1
ATOM 3438 N N . VAL B 1 186 ? 21.172 -8.977 -11.281 1 95.12 186 VAL B N 1
ATOM 3439 C CA . VAL B 1 186 ? 20.359 -10.18 -11.242 1 95.12 186 VAL B CA 1
ATOM 3440 C C . VAL B 1 186 ? 21.172 -11.375 -11.734 1 95.12 186 VAL B C 1
ATOM 3442 O O . VAL B 1 186 ? 21.125 -12.453 -11.141 1 95.12 186 VAL B O 1
ATOM 3445 N N . THR B 1 187 ? 21.906 -11.125 -12.781 1 96.38 187 THR B N 1
ATOM 3446 C CA . THR B 1 187 ? 22.719 -12.188 -13.352 1 96.38 187 THR B CA 1
ATOM 3447 C C . THR B 1 187 ? 23.719 -12.711 -12.32 1 96.38 187 THR B C 1
ATOM 3449 O O . THR B 1 187 ? 23.859 -13.922 -12.148 1 96.38 187 THR B O 1
ATOM 3452 N N . GLN B 1 188 ? 24.344 -11.812 -11.617 1 97.38 188 GLN B N 1
ATOM 3453 C CA . GLN B 1 188 ? 25.328 -12.195 -10.609 1 97.38 188 GLN B CA 1
ATOM 3454 C C . GLN B 1 188 ? 24.656 -12.938 -9.453 1 97.38 188 GLN B C 1
ATOM 3456 O O . GLN B 1 188 ? 25.188 -13.945 -8.977 1 97.38 188 GLN B O 1
ATOM 3461 N N . ALA B 1 189 ? 23.594 -12.445 -9.047 1 97 189 ALA B N 1
ATOM 3462 C CA . ALA B 1 189 ? 22.859 -13.094 -7.961 1 97 189 ALA B CA 1
ATOM 3463 C C . ALA B 1 189 ? 22.391 -14.484 -8.367 1 97 189 ALA B C 1
ATOM 3465 O O . ALA B 1 189 ? 22.469 -15.43 -7.582 1 97 189 ALA B O 1
ATOM 3466 N N . ALA B 1 190 ? 21.906 -14.609 -9.594 1 96.5 190 ALA B N 1
ATOM 3467 C CA . ALA B 1 190 ? 21.438 -15.898 -10.102 1 96.5 190 ALA B CA 1
ATOM 3468 C C . ALA B 1 190 ? 22.578 -16.906 -10.18 1 96.5 190 ALA B C 1
ATOM 3470 O O . ALA B 1 190 ? 22.406 -18.078 -9.883 1 96.5 190 ALA B O 1
ATOM 3471 N N . LEU B 1 191 ? 23.672 -16.391 -10.586 1 96.62 191 LEU B N 1
ATOM 3472 C CA . LEU B 1 191 ? 24.844 -17.25 -10.664 1 96.62 191 LEU B CA 1
ATOM 3473 C C . LEU B 1 191 ? 25.219 -17.797 -9.289 1 96.62 191 LEU B C 1
ATOM 3475 O O . LEU B 1 191 ? 25.562 -18.969 -9.156 1 96.62 191 LEU B O 1
ATOM 3479 N N . LYS B 1 192 ? 25.172 -17 -8.328 1 97.06 192 LYS B N 1
ATOM 3480 C CA . LYS B 1 192 ? 25.469 -17.422 -6.961 1 97.06 192 LYS B CA 1
ATOM 3481 C C . LYS B 1 192 ? 24.484 -18.5 -6.5 1 97.06 192 LYS B C 1
ATOM 3483 O O . LYS B 1 192 ? 24.906 -19.5 -5.918 1 97.06 192 LYS B O 1
ATOM 3488 N N . LEU B 1 193 ? 23.281 -18.297 -6.758 1 96.69 193 LEU B N 1
ATOM 3489 C CA . LEU B 1 193 ? 22.266 -19.266 -6.367 1 96.69 193 LEU B CA 1
ATOM 3490 C C . LEU B 1 193 ? 22.438 -20.578 -7.121 1 96.69 193 LEU B C 1
ATOM 3492 O O . LEU B 1 193 ? 22.172 -21.641 -6.578 1 96.69 193 LEU B O 1
ATOM 3496 N N . GLN B 1 194 ? 22.859 -20.484 -8.336 1 96.31 194 GLN B N 1
ATOM 3497 C CA . GLN B 1 194 ? 23.125 -21.672 -9.133 1 96.31 194 GLN B CA 1
ATOM 3498 C C . GLN B 1 194 ? 24.328 -22.438 -8.578 1 96.31 194 GLN B C 1
ATOM 3500 O O . GLN B 1 194 ? 24.328 -23.672 -8.539 1 96.31 194 GLN B O 1
ATOM 3505 N N . THR B 1 195 ? 25.297 -21.719 -8.219 1 96.81 195 THR B N 1
ATOM 3506 C CA . THR B 1 195 ? 26.516 -22.312 -7.703 1 96.81 195 THR B CA 1
ATOM 3507 C C . THR B 1 195 ? 26.234 -23.141 -6.453 1 96.81 195 THR B C 1
ATOM 3509 O O . THR B 1 195 ? 26.828 -24.203 -6.262 1 96.81 195 THR B O 1
ATOM 3512 N N . ILE B 1 196 ? 25.312 -22.688 -5.652 1 95.75 196 ILE B N 1
ATOM 3513 C CA . ILE B 1 196 ? 25.047 -23.422 -4.414 1 95.75 196 ILE B CA 1
ATOM 3514 C C . ILE B 1 196 ? 23.953 -24.453 -4.645 1 95.75 196 ILE B C 1
ATOM 3516 O O . ILE B 1 196 ? 23.469 -25.078 -3.699 1 95.75 196 ILE B O 1
ATOM 3520 N N . GLY B 1 197 ? 23.484 -24.547 -5.906 1 95.81 197 GLY B N 1
ATOM 3521 C CA . GLY B 1 197 ? 22.562 -25.609 -6.301 1 95.81 197 GLY B CA 1
ATOM 3522 C C . GLY B 1 197 ? 21.109 -25.281 -5.984 1 95.81 197 GLY B C 1
ATOM 3523 O O . GLY B 1 197 ? 20.266 -26.172 -5.953 1 95.81 197 GLY B O 1
ATOM 3524 N N . ALA B 1 198 ? 20.812 -24.062 -5.75 1 96.88 198 ALA B N 1
ATOM 3525 C CA . ALA B 1 198 ? 19.469 -23.672 -5.379 1 96.88 198 ALA B CA 1
ATOM 3526 C C . ALA B 1 198 ? 18.562 -23.594 -6.609 1 96.88 198 ALA B C 1
ATOM 3528 O O . ALA B 1 198 ? 17.375 -23.953 -6.539 1 96.88 198 ALA B O 1
ATOM 3529 N N . ILE B 1 199 ? 19.172 -23.141 -7.703 1 97.31 199 ILE B N 1
ATOM 3530 C CA . ILE B 1 199 ? 18.375 -22.984 -8.914 1 97.31 199 ILE B CA 1
ATOM 3531 C C . ILE B 1 199 ? 19.172 -23.453 -10.125 1 97.31 199 ILE B C 1
ATOM 3533 O O . ILE B 1 199 ? 20.391 -23.641 -10.047 1 97.31 199 ILE B O 1
ATOM 3537 N N . ARG B 1 200 ? 18.469 -23.75 -11.141 1 96.56 200 ARG B N 1
ATOM 3538 C CA . ARG B 1 200 ? 19.016 -23.906 -12.484 1 96.56 200 ARG B CA 1
ATOM 3539 C C . ARG B 1 200 ? 18.406 -22.891 -13.445 1 96.56 200 ARG B C 1
ATOM 3541 O O . ARG B 1 200 ? 17.188 -22.688 -13.461 1 96.56 200 ARG B O 1
ATOM 3548 N N . TYR B 1 201 ? 19.297 -22.156 -14.031 1 91.94 201 TYR B N 1
ATOM 3549 C CA . TYR B 1 201 ? 18.844 -21.156 -15 1 91.94 201 TYR B CA 1
ATOM 3550 C C . TYR B 1 201 ? 19.312 -21.531 -16.406 1 91.94 201 TYR B C 1
ATOM 3552 O O . TYR B 1 201 ? 20.484 -21.828 -16.625 1 91.94 201 TYR B O 1
ATOM 3560 N N . SER B 1 202 ? 18.312 -21.578 -17.375 1 89.25 202 SER B N 1
ATOM 3561 C CA . SER B 1 202 ? 18.641 -21.844 -18.766 1 89.25 202 SER B CA 1
ATOM 3562 C C . SER B 1 202 ? 17.625 -21.188 -19.719 1 89.25 202 SER B C 1
ATOM 3564 O O . SER B 1 202 ? 16.438 -21.5 -19.656 1 89.25 202 SER B O 1
ATOM 3566 N N . ARG B 1 203 ? 18.031 -20.312 -20.594 1 85.94 203 ARG B N 1
ATOM 3567 C CA . ARG B 1 203 ? 17.266 -19.688 -21.672 1 85.94 203 ARG B CA 1
ATOM 3568 C C . ARG B 1 203 ? 15.945 -19.125 -21.172 1 85.94 203 ARG B C 1
ATOM 3570 O O . ARG B 1 203 ? 14.891 -19.406 -21.734 1 85.94 203 ARG B O 1
ATOM 3577 N N . GLY B 1 204 ? 15.945 -18.469 -20.078 1 87.31 204 GLY B N 1
ATOM 3578 C CA . GLY B 1 204 ? 14.758 -17.797 -19.594 1 87.31 204 GLY B CA 1
ATOM 3579 C C . GLY B 1 204 ? 13.898 -18.672 -18.688 1 87.31 204 GLY B C 1
ATOM 3580 O O . GLY B 1 204 ? 12.773 -18.297 -18.344 1 87.31 204 GLY B O 1
ATOM 3581 N N . HIS B 1 205 ? 14.469 -19.797 -18.391 1 91.38 205 HIS B N 1
ATOM 3582 C CA . HIS B 1 205 ? 13.773 -20.719 -17.5 1 91.38 205 HIS B CA 1
ATOM 3583 C C . HIS B 1 205 ? 14.516 -20.891 -16.188 1 91.38 205 HIS B C 1
ATOM 3585 O O . HIS B 1 205 ? 15.719 -21.172 -16.188 1 91.38 205 HIS B O 1
ATOM 3591 N N . ILE B 1 206 ? 13.773 -20.672 -15.164 1 94 206 ILE B N 1
ATOM 3592 C CA . ILE B 1 206 ? 14.352 -20.875 -13.836 1 94 206 ILE B CA 1
ATOM 3593 C C . ILE B 1 206 ? 13.695 -22.078 -13.172 1 94 206 ILE B C 1
ATOM 3595 O O . ILE B 1 206 ? 12.469 -22.156 -13.062 1 94 206 ILE B O 1
ATOM 3599 N N . THR B 1 207 ? 14.484 -23.016 -12.82 1 95.62 207 THR B N 1
ATOM 3600 C CA . THR B 1 207 ? 14.031 -24.156 -12.039 1 95.62 207 THR B CA 1
ATOM 3601 C C . THR B 1 207 ? 14.594 -24.109 -10.617 1 95.62 207 THR B C 1
ATOM 3603 O O . THR B 1 207 ? 15.812 -24.031 -10.43 1 95.62 207 THR B O 1
ATOM 3606 N N . VAL B 1 208 ? 13.781 -24.125 -9.68 1 96.06 208 VAL B N 1
ATOM 3607 C CA . VAL B 1 208 ? 14.234 -24.172 -8.289 1 96.06 208 VAL B CA 1
ATOM 3608 C C . VAL B 1 208 ? 14.523 -25.625 -7.902 1 96.06 208 VAL B C 1
ATOM 3610 O O . VAL B 1 208 ? 13.633 -26.484 -7.938 1 96.06 208 VAL B O 1
ATOM 3613 N N . LEU B 1 209 ? 15.656 -25.906 -7.535 1 96.88 209 LEU B N 1
ATOM 3614 C CA . LEU B 1 209 ? 16.125 -27.266 -7.238 1 96.88 209 LEU B CA 1
ATOM 3615 C C . LEU B 1 209 ? 16.062 -27.531 -5.738 1 96.88 209 LEU B C 1
ATOM 3617 O O . LEU B 1 209 ? 15.852 -28.688 -5.324 1 96.88 209 LEU B O 1
ATOM 3621 N N . ASP B 1 210 ? 16.281 -26.578 -4.965 1 96.56 210 ASP B N 1
ATOM 3622 C CA . ASP B 1 210 ? 16.312 -26.703 -3.512 1 96.56 210 ASP B CA 1
ATOM 3623 C C . ASP B 1 210 ? 15.688 -25.484 -2.836 1 96.56 210 ASP B C 1
ATOM 3625 O O . ASP B 1 210 ? 16.359 -24.484 -2.609 1 96.56 210 ASP B O 1
ATOM 3629 N N . ARG B 1 211 ? 14.539 -25.609 -2.42 1 95.56 211 ARG B N 1
ATOM 3630 C CA . ARG B 1 211 ? 13.789 -24.516 -1.805 1 95.56 211 ARG B CA 1
ATOM 3631 C C . ARG B 1 211 ? 14.422 -24.094 -0.481 1 95.56 211 ARG B C 1
ATOM 3633 O O . ARG B 1 211 ? 14.445 -22.906 -0.142 1 95.56 211 ARG B O 1
ATOM 3640 N N . GLU B 1 212 ? 14.922 -25.031 0.268 1 96.38 212 GLU B N 1
ATOM 3641 C CA . GLU B 1 212 ? 15.523 -24.75 1.571 1 96.38 212 GLU B CA 1
ATOM 3642 C C . GLU B 1 212 ? 16.719 -23.812 1.44 1 96.38 212 GLU B C 1
ATOM 3644 O O . GLU B 1 212 ? 16.938 -22.969 2.299 1 96.38 212 GLU B O 1
ATOM 3649 N N . GLU B 1 213 ? 17.484 -24 0.44 1 96.5 213 GLU B N 1
ATOM 3650 C CA . GLU B 1 213 ? 18.625 -23.125 0.208 1 96.5 213 GLU B CA 1
ATOM 3651 C C . GLU B 1 213 ? 18.188 -21.688 -0.02 1 96.5 213 GLU B C 1
ATOM 3653 O O . GLU B 1 213 ? 18.844 -20.75 0.419 1 96.5 213 GLU B O 1
ATOM 3658 N N . LEU B 1 214 ? 17.062 -21.516 -0.729 1 97 214 LEU B N 1
ATOM 3659 C CA . LEU B 1 214 ? 16.5 -20.172 -0.933 1 97 214 LEU B CA 1
ATOM 3660 C C . LEU B 1 214 ? 16 -19.594 0.384 1 97 214 LEU B C 1
ATOM 3662 O O . LEU B 1 214 ? 16.234 -18.406 0.667 1 97 214 LEU B O 1
ATOM 3666 N N . GLU B 1 215 ? 15.383 -20.406 1.21 1 96.56 215 GLU B N 1
ATOM 3667 C CA . GLU B 1 215 ? 14.828 -19.969 2.486 1 96.56 215 GLU B CA 1
ATOM 3668 C C . GLU B 1 215 ? 15.93 -19.594 3.469 1 96.56 215 GLU B C 1
ATOM 3670 O O . GLU B 1 215 ? 15.742 -18.719 4.32 1 96.56 215 GLU B O 1
ATOM 3675 N N . ASP B 1 216 ? 17.031 -20.172 3.305 1 95.94 216 ASP B N 1
ATOM 3676 C CA . ASP B 1 216 ? 18.172 -19.859 4.156 1 95.94 216 ASP B CA 1
ATOM 3677 C C . ASP B 1 216 ? 18.797 -18.516 3.766 1 95.94 216 ASP B C 1
ATOM 3679 O O . ASP B 1 216 ? 19.453 -17.875 4.586 1 95.94 216 ASP B O 1
ATOM 3683 N N . THR B 1 217 ? 18.578 -18.109 2.531 1 95.25 217 THR B N 1
ATOM 3684 C CA . THR B 1 217 ? 19.25 -16.938 1.995 1 95.25 217 THR B CA 1
ATOM 3685 C C . THR B 1 217 ? 18.312 -15.727 2.021 1 95.25 217 THR B C 1
ATOM 3687 O O . THR B 1 217 ? 18.766 -14.586 2.107 1 95.25 217 THR B O 1
ATOM 3690 N N . VAL B 1 218 ? 17.047 -15.953 2.025 1 97 218 VAL B N 1
ATOM 3691 C CA . VAL B 1 218 ? 16.062 -14.891 1.886 1 97 218 VAL B CA 1
ATOM 3692 C C . VAL B 1 218 ? 16.047 -14.031 3.15 1 97 218 VAL B C 1
ATOM 3694 O O . VAL B 1 218 ? 16.422 -14.492 4.227 1 97 218 VAL B O 1
ATOM 3697 N N . CYS B 1 219 ? 15.672 -12.82 3.062 1 95.69 219 CYS B N 1
ATOM 3698 C CA . CYS B 1 219 ? 15.57 -11.898 4.191 1 95.69 219 CYS B CA 1
ATOM 3699 C C . CYS B 1 219 ? 14.266 -12.117 4.953 1 95.69 219 CYS B C 1
ATOM 3701 O O . CYS B 1 219 ? 13.391 -12.859 4.5 1 95.69 219 CYS B O 1
ATOM 3703 N N . GLU B 1 220 ? 14.07 -11.484 6.09 1 95 220 GLU B N 1
ATOM 3704 C CA . GLU B 1 220 ? 12.938 -11.602 7 1 95 220 GLU B CA 1
ATOM 3705 C C . GLU B 1 220 ? 11.633 -11.18 6.32 1 95 220 GLU B C 1
ATOM 3707 O O . GLU B 1 220 ? 10.547 -11.516 6.789 1 95 220 GLU B O 1
ATOM 3712 N N . CYS B 1 221 ? 11.727 -10.414 5.242 1 95.06 221 CYS B N 1
ATOM 3713 C CA . CYS B 1 221 ? 10.555 -9.836 4.594 1 95.06 221 CYS B CA 1
ATOM 3714 C C . CYS B 1 221 ? 9.648 -10.93 4.039 1 95.06 221 CYS B C 1
ATOM 3716 O O . CYS B 1 221 ? 8.43 -10.758 3.98 1 95.06 221 CYS B O 1
ATOM 3718 N N . TYR B 1 222 ? 10.234 -12.078 3.635 1 96.75 222 TYR B N 1
ATOM 3719 C CA . TYR B 1 222 ? 9.469 -13.211 3.125 1 96.75 222 TYR B CA 1
ATOM 3720 C C . TYR B 1 222 ? 8.508 -13.734 4.184 1 96.75 222 TYR B C 1
ATOM 3722 O O . TYR B 1 222 ? 7.309 -13.875 3.93 1 96.75 222 TYR B O 1
ATOM 3730 N N . ALA B 1 223 ? 8.984 -13.922 5.348 1 95.75 223 ALA B N 1
ATOM 3731 C CA . ALA B 1 223 ? 8.18 -14.461 6.438 1 95.75 223 ALA B CA 1
ATOM 3732 C C . ALA B 1 223 ? 7.113 -13.453 6.875 1 95.75 223 ALA B C 1
ATOM 3734 O O . ALA B 1 223 ? 5.984 -13.836 7.184 1 95.75 223 ALA B O 1
ATOM 3735 N N . VAL B 1 224 ? 7.445 -12.219 6.914 1 94.12 224 VAL B N 1
ATOM 3736 C CA . VAL B 1 224 ? 6.516 -11.188 7.348 1 94.12 224 VAL B CA 1
ATOM 3737 C C . VAL B 1 224 ? 5.27 -11.203 6.469 1 94.12 224 VAL B C 1
ATOM 3739 O O . VAL B 1 224 ? 4.145 -11.219 6.973 1 94.12 224 VAL B O 1
ATOM 3742 N N . VAL B 1 225 ? 5.449 -11.227 5.133 1 95.25 225 VAL B N 1
ATOM 3743 C CA . VAL B 1 225 ? 4.34 -11.188 4.188 1 95.25 225 VAL B CA 1
ATOM 3744 C C . VAL B 1 225 ? 3.527 -12.477 4.285 1 95.25 225 VAL B C 1
ATOM 3746 O O . VAL B 1 225 ? 2.299 -12.438 4.387 1 95.25 225 VAL B O 1
ATOM 3749 N N . ASN B 1 226 ? 4.191 -13.609 4.328 1 95.06 226 ASN B N 1
ATOM 3750 C CA . ASN B 1 226 ? 3.494 -14.891 4.395 1 95.06 226 ASN B CA 1
ATOM 3751 C C . ASN B 1 226 ? 2.695 -15.023 5.688 1 95.06 226 ASN B C 1
ATOM 3753 O O . ASN B 1 226 ? 1.571 -15.531 5.68 1 95.06 226 ASN B O 1
ATOM 3757 N N . ASP B 1 227 ? 3.295 -14.594 6.746 1 93.81 227 ASP B N 1
ATOM 3758 C CA . ASP B 1 227 ? 2.609 -14.656 8.031 1 93.81 227 ASP B CA 1
ATOM 3759 C C . ASP B 1 227 ? 1.329 -13.82 8.016 1 93.81 227 ASP B C 1
ATOM 3761 O O . ASP B 1 227 ? 0.314 -14.219 8.594 1 93.81 227 ASP B O 1
ATOM 3765 N N . GLU B 1 228 ? 1.423 -12.711 7.391 1 93.44 228 GLU B N 1
ATOM 3766 C CA . GLU B 1 228 ? 0.251 -11.844 7.32 1 93.44 228 GLU B CA 1
ATOM 3767 C C . GLU B 1 228 ? -0.854 -12.477 6.48 1 93.44 228 GLU B C 1
ATOM 3769 O O . GLU B 1 228 ? -2.031 -12.414 6.848 1 93.44 228 GLU B O 1
ATOM 3774 N N . TYR B 1 229 ? -0.533 -13.086 5.336 1 94.19 229 TYR B N 1
ATOM 3775 C CA . TYR B 1 229 ? -1.532 -13.773 4.523 1 94.19 229 TYR B CA 1
ATOM 3776 C C . TYR B 1 229 ? -2.162 -14.922 5.293 1 94.19 229 TYR B C 1
ATOM 3778 O O . TYR B 1 229 ? -3.381 -15.109 5.258 1 94.19 229 TYR B O 1
ATOM 3786 N N . ASP B 1 230 ? -1.345 -15.656 5.984 1 93.69 230 ASP B N 1
ATOM 3787 C CA . ASP B 1 230 ? -1.845 -16.781 6.773 1 93.69 230 ASP B CA 1
ATOM 3788 C C . ASP B 1 230 ? -2.809 -16.297 7.855 1 93.69 230 ASP B C 1
ATOM 3790 O O . ASP B 1 230 ? -3.891 -16.875 8.023 1 93.69 230 ASP B O 1
ATOM 3794 N N . ARG B 1 231 ? -2.414 -15.312 8.562 1 92.12 231 ARG B N 1
ATOM 3795 C CA . ARG B 1 231 ? -3.195 -14.781 9.672 1 92.12 231 ARG B CA 1
ATOM 3796 C C . ARG B 1 231 ? -4.52 -14.203 9.188 1 92.12 231 ARG B C 1
ATOM 3798 O O . ARG B 1 231 ? -5.562 -14.414 9.812 1 92.12 231 ARG B O 1
ATOM 3805 N N . LEU B 1 232 ? -4.488 -13.562 8.078 1 92.94 232 LEU B N 1
ATOM 3806 C CA . LEU B 1 232 ? -5.645 -12.789 7.633 1 92.94 232 LEU B CA 1
ATOM 3807 C C . LEU B 1 232 ? -6.586 -13.648 6.801 1 92.94 232 LEU B C 1
ATOM 3809 O O . LEU B 1 232 ? -7.805 -13.438 6.816 1 92.94 232 LEU B O 1
ATOM 3813 N N . LEU B 1 233 ? -6.047 -14.602 6.07 1 90.81 233 LEU B N 1
ATOM 3814 C CA . LEU B 1 233 ? -6.891 -15.289 5.098 1 90.81 233 LEU B CA 1
ATOM 3815 C C . LEU B 1 233 ? -7.074 -16.75 5.473 1 90.81 233 LEU B C 1
ATOM 3817 O O . LEU B 1 233 ? -8.164 -17.312 5.305 1 90.81 233 LEU B O 1
ATOM 3821 N N . TRP B 1 234 ? -6.172 -17.391 6.027 1 81.69 234 TRP B N 1
ATOM 3822 C CA . TRP B 1 234 ? -6.238 -18.844 6.16 1 81.69 234 TRP B CA 1
ATOM 3823 C C . TRP B 1 234 ? -6.5 -19.25 7.609 1 81.69 234 TRP B C 1
ATOM 3825 O O . TRP B 1 234 ? -7.125 -20.281 7.871 1 81.69 234 TRP B O 1
ATOM 3835 N N . ASN B 1 235 ? -6.086 -18.453 8.492 1 76.31 235 ASN B N 1
ATOM 3836 C CA . ASN B 1 235 ? -6.285 -18.766 9.906 1 76.31 235 ASN B CA 1
ATOM 3837 C C . ASN B 1 235 ? -7.02 -17.625 10.617 1 76.31 235 ASN B C 1
ATOM 3839 O O . ASN B 1 235 ? -6.766 -17.359 11.797 1 76.31 235 ASN B O 1
ATOM 3843 N N . HIS B 1 236 ? -7.812 -17 9.797 1 72.12 236 HIS B N 1
ATOM 3844 C CA . HIS B 1 236 ? -8.445 -15.828 10.367 1 72.12 236 HIS B CA 1
ATOM 3845 C C . HIS B 1 236 ? -9.414 -16.203 11.484 1 72.12 236 HIS B C 1
ATOM 3847 O O . HIS B 1 236 ? -10.305 -17.031 11.281 1 72.12 236 HIS B O 1
ATOM 3853 N N . VAL B 1 237 ? -8.93 -15.875 12.68 1 61.59 237 VAL B N 1
ATOM 3854 C CA . VAL B 1 237 ? -9.844 -15.945 13.812 1 61.59 237 VAL B CA 1
ATOM 3855 C C . VAL B 1 237 ? -10.5 -14.586 14.039 1 61.59 237 VAL B C 1
ATOM 3857 O O . VAL B 1 237 ? -9.812 -13.578 14.211 1 61.59 237 VAL B O 1
ATOM 3860 N N . PRO B 1 238 ? -11.75 -14.516 13.734 1 56.41 238 PRO B N 1
ATOM 3861 C CA . PRO B 1 238 ? -12.414 -13.219 13.898 1 56.41 238 PRO B CA 1
ATOM 3862 C C . PRO B 1 238 ? -12.008 -12.516 15.195 1 56.41 238 PRO B C 1
ATOM 3864 O O . PRO B 1 238 ? -11.734 -13.172 16.203 1 56.41 238 PRO B O 1
ATOM 3867 N N . ASP B 1 239 ? -11.344 -11.43 15.023 1 51.06 239 ASP B N 1
ATOM 3868 C CA . ASP B 1 239 ? -10.797 -10.602 16.094 1 51.06 239 ASP B CA 1
ATOM 3869 C C . ASP B 1 239 ? -11.656 -10.68 17.344 1 51.06 239 ASP B C 1
ATOM 3871 O O . ASP B 1 239 ? -12.773 -10.164 17.375 1 51.06 239 ASP B O 1
ATOM 3875 N N . THR B 1 240 ? -11.883 -11.859 17.891 1 42.31 240 THR B N 1
ATOM 3876 C CA . THR B 1 240 ? -12.195 -11.57 19.281 1 42.31 240 THR B CA 1
ATOM 3877 C C . THR B 1 240 ? -11.172 -10.602 19.891 1 42.31 240 THR B C 1
ATOM 3879 O O . THR B 1 240 ? -10.023 -10.57 19.453 1 42.31 240 THR B O 1
ATOM 3882 N N . VAL B 1 241 ? -11.594 -9.773 20.719 1 40.66 241 VAL B N 1
ATOM 3883 C CA . VAL B 1 241 ? -10.773 -8.805 21.453 1 40.66 241 VAL B CA 1
ATOM 3884 C C . VAL B 1 241 ? -9.438 -9.438 21.828 1 40.66 241 VAL B C 1
ATOM 3886 O O . VAL B 1 241 ? -9.375 -10.344 22.656 1 40.66 241 VAL B O 1
ATOM 3889 N N . GLN B 1 242 ? -8.633 -9.852 20.953 1 40.66 242 GLN B N 1
ATOM 3890 C CA . GLN B 1 242 ? -7.355 -10.414 21.375 1 40.66 242 GLN B CA 1
ATOM 3891 C C . GLN B 1 242 ? -6.66 -9.516 22.391 1 40.66 242 GLN B C 1
ATOM 3893 O O . GLN B 1 242 ? -6.742 -8.289 22.297 1 40.66 242 GLN B O 1
ATOM 3898 N N . GLU B 1 243 ? -6.246 -10.148 23.453 1 37.78 243 GLU B N 1
ATOM 3899 C CA . GLU B 1 243 ? -5.469 -9.492 24.5 1 37.78 243 GLU B CA 1
ATOM 3900 C C . GLU B 1 243 ? -4.215 -8.836 23.938 1 37.78 243 GLU B C 1
ATOM 3902 O O . GLU B 1 243 ? -3.586 -9.375 23.016 1 37.78 243 GLU B O 1
ATOM 3907 N N . PRO B 1 244 ? -4.012 -7.621 24.234 1 36.66 244 PRO B N 1
ATOM 3908 C CA . PRO B 1 244 ? -2.801 -6.941 23.781 1 36.66 244 PRO B CA 1
ATOM 3909 C C . PRO B 1 244 ? -1.549 -7.801 23.922 1 36.66 244 PRO B C 1
ATOM 3911 O O . PRO B 1 244 ? -1.333 -8.414 24.969 1 36.66 244 PRO B O 1
ATOM 3914 N N . ALA B 1 245 ? -1.043 -8.344 22.906 1 38.03 245 ALA B N 1
ATOM 3915 C CA . ALA B 1 245 ? 0.243 -9.008 23.094 1 38.03 245 ALA B CA 1
ATOM 3916 C C . ALA B 1 245 ? 1.151 -8.203 24.016 1 38.03 245 ALA B C 1
ATOM 3918 O O . ALA B 1 245 ? 1.049 -6.973 24.078 1 38.03 245 ALA B O 1
ATOM 3919 N N . LYS B 1 246 ? 1.996 -8.898 24.812 1 33.97 246 LYS B N 1
ATOM 3920 C CA . LYS B 1 246 ? 2.914 -8.266 25.75 1 33.97 246 LYS B CA 1
ATOM 3921 C C . LYS B 1 246 ? 3.812 -7.254 25.047 1 33.97 246 LYS B C 1
ATOM 3923 O O . LYS B 1 246 ? 4.367 -7.543 23.984 1 33.97 246 LYS B O 1
ATOM 3928 N N . PRO B 1 247 ? 3.871 -5.945 25.469 1 31.67 247 PRO B N 1
ATOM 3929 C CA . PRO B 1 247 ? 4.762 -4.93 24.906 1 31.67 247 PRO B CA 1
ATOM 3930 C C . PRO B 1 247 ? 6.207 -5.406 24.781 1 31.67 247 PRO B C 1
ATOM 3932 O O . PRO B 1 247 ? 6.797 -5.848 25.781 1 31.67 247 PRO B O 1
ATOM 3935 N N . SER B 1 248 ? 6.582 -6.199 23.875 1 32.38 248 SER B N 1
ATOM 3936 C CA . SER B 1 248 ? 8.031 -6.391 23.891 1 32.38 248 SER B CA 1
ATOM 3937 C C . SER B 1 248 ? 8.758 -5.066 24.078 1 32.38 248 SER B C 1
ATOM 3939 O O . SER B 1 248 ? 8.227 -4.004 23.75 1 32.38 248 SER B O 1
ATOM 3941 N N . THR B 1 249 ? 9.859 -5.027 24.828 1 31.75 249 THR B N 1
ATOM 3942 C CA . THR B 1 249 ? 10.75 -3.895 25.031 1 31.75 249 THR B CA 1
ATOM 3943 C C . THR B 1 249 ? 11.016 -3.164 23.719 1 31.75 249 THR B C 1
ATOM 3945 O O . THR B 1 249 ? 11.602 -3.732 22.797 1 31.75 249 THR B O 1
ATOM 3948 N N . SER B 1 250 ? 10.164 -2.375 23.281 1 35.12 250 SER B N 1
ATOM 3949 C CA . SER B 1 250 ? 10.023 -1.559 22.078 1 35.12 250 SER B CA 1
ATOM 3950 C C . SER B 1 250 ? 11.336 -0.871 21.719 1 35.12 250 SER B C 1
ATOM 3952 O O . SER B 1 250 ? 11.812 -0.01 22.469 1 35.12 250 SER B O 1
ATOM 3954 N N . LYS B 1 251 ? 12.25 -1.559 21.25 1 41.41 251 LYS B N 1
ATOM 3955 C CA . LYS B 1 251 ? 13.297 -0.702 20.703 1 41.41 251 LYS B CA 1
ATOM 3956 C C . LYS B 1 251 ? 12.703 0.491 19.969 1 41.41 251 LYS B C 1
ATOM 3958 O O . LYS B 1 251 ? 11.82 0.326 19.125 1 41.41 251 LYS B O 1
ATOM 3963 N N . GLN B 1 252 ? 12.766 1.765 20.484 1 44.03 252 GLN B N 1
ATOM 3964 C CA . GLN B 1 252 ? 12.242 3.043 20.016 1 44.03 252 GLN B CA 1
ATOM 3965 C C . GLN B 1 252 ? 12.273 3.127 18.5 1 44.03 252 GLN B C 1
ATOM 3967 O O . GLN B 1 252 ? 13.32 2.92 17.875 1 44.03 252 GLN B O 1
ATOM 3972 N N . LEU B 1 253 ? 11.148 2.838 17.891 1 42.81 253 LEU B N 1
ATOM 3973 C CA . LEU B 1 253 ? 11.055 2.977 16.438 1 42.81 253 LEU B CA 1
ATOM 3974 C C . LEU B 1 253 ? 11.789 4.223 15.961 1 42.81 253 LEU B C 1
ATOM 3976 O O . LEU B 1 253 ? 12.242 4.281 14.812 1 42.81 253 LEU B O 1
ATOM 3980 N N . TRP B 1 254 ? 11.68 5.406 16.844 1 44.38 254 TRP B N 1
ATOM 3981 C CA . TRP B 1 254 ? 12.242 6.703 16.484 1 44.38 254 TRP B CA 1
ATOM 3982 C C . TRP B 1 254 ? 13.008 7.309 17.656 1 44.38 254 TRP B C 1
ATOM 3984 O O . TRP B 1 254 ? 12.484 7.418 18.766 1 44.38 254 TRP B O 1
ATOM 3994 N N . SER B 1 255 ? 14.18 7.008 17.875 1 41.16 255 SER B N 1
ATOM 3995 C CA . SER B 1 255 ? 14.891 7.715 18.938 1 41.16 255 SER B CA 1
ATOM 3996 C C . SER B 1 255 ? 14.992 9.203 18.641 1 41.16 255 SER B C 1
ATOM 3998 O O . SER B 1 255 ? 15.508 9.594 17.578 1 41.16 255 SER B O 1
ATOM 4000 N N . VAL B 1 256 ? 14.039 10 19.062 1 34.44 256 VAL B N 1
ATOM 4001 C CA . VAL B 1 256 ? 14.289 11.438 19.062 1 34.44 256 VAL B CA 1
ATOM 4002 C C . VAL B 1 256 ? 15.438 11.75 20.016 1 34.44 256 VAL B C 1
ATOM 4004 O O . VAL B 1 256 ? 15.336 11.492 21.219 1 34.44 256 VAL B O 1
ATOM 4007 N N . ASN B 1 257 ? 16.609 11.438 19.766 1 32.47 257 ASN B N 1
ATOM 4008 C CA . ASN B 1 257 ? 17.609 12.039 20.641 1 32.47 257 ASN B CA 1
ATOM 4009 C C . ASN B 1 257 ? 17.516 13.562 20.641 1 32.47 257 ASN B C 1
ATOM 4011 O O . ASN B 1 257 ? 17.219 14.172 19.594 1 32.47 257 ASN B O 1
#

Solvent-accessible surface area (backbone atoms only — not comparable to full-atom values): 27147 Å² total; per-residue (Å²): 127,81,73,73,91,48,74,56,55,10,47,58,58,50,67,41,53,69,71,62,38,59,70,44,53,85,56,54,38,83,41,80,37,53,60,67,40,70,79,38,56,56,55,36,63,56,60,55,26,38,34,22,38,48,14,29,32,28,42,32,42,66,49,92,88,67,50,45,34,48,46,47,77,40,20,14,75,39,65,50,56,59,40,47,67,27,62,56,36,37,40,76,42,22,28,30,22,63,34,49,37,31,29,30,32,31,48,33,69,61,53,38,56,55,37,73,71,38,64,68,65,30,47,54,50,31,16,48,50,48,36,50,51,46,36,31,52,47,45,42,48,43,69,73,73,52,55,66,54,25,50,49,30,36,52,52,51,58,49,40,75,33,36,98,53,60,63,45,75,53,38,49,59,56,49,11,44,50,66,59,51,54,41,67,58,41,48,52,36,50,48,54,38,34,74,74,50,24,33,45,78,58,96,35,32,35,34,58,70,30,66,65,58,36,64,71,57,29,52,71,60,51,56,55,43,51,50,42,41,39,46,40,69,74,56,52,62,77,80,55,89,66,72,68,69,77,80,62,90,66,72,65,91,66,73,81,122,127,80,74,75,90,47,74,54,55,11,47,57,57,49,68,41,54,70,69,61,37,60,71,46,52,85,57,54,39,81,40,81,36,53,61,66,40,69,79,38,55,56,55,37,63,55,60,54,27,39,34,23,37,48,14,28,33,29,41,32,41,66,50,94,89,66,49,44,34,49,44,49,76,40,20,14,74,39,64,48,56,59,39,47,67,28,61,55,36,35,40,75,41,21,28,31,23,62,36,50,38,31,29,30,33,32,48,32,70,61,54,38,55,54,36,73,71,38,65,68,64,29,46,53,50,30,16,47,51,48,35,50,51,48,36,30,51,46,46,41,47,43,67,72,72,50,55,67,55,27,50,49,31,36,50,52,52,57,49,41,76,35,37,95,51,56,64,45,76,53,37,50,59,56,49,10,44,49,66,59,52,54,42,68,57,41,48,53,37,50,48,52,39,34,74,74,49,25,34,45,79,58,96,36,30,35,34,59,70,30,66,65,60,36,64,72,56,28,52,72,61,52,57,55,42,51,50,43,43,39,48,40,69,74,57,54,62,76,81,54,88,68,72,69,69,77,80,62,88,67,70,64,93,66,74,82,122

Foldseek 3Di:
DPPPDDQCLQVLLVQDDPVLNVLQVVFKDKDWAAAFDWPFDAPDFDFKKKQARAWKKWWWAADPVGAIETQAIDASDAMPQCCLLVPHGGHRTIMHTHFTDIIIMGTSVSVSVSLVVPDDSVQLNVLVVVLSVLRRVLLVVCLVPPAPLQVVLLVQLVVPVRHPFQKGQAQLVRVCRHSVHDSVRSVVSVVVCVVVPQWDDDDRMIGGRNNVVSVVRHDCSSVSSVVSSCCRNPVPDPPPVPDPPDPDPPPPPDPPD/DPPPDDQCLQVLLVPDDPVLNVLCVVQKDKDWAAAFDWPFDAPDFDFKKKQARAWKKWWWAADPVGAIETQAIDASDAMPQCCLLVPHGGHRTIMHTHFTDIIIMGTSVSVSVSLVVPDDSVQLNVLVVVLSVLRRVLLVVCLVPPAPLQVVLLVQLVVPVRHPFQKGQAQLVRVCRHSVHDSVRSVVSVVVCVVVPQWDDDDRMIGGRNNVVSVVRHDCSSVSSVVSSCCRNVVPDPPPVPDPPDPDPPPPPDPPD